Protein AF-0000000082294701 (afdb_homodimer)

Solvent-accessible surface area (backbone atoms only — not comparable to full-atom values): 37632 Å² total; per-residue (Å²): 111,69,68,60,54,56,70,70,46,58,62,41,37,18,48,42,62,60,45,30,17,61,72,73,68,49,60,47,66,59,50,49,50,37,39,73,70,58,48,34,43,80,40,68,37,49,68,36,58,48,72,53,70,67,41,16,49,45,38,30,51,55,40,56,69,44,39,30,72,89,43,56,77,56,85,72,46,60,29,58,51,88,52,67,44,35,29,38,40,51,72,46,79,45,58,63,70,65,74,58,42,45,27,60,39,49,69,86,51,76,79,75,82,59,50,60,39,83,42,87,91,65,60,58,60,47,37,29,42,37,36,37,37,50,39,38,61,48,97,82,66,45,77,76,40,61,21,73,55,46,73,40,77,45,56,45,79,46,60,35,80,56,73,44,102,90,42,48,55,68,38,78,38,72,42,81,54,83,79,35,44,65,57,44,49,49,44,41,66,70,46,49,48,55,32,42,68,72,64,52,71,96,57,84,52,28,36,40,33,32,60,73,53,84,32,49,78,62,57,79,41,63,68,58,34,50,52,34,25,70,76,66,73,34,48,61,43,52,37,54,38,66,46,51,66,77,42,58,67,78,31,53,52,70,56,39,46,52,62,53,51,50,65,57,40,57,42,48,83,51,86,48,64,63,48,38,49,52,43,49,50,51,47,57,72,65,52,55,34,68,61,54,37,49,40,53,52,47,38,55,52,45,37,50,48,20,52,74,49,65,21,44,79,88,71,76,82,75,86,63,69,52,69,58,45,66,68,66,53,87,82,54,69,72,61,126,112,68,67,59,54,55,69,69,46,59,62,40,38,18,49,41,62,60,46,30,17,61,71,74,70,50,59,47,66,58,52,49,50,37,38,72,69,58,49,33,42,80,41,68,36,49,68,36,58,48,72,54,71,65,40,15,49,44,38,29,51,56,40,57,69,42,39,32,71,88,47,58,80,57,86,73,48,60,29,57,51,87,52,68,44,34,30,38,40,51,73,48,77,45,59,64,71,66,73,58,43,45,26,57,39,48,69,85,50,75,78,77,80,58,49,60,38,81,44,88,90,66,59,58,61,47,37,31,43,37,35,38,37,48,40,38,61,46,98,82,66,45,77,77,40,59,23,74,56,47,73,40,77,43,55,47,79,44,60,35,80,56,74,43,103,90,44,47,57,67,37,78,38,72,41,80,52,83,79,35,45,65,57,43,48,50,43,41,64,70,45,49,49,54,32,42,69,72,64,52,71,94,57,85,52,27,34,40,36,32,61,73,54,84,32,48,77,62,58,79,40,63,69,57,36,50,50,32,26,72,74,66,74,33,48,63,43,52,37,54,39,64,47,52,65,79,42,58,65,78,30,53,52,70,56,39,46,52,63,53,51,49,64,57,40,57,42,47,81,50,87,47,65,64,48,38,50,51,43,50,49,51,47,58,73,66,53,55,34,68,60,53,36,49,40,53,50,47,38,54,52,44,38,49,48,20,54,76,51,65,19,45,80,88,70,76,81,75,85,64,70,53,70,58,45,65,67,65,55,84,83,54,69,73,60,124

Sequence (672 aa):
MLLQEIKNIDPTARRTIRSLAGAVGIPVMTIWRMKQSKKLKVHTMALKPKLNDDHRLNRLFHCIAKNDKNTINSVAEMTFKSMYNEIHIDEKWFFLVRDGLRCIVTQDEPPPKAISVSHKSHITKVMFLSALARPRFNHTTRQEFDGLIGIYPVGEIDMYVRASHGHQPGDLKWCNVNMDRDLYRDMLFNFVLPDVKKKMPIDNNIILQQDGAKAHLPDDDPLFAAKVTELFGDPTAVKLYTQPAQSPDLNVNDLGFFNSLQSRYYQTAPKDALELIEMVEETYKNYPAKKLNRIWLTLQSVMNQVINQRGDNDYTIPHMKKKFWNDKTNCHYRWMMLLQEIKNIDPTARRTIRSLAGAVGIPVMTIWRMKQSKKLKVHTMALKPKLNDDHRLNRLFHCIAKNDKNTINSVAEMTFKSMYNEIHIDEKWFFLVRDGLRCIVTQDEPPPKAISVSHKSHITKVMFLSALARPRFNHTTRQEFDGLIGIYPVGEIDMYVRASHGHQPGDLKWCNVNMDRDLYRDMLFNFVLPDVKKKMPIDNNIILQQDGAKAHLPDDDPLFAAKVTELFGDPTAVKLYTQPAQSPDLNVNDLGFFNSLQSRYYQTAPKDALELIEMVEETYKNYPAKKLNRIWLTLQSVMNQVINQRGDNDYTIPHMKKKFWNDKTNCHYRWM

Secondary structure (DSSP, 8-state):
-HHHHHHHS-GGG-SSHHHHHHHHTS-HHHHHHHHHTTSEEEEEE-EEE---HHHHHHHHHHHHHTB-TTS-S-GGG-PBP--TTEEEEEEEEEES--TTEEEEEETTSPPPPPEEES-GGG--EEEEEEEEE--EE-TT--EEE--EEEEEEEEEEEE--S-BTTB-TT-EEEEE----HHHHHHHIIIIIHHHHHHHS-S-SSEEEEE---TTSPPTT-HHHHHHHHHHHS-TTSEEEEEPPTT-GGGSHIIIIIHHHHHHHHTTS---SHHHHHHHHHHHHHT--HHHHHHHHHHHHHHHHHHHHTTT----PPP---HHHHHHSSSS-----/-HHHHHHTS-GGG-SSHHHHHHHHTS-HHHHHHHHHTTSEEEEEE-EEE---HHHHHHHHHHHHHTB-TTS-S-GGG-PBP--TTEEEEEEEEEES--TTEEEEEETTSPPPPPEEES-GGG--EEEEEEEEE--EE-TT--EEE--EEEEEEEEEEEE-SS-BTTB-TT-EEEEE----HHHHHHHIIIIIHHHHHHHS-S-SSEEEEE---TTSPPTT-HHHHHHHHHHHS-TTSEEEEEPPTT-GGGSHIIIIIHHHHHHHHTTS---SHHHHHHHHHHHHHT--HHHHHHHHHHHHHHHHHHHHTTT----PPP---HHHHHHSSSS-----

Organism: NCBI:txid303405

pLDDT: mean 86.93, std 14.13, range [29.69, 98.75]

Foldseek 3Di:
DLLVLLVPDDVVQPQDLVSSCVRSVHDSVVSVVCVVVVVDDDDDDDDAFDDDPVLLQLLQVVLVVQWDVVQPDDLLFTWGDLQQLEKEKDKDKDFLDDPPDDDDDDPPDDDDDDDDDPDPVPTAIWMKIFIFGAWDADPVRHTPALRGLDIGTAWDKDFDCPDDPPHHGGDIDTGHDDQAQVSQVVCCLPRRLVSCLVGRDPDAQREYEYEDDRRYDDQVDPVQLVSCCVRPVHSRRYTYDHGRHSCLCLGLCSVPVVVVLNVVLVVDNDDHDVSVVVSSRVSSVPPGSLVSLLSVLLSSQQSSVSNVVSRDNPDDRDPPPSVVVSPPDPSIPRSD/DLLVLLVPDDVVQPQDLVSSCVRSVHDSVVSVVCVVVVVDDDDDDDDAFDDDPVLLQLLQVVLVVQWDVVQPDDLLFTWGDLQQLEKEKDKDKDFLDDPPDDDDDDPPDDDDDDDDDPDPVDTAIWMKIFIFGAWDADPVRHTPALRGLDIGTAWDKDFDCPDDPPHHGGDIDTDHDDQAQVSQVVCCLPRRLVSCLVGRDDDAQREYEYEDDRRYDDQVDPVQLVSCCVRPVHSRRYTYDHGRHSCLCLGLCSVPVVVVLNVPLVVDNDDHDVSVVVSSRVSSVPPGSLVSLLSVLLSSQQSSVSNVVSRDNPDDRDPPPSVVVSPPDDSIPRSD

Nearest PDB structures (foldseek):
  3k9k-assembly3_B  TM=7.667E-01  e=2.403E-05  Homo sapiens
  3f2k-assembly2_B  TM=7.598E-01  e=6.560E-05  Homo sapiens
  3k9j-assembly3_B  TM=7.351E-01  e=6.560E-05  Homo sapiens
  3k9k-assembly2_A  TM=7.199E-01  e=6.560E-05  Homo sapiens
  2r7e-assembly1_A  TM=4.095E-01  e=8.509E+00  Homo sapiens

Structure (mmCIF, N/CA/C/O backbone):
data_AF-0000000082294701-model_v1
#
loop_
_entity.id
_entity.type
_entity.pdbx_description
1 polymer Transposase
#
loop_
_atom_site.group_PDB
_atom_site.id
_atom_site.type_symbol
_atom_site.label_atom_id
_atom_site.label_alt_id
_atom_site.label_comp_id
_atom_site.label_asym_id
_atom_site.label_entity_id
_atom_site.label_seq_id
_atom_site.pdbx_PDB_ins_code
_atom_site.Cartn_x
_atom_site.Cartn_y
_atom_site.Cartn_z
_atom_site.occupancy
_atom_site.B_iso_or_equiv
_atom_site.auth_seq_id
_atom_site.auth_comp_id
_atom_site.auth_asym_id
_atom_site.auth_atom_id
_atom_site.pdbx_PDB_model_num
ATOM 1 N N . MET A 1 1 ? -27.859 6.488 -26.344 1 77.62 1 MET A N 1
ATOM 2 C CA . MET A 1 1 ? -28.391 5.215 -25.875 1 77.62 1 MET A CA 1
ATOM 3 C C . MET A 1 1 ? -27.312 4.402 -25.156 1 77.62 1 MET A C 1
ATOM 5 O O . MET A 1 1 ? -27.5 4.004 -24 1 77.62 1 MET A O 1
ATOM 9 N N . LEU A 1 2 ? -26.109 4.344 -25.641 1 84.88 2 LEU A N 1
ATOM 10 C CA . LEU A 1 2 ? -25.047 3.535 -25.078 1 84.88 2 LEU A CA 1
ATOM 11 C C . LEU A 1 2 ? -24.547 4.141 -23.766 1 84.88 2 LEU A C 1
ATOM 13 O O . LEU A 1 2 ? -24.297 3.416 -22.797 1 84.88 2 LEU A O 1
ATOM 17 N N . LEU A 1 3 ? -24.578 5.438 -23.656 1 88.81 3 LEU A N 1
ATOM 18 C CA . LEU A 1 3 ? -24.094 6.113 -22.453 1 88.81 3 LEU A CA 1
ATOM 19 C C . LEU A 1 3 ? -25.047 5.875 -21.281 1 88.81 3 LEU A C 1
ATOM 21 O O . LEU A 1 3 ? -24.609 5.723 -20.141 1 88.81 3 LEU A O 1
ATOM 25 N N . GLN A 1 4 ? -26.297 5.777 -21.641 1 88.62 4 GLN A N 1
ATOM 26 C CA . GLN A 1 4 ? -27.281 5.516 -20.594 1 88.62 4 GLN A CA 1
ATOM 27 C C . GLN A 1 4 ? -27.156 4.09 -20.062 1 88.62 4 GLN A C 1
ATOM 29 O O . GLN A 1 4 ? -27.328 3.85 -18.875 1 88.62 4 GLN A O 1
ATOM 34 N N . GLU A 1 5 ? -26.875 3.217 -20.969 1 89.56 5 GLU A N 1
ATOM 35 C CA . GLU A 1 5 ? -26.688 1.827 -20.562 1 89.56 5 GLU A CA 1
ATOM 36 C C . GLU A 1 5 ? -25.484 1.684 -19.641 1 89.56 5 GLU A C 1
ATOM 38 O O . GLU A 1 5 ? -25.531 0.916 -18.672 1 89.56 5 GLU A O 1
ATOM 43 N N . ILE A 1 6 ? -24.484 2.447 -19.906 1 89.62 6 ILE A N 1
ATOM 44 C CA . ILE A 1 6 ? -23.266 2.395 -19.125 1 89.62 6 ILE A CA 1
ATOM 45 C C . ILE A 1 6 ? -23.547 2.908 -17.703 1 89.62 6 ILE A C 1
ATOM 47 O O . ILE A 1 6 ? -23.047 2.346 -16.734 1 89.62 6 ILE A O 1
ATOM 51 N N . LYS A 1 7 ? -24.406 3.867 -17.594 1 87.75 7 LYS A N 1
ATOM 52 C CA . LYS A 1 7 ? -24.75 4.469 -16.312 1 87.75 7 LYS A CA 1
ATOM 53 C C . LYS A 1 7 ? -25.484 3.479 -15.406 1 87.75 7 LYS A C 1
ATOM 55 O O . LYS A 1 7 ? -25.406 3.566 -14.18 1 87.75 7 LYS A O 1
ATOM 60 N N . ASN A 1 8 ? -26.062 2.5 -16.078 1 86.94 8 ASN A N 1
ATOM 61 C CA . ASN A 1 8 ? -26.891 1.555 -15.336 1 86.94 8 ASN A CA 1
ATOM 62 C C . ASN A 1 8 ? -26.078 0.348 -14.867 1 86.94 8 ASN A C 1
ATOM 64 O O . ASN A 1 8 ? -26.562 -0.469 -14.086 1 86.94 8 ASN A O 1
ATOM 68 N N . ILE A 1 9 ? -24.938 0.294 -15.383 1 87.19 9 ILE A N 1
ATOM 69 C CA . ILE A 1 9 ? -24.078 -0.827 -14.992 1 87.19 9 ILE A CA 1
ATOM 70 C C . ILE A 1 9 ? -23.453 -0.556 -13.633 1 87.19 9 ILE A C 1
ATOM 72 O O . ILE A 1 9 ? -23.062 0.575 -13.336 1 87.19 9 ILE A O 1
ATOM 76 N N . ASP A 1 10 ? -23.422 -1.536 -12.805 1 84.19 10 ASP A N 1
ATOM 77 C CA . ASP A 1 10 ? -22.781 -1.436 -11.5 1 84.19 10 ASP A CA 1
ATOM 78 C C . ASP A 1 10 ? -21.328 -0.99 -11.633 1 84.19 10 ASP A C 1
ATOM 80 O O . ASP A 1 10 ? -20.594 -1.477 -12.508 1 84.19 10 ASP A O 1
ATOM 84 N N . PRO A 1 11 ? -20.922 -0.066 -10.852 1 80.94 11 PRO A N 1
ATOM 85 C CA . PRO A 1 11 ? -19.547 0.453 -10.914 1 80.94 11 PRO A CA 1
ATOM 86 C C . PRO A 1 11 ? -18.5 -0.646 -10.812 1 80.94 11 PRO A C 1
ATOM 88 O O . PRO A 1 11 ? -17.391 -0.508 -11.359 1 80.94 11 PRO A O 1
ATOM 91 N N . THR A 1 12 ? -18.812 -1.753 -10.195 1 79.12 12 THR A N 1
ATOM 92 C CA . THR A 1 12 ? -17.844 -2.828 -10.016 1 79.12 12 THR A CA 1
ATOM 93 C C . THR A 1 12 ? -17.578 -3.539 -11.344 1 79.12 12 THR A C 1
ATOM 95 O O . THR A 1 12 ? -16.547 -4.188 -11.508 1 79.12 12 THR A O 1
ATOM 98 N N . ALA A 1 13 ? -18.469 -3.344 -12.242 1 82.75 13 ALA A N 1
ATOM 99 C CA . ALA A 1 13 ? -18.328 -4 -13.539 1 82.75 13 ALA A CA 1
ATOM 100 C C . ALA A 1 13 ? -17.719 -3.057 -14.562 1 82.75 13 ALA A C 1
ATOM 102 O O . ALA A 1 13 ? -17.578 -3.408 -15.742 1 82.75 13 ALA A O 1
ATOM 103 N N . ARG A 1 14 ? -17.375 -1.829 -14.102 1 87.56 14 ARG A N 1
ATOM 104 C CA . ARG A 1 14 ? -16.828 -0.811 -15 1 87.56 14 ARG A CA 1
ATOM 105 C C . ARG A 1 14 ? -15.406 -0.44 -14.602 1 87.56 14 ARG A C 1
ATOM 107 O O . ARG A 1 14 ? -15.016 0.727 -14.688 1 87.56 14 ARG A O 1
ATOM 114 N N . ARG A 1 15 ? -14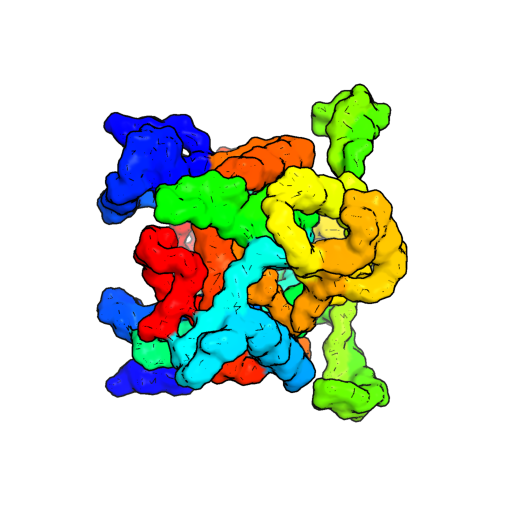.625 -1.363 -14.094 1 84.75 15 ARG A N 1
ATOM 115 C CA . ARG A 1 15 ? -13.305 -1.054 -13.57 1 84.75 15 ARG A CA 1
ATOM 116 C C . ARG A 1 15 ? -12.297 -0.866 -14.711 1 84.75 15 ARG A C 1
ATOM 118 O O . ARG A 1 15 ? -11.352 -0.083 -14.586 1 84.75 15 ARG A O 1
ATOM 125 N N . THR A 1 16 ? -12.5 -1.632 -15.75 1 85.44 16 THR A N 1
ATOM 126 C CA . THR A 1 16 ? -11.625 -1.558 -16.906 1 85.44 16 THR A CA 1
ATOM 127 C C . THR A 1 16 ? -12.445 -1.471 -18.203 1 85.44 16 THR A C 1
ATOM 129 O O . THR A 1 16 ? -13.648 -1.719 -18.188 1 85.44 16 THR A O 1
ATOM 132 N N . ILE A 1 17 ? -11.727 -1.101 -19.25 1 88.88 17 ILE A N 1
ATOM 133 C CA . ILE A 1 17 ? -12.375 -1.038 -20.547 1 88.88 17 ILE A CA 1
ATOM 134 C C . ILE A 1 17 ? -12.906 -2.418 -20.938 1 88.88 17 ILE A C 1
ATOM 136 O O . ILE A 1 17 ? -14.023 -2.543 -21.438 1 88.88 17 ILE A O 1
ATOM 140 N N . ARG A 1 18 ? -12.18 -3.424 -20.609 1 84.06 18 ARG A N 1
ATOM 141 C CA . ARG A 1 18 ? -12.562 -4.789 -20.969 1 84.06 18 ARG A CA 1
ATOM 142 C C . ARG A 1 18 ? -13.766 -5.242 -20.141 1 84.06 18 ARG A C 1
ATOM 144 O O . ARG A 1 18 ? -14.711 -5.824 -20.688 1 84.06 18 ARG A O 1
ATOM 151 N N . SER A 1 19 ? -13.719 -4.969 -18.844 1 85.06 19 SER A N 1
ATOM 152 C CA . SER A 1 19 ? -14.836 -5.363 -18 1 85.06 19 SER A CA 1
ATOM 153 C C . SER A 1 19 ? -16.109 -4.613 -18.391 1 85.06 19 SER A C 1
ATOM 155 O O . SER A 1 19 ? -17.203 -5.191 -18.391 1 85.06 19 SER A O 1
ATOM 157 N N . LEU A 1 20 ? -15.922 -3.354 -18.688 1 90 20 LEU A N 1
ATOM 158 C CA . LEU A 1 20 ? -17.078 -2.562 -19.109 1 90 20 LEU A CA 1
ATOM 159 C C . LEU A 1 20 ? -17.641 -3.078 -20.438 1 90 20 LEU A C 1
ATOM 161 O O . LEU A 1 20 ? -18.859 -3.193 -20.594 1 90 20 LEU A O 1
ATOM 165 N N . ALA A 1 21 ? -16.719 -3.326 -21.391 1 91.69 21 ALA A N 1
ATOM 166 C CA . ALA A 1 21 ? -17.141 -3.881 -22.672 1 91.69 21 ALA A CA 1
ATOM 167 C C . ALA A 1 21 ? -17.922 -5.176 -22.484 1 91.69 21 ALA A C 1
ATOM 169 O O . ALA A 1 21 ? -18.969 -5.379 -23.109 1 91.69 21 ALA A O 1
ATOM 170 N N . GLY A 1 22 ? -17.438 -6.027 -21.609 1 86.5 22 GLY A N 1
ATOM 171 C CA . GLY A 1 22 ? -18.109 -7.277 -21.297 1 86.5 22 GLY A CA 1
ATOM 172 C C . GLY A 1 22 ? -19.469 -7.078 -20.672 1 86.5 22 GLY A C 1
ATOM 173 O O . GLY A 1 22 ? -20.422 -7.781 -21 1 86.5 22 GLY A O 1
ATOM 174 N N . ALA A 1 23 ? -19.594 -6.195 -19.797 1 87.19 23 ALA A N 1
ATOM 175 C CA . ALA A 1 23 ? -20.828 -5.945 -19.062 1 87.19 23 ALA A CA 1
ATOM 176 C C . ALA A 1 23 ? -21.906 -5.367 -19.984 1 87.19 23 ALA A C 1
ATOM 178 O O . ALA A 1 23 ? -23.094 -5.707 -19.859 1 87.19 23 ALA A O 1
ATOM 179 N N . VAL A 1 24 ? -21.484 -4.488 -20.891 1 90.12 24 VAL A N 1
ATOM 180 C CA . VAL A 1 24 ? -22.438 -3.844 -21.797 1 90.12 24 VAL A CA 1
ATOM 181 C C . VAL A 1 24 ? -22.703 -4.754 -23 1 90.12 24 VAL A C 1
ATOM 183 O O . VAL A 1 24 ? -23.766 -4.676 -23.625 1 90.12 24 VAL A O 1
ATOM 186 N N . GLY A 1 25 ? -21.719 -5.594 -23.344 1 90 25 GLY A N 1
ATOM 187 C CA . GLY A 1 25 ? -21.859 -6.473 -24.5 1 90 25 GLY A CA 1
ATOM 188 C C . GLY A 1 25 ? -21.453 -5.816 -25.812 1 90 25 GLY A C 1
ATOM 189 O O . GLY A 1 25 ? -22.141 -5.945 -26.812 1 90 25 GLY A O 1
ATOM 190 N N . ILE A 1 26 ? -20.453 -5.004 -25.766 1 91.75 26 ILE A N 1
ATOM 191 C CA . ILE A 1 26 ? -19.938 -4.348 -26.969 1 91.75 26 ILE A CA 1
ATOM 192 C C . ILE A 1 26 ? -18.438 -4.578 -27.094 1 91.75 26 ILE A C 1
ATOM 194 O O . ILE A 1 26 ? -17.781 -4.949 -26.109 1 91.75 26 ILE A O 1
ATOM 198 N N . PRO A 1 27 ? -17.859 -4.41 -28.25 1 92.94 27 PRO A N 1
ATOM 199 C CA . PRO A 1 27 ? -16.422 -4.609 -28.422 1 92.94 27 PRO A CA 1
ATOM 200 C C . PRO A 1 27 ? -15.586 -3.607 -27.625 1 92.94 27 PRO A C 1
ATOM 202 O O . PRO A 1 27 ? -15.977 -2.445 -27.484 1 92.94 27 PRO A O 1
ATOM 205 N N . VAL A 1 28 ? -14.477 -4.027 -27.172 1 92.62 28 VAL A N 1
ATOM 206 C CA . VAL A 1 28 ? -13.531 -3.246 -26.375 1 92.62 28 VAL A CA 1
ATOM 207 C C . VAL A 1 28 ? -13.141 -1.981 -27.141 1 92.62 28 VAL A C 1
ATOM 209 O O . VAL A 1 28 ? -13.047 -0.901 -26.547 1 92.62 28 VAL A O 1
ATOM 212 N N . MET A 1 29 ? -12.992 -2.078 -28.391 1 93.56 29 MET A N 1
ATOM 213 C CA . MET A 1 29 ? -12.531 -0.969 -29.219 1 93.56 29 MET A CA 1
ATOM 214 C C . MET A 1 29 ? -13.539 0.178 -29.203 1 93.56 29 MET A C 1
ATOM 216 O O . MET A 1 29 ? -13.156 1.346 -29.281 1 93.56 29 MET A O 1
ATOM 220 N N . THR A 1 30 ? -14.781 -0.183 -29.141 1 92.19 30 THR A N 1
ATOM 221 C CA . THR A 1 30 ? -15.82 0.838 -29.078 1 92.19 30 THR A CA 1
ATOM 222 C C . THR A 1 30 ? -15.703 1.662 -27.797 1 92.19 30 THR A C 1
ATOM 224 O O . THR A 1 30 ? -15.805 2.891 -27.844 1 92.19 30 THR A O 1
ATOM 227 N N . ILE A 1 31 ? -15.484 0.994 -26.688 1 91.69 31 ILE A N 1
ATOM 228 C CA . ILE A 1 31 ? -15.32 1.68 -25.406 1 91.69 31 ILE A CA 1
ATOM 229 C C . ILE A 1 31 ? -14.062 2.549 -25.453 1 91.69 31 ILE A C 1
ATOM 231 O O . ILE A 1 31 ? -14.07 3.68 -24.953 1 91.69 31 ILE A O 1
ATOM 235 N N . TRP A 1 32 ? -13.109 1.96 -26.016 1 92.12 32 TRP A N 1
ATOM 236 C CA . TRP A 1 32 ? -11.852 2.688 -26.141 1 92.12 32 TRP A CA 1
ATOM 237 C C . TRP A 1 32 ? -12.047 3.977 -26.938 1 92.12 32 TRP A C 1
ATOM 239 O O . TRP A 1 32 ? -11.547 5.031 -26.547 1 92.12 32 TRP A O 1
ATOM 249 N N . ARG A 1 33 ? -12.75 3.93 -28.047 1 91.88 33 ARG A N 1
ATOM 250 C CA . ARG A 1 33 ? -13.039 5.098 -28.875 1 91.88 33 ARG A CA 1
ATOM 251 C C . ARG A 1 33 ? -13.852 6.129 -28.094 1 91.88 33 ARG A C 1
ATOM 253 O O . ARG A 1 33 ? -13.625 7.336 -28.234 1 91.88 33 ARG A O 1
ATOM 260 N N . MET A 1 34 ? -14.75 5.645 -27.344 1 91.81 34 MET A N 1
ATOM 261 C CA . MET A 1 34 ? -15.562 6.539 -26.531 1 91.81 34 MET A CA 1
ATOM 262 C C . MET A 1 34 ? -14.703 7.266 -25.5 1 91.81 34 MET A C 1
ATOM 264 O O . MET A 1 34 ? -14.922 8.445 -25.219 1 91.81 34 MET A O 1
ATOM 268 N N . LYS A 1 35 ? -13.781 6.582 -24.875 1 90.5 35 LYS A N 1
ATOM 269 C CA . LYS A 1 35 ? -12.859 7.184 -23.922 1 90.5 35 LYS A CA 1
ATOM 270 C C . LYS A 1 35 ? -11.984 8.234 -24.594 1 90.5 35 LYS A C 1
ATOM 272 O O . LYS A 1 35 ? -11.773 9.32 -24.047 1 90.5 35 LYS A O 1
ATOM 277 N N . GLN A 1 36 ? -11.602 7.906 -25.812 1 88.75 36 GLN A N 1
ATOM 278 C CA . GLN A 1 36 ? -10.742 8.82 -26.562 1 88.75 36 GLN A CA 1
ATOM 279 C C . GLN A 1 36 ? -11.5 10.086 -26.969 1 88.75 36 GLN A C 1
ATOM 281 O O . GLN A 1 36 ? -10.914 11.164 -27.031 1 88.75 36 GLN A O 1
ATOM 286 N N . SER A 1 37 ? -12.758 9.875 -27.266 1 90.31 37 SER A N 1
ATOM 287 C CA . SER A 1 37 ? -13.594 11.008 -27.641 1 90.31 37 SER A CA 1
ATOM 288 C C . SER A 1 37 ? -14.078 11.773 -26.422 1 90.31 37 SER A C 1
ATOM 290 O O . SER A 1 37 ? -14.977 12.617 -26.531 1 90.31 37 SER A O 1
ATOM 292 N N . LYS A 1 38 ? -13.672 11.406 -25.188 1 88.19 38 LYS A N 1
ATOM 293 C CA . LYS A 1 38 ? -13.922 12.094 -23.938 1 88.19 38 LYS A CA 1
ATOM 294 C C . LYS A 1 38 ? -15.375 11.945 -23.5 1 88.19 38 LYS A C 1
ATOM 296 O O . LYS A 1 38 ? -15.938 12.836 -22.859 1 88.19 38 LYS A O 1
ATOM 301 N N . LYS A 1 39 ? -15.945 10.938 -23.984 1 90.69 39 LYS A N 1
ATOM 302 C CA . LYS A 1 39 ? -17.281 10.617 -23.516 1 90.69 39 LYS A CA 1
ATOM 303 C C . LYS A 1 39 ? -17.234 9.844 -22.203 1 90.69 39 LYS A C 1
ATOM 305 O O . LYS A 1 39 ? -18.203 9.836 -21.438 1 90.69 39 LYS A O 1
ATOM 310 N N . LEU A 1 40 ? -16.125 9.148 -22.047 1 92.62 40 LEU A N 1
ATOM 311 C CA . LEU A 1 40 ? -15.883 8.383 -20.828 1 92.62 40 LEU A CA 1
ATOM 312 C C . LEU A 1 40 ? -14.633 8.875 -20.109 1 92.62 40 LEU A C 1
ATOM 314 O O . LEU A 1 40 ? -13.703 9.367 -20.75 1 92.62 40 LEU A O 1
ATOM 318 N N . LYS A 1 41 ? -14.672 8.805 -18.828 1 89.81 41 LYS A N 1
ATOM 319 C CA . LYS A 1 41 ? -13.5 9.141 -18.031 1 89.81 41 LYS A CA 1
ATOM 320 C C . LYS A 1 41 ? -13.273 8.109 -16.938 1 89.81 41 LYS A C 1
ATOM 322 O O . LYS A 1 41 ? -14.188 7.352 -16.594 1 89.81 41 LYS A O 1
ATOM 327 N N . VAL A 1 42 ? -12.102 8.039 -16.547 1 88.75 42 VAL A N 1
ATOM 328 C CA . VAL A 1 42 ? -11.742 7.109 -15.484 1 88.75 42 VAL A CA 1
ATOM 329 C C . VAL A 1 42 ? -11.742 7.84 -14.141 1 88.75 42 VAL A C 1
ATOM 331 O O . VAL A 1 42 ? -11.211 8.945 -14.031 1 88.75 42 VAL A O 1
ATOM 334 N N . HIS A 1 43 ? -12.477 7.289 -13.234 1 86.81 43 HIS A N 1
ATOM 335 C CA . HIS A 1 43 ? -12.508 7.816 -11.875 1 86.81 43 HIS A CA 1
ATOM 336 C C . HIS A 1 43 ? -11.867 6.844 -10.891 1 86.81 43 HIS A C 1
ATOM 338 O O . HIS A 1 43 ? -12.148 5.645 -10.93 1 86.81 43 HIS A O 1
ATOM 344 N N . THR A 1 44 ? -10.953 7.344 -10.109 1 84.06 44 THR A N 1
ATOM 345 C CA . THR A 1 44 ? -10.328 6.523 -9.078 1 84.06 44 THR A CA 1
ATOM 346 C C . THR A 1 44 ? -11.086 6.645 -7.762 1 84.06 44 THR A C 1
ATOM 348 O O . THR A 1 44 ? -11.32 7.754 -7.277 1 84.06 44 THR A O 1
ATOM 351 N N . MET A 1 45 ? -11.492 5.582 -7.305 1 79.25 45 MET A N 1
ATOM 352 C CA . MET A 1 45 ? -12.25 5.566 -6.059 1 79.25 45 MET A CA 1
ATOM 353 C C . MET A 1 45 ? -11.32 5.426 -4.859 1 79.25 45 MET A C 1
ATOM 355 O O . MET A 1 45 ? -10.625 4.422 -4.723 1 79.25 45 MET A O 1
ATOM 359 N N . ALA A 1 46 ? -11.266 6.492 -4.023 1 77.94 46 ALA A N 1
ATOM 360 C CA . ALA A 1 46 ? -10.461 6.461 -2.807 1 77.94 46 ALA A CA 1
ATOM 361 C C . ALA A 1 46 ? -11.258 5.875 -1.641 1 77.94 46 ALA A C 1
ATOM 363 O O . ALA A 1 46 ? -12.477 6.039 -1.565 1 77.94 46 ALA A O 1
ATOM 364 N N . LEU A 1 47 ? -10.602 5.238 -0.77 1 86.25 47 LEU A N 1
ATOM 365 C CA . LEU A 1 47 ? -11.211 4.82 0.489 1 86.25 47 LEU A CA 1
ATOM 366 C C . LEU A 1 47 ? -11.383 6.004 1.433 1 86.25 47 LEU A C 1
ATOM 368 O O . LEU A 1 47 ? -10.5 6.863 1.522 1 86.25 47 LEU A O 1
ATOM 372 N N . LYS A 1 48 ? -12.531 6.105 1.997 1 88.75 48 LYS A N 1
ATOM 373 C CA . LYS A 1 48 ? -12.797 7.156 2.977 1 88.75 48 LYS A CA 1
ATOM 374 C C . LYS A 1 48 ? -13.219 6.566 4.316 1 88.75 48 LYS A C 1
ATOM 376 O O . LYS A 1 48 ? -13.773 5.465 4.371 1 88.75 48 LYS A O 1
ATOM 381 N N . PRO A 1 49 ? -12.984 7.344 5.355 1 91.38 49 PRO A N 1
ATOM 382 C CA . PRO A 1 49 ? -13.43 6.855 6.664 1 91.38 49 PRO A CA 1
ATOM 383 C C . PRO A 1 49 ? -14.945 6.699 6.742 1 91.38 49 PRO A C 1
ATOM 385 O O . PRO A 1 49 ? -15.688 7.551 6.242 1 91.38 49 PRO A O 1
ATOM 388 N N . LYS A 1 50 ? -15.391 5.633 7.301 1 91.81 50 LYS A N 1
ATOM 389 C CA . LYS A 1 50 ? -16.812 5.418 7.555 1 91.81 50 LYS A CA 1
ATOM 390 C C . LYS A 1 50 ? -17.312 6.312 8.688 1 91.81 50 LYS A C 1
ATOM 392 O O . LYS A 1 50 ? -16.719 6.336 9.773 1 91.81 50 LYS A O 1
ATOM 397 N N . LEU A 1 51 ? -18.406 6.977 8.43 1 94.44 51 LEU A N 1
ATOM 398 C CA . LEU A 1 51 ? -18.922 7.926 9.406 1 94.44 51 LEU A CA 1
ATOM 399 C C . LEU A 1 51 ? -20.266 7.461 9.953 1 94.44 51 LEU A C 1
ATOM 401 O O . LEU A 1 51 ? -21.141 7.043 9.188 1 94.44 51 LEU A O 1
ATOM 405 N N . ASN A 1 52 ? -20.375 7.426 11.219 1 93.88 52 ASN A N 1
ATOM 406 C CA . ASN A 1 52 ? -21.688 7.262 11.836 1 93.88 52 ASN A CA 1
ATOM 407 C C . ASN A 1 52 ? -22.344 8.609 12.109 1 93.88 52 ASN A C 1
ATOM 409 O O . ASN A 1 52 ? -21.812 9.656 11.742 1 93.88 52 ASN A O 1
ATOM 413 N N . ASP A 1 53 ? -23.438 8.617 12.648 1 94.94 53 ASP A N 1
ATOM 414 C CA . ASP A 1 53 ? -24.188 9.852 12.867 1 94.94 53 ASP A CA 1
ATOM 415 C C . ASP A 1 53 ? -23.453 10.781 13.836 1 94.94 53 ASP A C 1
ATOM 417 O O . ASP A 1 53 ? -23.422 12 13.633 1 94.94 53 ASP A O 1
ATOM 421 N N . ASP A 1 54 ? -22.875 10.195 14.812 1 96.81 54 ASP A N 1
ATOM 422 C CA . ASP A 1 54 ? -22.125 11 15.766 1 96.81 54 ASP A CA 1
ATOM 423 C C . ASP A 1 54 ? -20.906 11.648 15.102 1 96.81 54 ASP A C 1
ATOM 425 O O . ASP A 1 54 ? -20.594 12.812 15.367 1 96.81 54 ASP A O 1
ATOM 429 N N . HIS A 1 55 ? -20.266 10.898 14.281 1 96.44 55 HIS A N 1
ATOM 430 C CA . HIS A 1 55 ? -19.141 11.453 13.547 1 96.44 55 HIS A CA 1
ATOM 431 C C . HIS A 1 55 ? -19.562 12.656 12.703 1 96.44 55 HIS A C 1
ATOM 433 O O . HIS A 1 55 ? -18.906 13.695 12.727 1 96.44 55 HIS A O 1
ATOM 439 N N . ARG A 1 56 ? -20.625 12.492 12.055 1 97.06 56 ARG A N 1
ATOM 440 C CA . ARG A 1 56 ? -21.125 13.539 11.164 1 97.06 56 ARG A CA 1
ATOM 441 C C . ARG A 1 56 ? -21.484 14.797 11.945 1 97.06 56 ARG A C 1
ATOM 443 O O . ARG A 1 56 ? -21.141 15.914 11.539 1 97.06 56 ARG A O 1
ATOM 450 N N . LEU A 1 57 ? -22.109 14.602 13 1 97.5 57 LEU A N 1
ATOM 451 C CA . LEU A 1 57 ? -22.516 15.727 13.836 1 97.5 57 LEU A CA 1
ATOM 452 C C . LEU A 1 57 ? -21.281 16.469 14.383 1 97.5 57 LEU A C 1
ATOM 454 O O . LEU A 1 57 ? -21.234 17.688 14.359 1 97.5 57 LEU A O 1
ATOM 458 N N . ASN A 1 58 ? -20.406 15.727 14.93 1 97.88 58 ASN A N 1
ATOM 459 C CA . ASN A 1 58 ? -19.188 16.32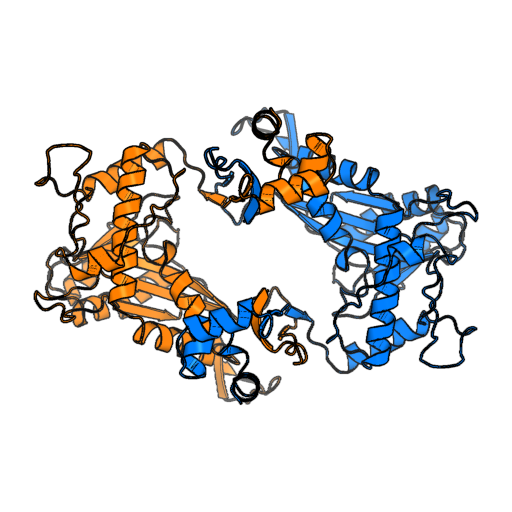8 15.469 1 97.88 58 ASN A CA 1
ATOM 460 C C . ASN A 1 58 ? -18.406 17.094 14.398 1 97.88 58 ASN A C 1
ATOM 462 O O . ASN A 1 58 ? -17.828 18.141 14.672 1 97.88 58 ASN A O 1
ATOM 466 N N . ARG A 1 59 ? -18.391 16.516 13.234 1 97.56 59 ARG A N 1
ATOM 467 C CA . ARG A 1 59 ? -17.75 17.188 12.109 1 97.56 59 ARG A CA 1
ATOM 468 C C . ARG A 1 59 ? -18.453 18.516 11.789 1 97.56 59 ARG A C 1
ATOM 470 O O . ARG A 1 59 ? -17.797 19.531 11.555 1 97.56 59 ARG A O 1
ATOM 477 N N . LEU A 1 60 ? -19.719 18.453 11.789 1 95.81 60 LEU A N 1
ATOM 478 C CA . LEU A 1 60 ? -20.516 19.656 11.516 1 95.81 60 LEU A CA 1
ATOM 479 C C . LEU A 1 60 ? -20.25 20.734 12.555 1 95.81 60 LEU A C 1
ATOM 481 O O . LEU A 1 60 ? -19.969 21.891 12.211 1 95.81 60 LEU A O 1
ATOM 485 N N . PHE A 1 61 ? -20.266 20.375 13.773 1 95.88 61 PHE A N 1
ATOM 486 C CA . PHE A 1 61 ? -20.047 21.312 14.859 1 95.88 61 PHE A CA 1
ATOM 487 C C . PHE A 1 61 ? -18.641 21.906 14.789 1 95.88 61 PHE A C 1
ATOM 489 O O . PHE A 1 61 ? -18.453 23.109 14.992 1 95.88 61 PHE A O 1
ATOM 496 N N . HIS A 1 62 ? -17.734 21.016 14.531 1 96.56 62 HIS A N 1
ATOM 497 C CA . HIS A 1 62 ? -16.344 21.453 14.391 1 96.56 62 HIS A CA 1
ATOM 498 C C . HIS A 1 62 ? -16.219 22.547 13.328 1 96.56 62 HIS A C 1
ATOM 500 O O . HIS A 1 62 ? -15.578 23.578 13.562 1 96.56 62 HIS A O 1
ATOM 506 N N . CYS A 1 63 ? -16.812 22.344 12.203 1 94.19 63 CYS A N 1
ATOM 507 C CA . CYS A 1 63 ? -16.703 23.266 11.078 1 94.19 63 CYS A CA 1
ATOM 508 C C . CYS A 1 63 ? -17.5 24.547 11.328 1 94.19 63 CYS A C 1
ATOM 510 O O . CYS A 1 63 ? -17.031 25.641 11.016 1 94.19 63 CYS A O 1
ATOM 512 N N . ILE A 1 64 ? -18.594 24.438 11.93 1 91.31 64 ILE A N 1
ATOM 513 C CA . ILE A 1 64 ? -19.422 25.594 12.227 1 91.31 64 ILE A CA 1
ATOM 514 C C . ILE A 1 64 ? -18.719 26.5 13.242 1 91.31 64 ILE A C 1
ATOM 516 O O . ILE A 1 64 ? -18.766 27.719 13.133 1 91.31 64 ILE A O 1
ATOM 520 N N . ALA A 1 65 ? -18.094 25.859 14.172 1 91.5 65 ALA A N 1
ATOM 521 C CA . ALA A 1 65 ? -17.406 26.609 15.211 1 91.5 65 ALA A CA 1
ATOM 522 C C . ALA A 1 65 ? -16.266 27.453 14.625 1 91.5 65 ALA A C 1
ATOM 524 O O . ALA A 1 65 ? -15.852 28.453 15.227 1 91.5 65 ALA A O 1
ATOM 525 N N . LYS A 1 66 ? -15.828 27.109 13.555 1 90.5 66 LYS A N 1
ATOM 526 C CA . LYS A 1 66 ? -14.703 27.812 12.945 1 90.5 66 LYS A CA 1
ATOM 527 C C . LYS A 1 66 ? -15.18 28.891 11.969 1 90.5 66 LYS A C 1
ATOM 529 O O . LYS A 1 66 ? -14.367 29.609 11.398 1 90.5 66 LYS A O 1
ATOM 534 N N . ASN A 1 67 ? -16.391 28.891 11.766 1 83.19 67 ASN A N 1
ATOM 535 C CA . ASN A 1 67 ? -16.984 29.922 10.914 1 83.19 67 ASN A CA 1
ATOM 536 C C . ASN A 1 67 ? -16.891 31.297 11.562 1 83.19 67 ASN A C 1
ATOM 538 O O . ASN A 1 67 ? -16.969 31.422 12.781 1 83.19 67 ASN A O 1
ATOM 542 N N . ASP A 1 68 ? -16.625 32.312 10.695 1 76.31 68 ASP A N 1
ATOM 543 C CA . ASP A 1 68 ? -16.656 33.688 11.18 1 76.31 68 ASP A CA 1
ATOM 544 C C . ASP A 1 68 ? -18.094 34.156 11.375 1 76.31 68 ASP A C 1
ATOM 546 O O . ASP A 1 68 ? -18.844 34.312 10.414 1 76.31 68 ASP A O 1
ATOM 550 N N . LYS A 1 69 ? -18.547 34.25 12.562 1 65.44 69 LYS A N 1
ATOM 551 C CA . LYS A 1 69 ? -19.922 34.594 12.914 1 65.44 69 LYS A CA 1
ATOM 552 C C . LYS A 1 69 ? -20.312 35.969 12.352 1 65.44 69 LYS A C 1
ATOM 554 O O . LYS A 1 69 ? -21.5 36.25 12.18 1 65.44 69 LYS A O 1
ATOM 559 N N . ASN A 1 70 ? -19.219 36.75 12.234 1 62 70 ASN A N 1
ATOM 560 C CA . ASN A 1 70 ? -19.547 38.094 11.766 1 62 70 ASN A CA 1
ATOM 561 C C . ASN A 1 70 ? -20.016 38.094 10.312 1 62 70 ASN A C 1
ATOM 563 O O . ASN A 1 70 ? -20.516 39.094 9.812 1 62 70 ASN A O 1
ATOM 567 N N . THR A 1 71 ? -19.672 36.938 9.609 1 58.41 71 THR A N 1
ATOM 568 C CA . THR A 1 71 ? -20.078 36.875 8.211 1 58.41 71 THR A CA 1
ATOM 569 C C . THR A 1 71 ? -21.375 36.094 8.047 1 58.41 71 THR A C 1
ATOM 571 O O . THR A 1 71 ? -21.359 34.875 7.957 1 58.41 71 THR A O 1
ATOM 574 N N . ILE A 1 72 ? -22.312 36.219 8.953 1 48.72 72 ILE A N 1
ATOM 575 C CA . ILE A 1 72 ? -23.5 35.375 9.031 1 48.72 72 ILE A CA 1
ATOM 576 C C . ILE A 1 72 ? -24.203 35.344 7.676 1 48.72 72 ILE A C 1
ATOM 578 O O . ILE A 1 72 ? -25.266 34.75 7.539 1 48.72 72 ILE A O 1
ATOM 582 N N . ASN A 1 73 ? -24.172 36.25 6.812 1 48.94 73 ASN A N 1
ATOM 583 C CA . ASN A 1 73 ? -25.422 36.25 6.062 1 48.94 73 ASN A CA 1
ATOM 584 C C . ASN A 1 73 ? -25.641 34.938 5.336 1 48.94 73 ASN A C 1
ATOM 586 O O . ASN A 1 73 ? -26.531 34.156 5.695 1 48.94 73 ASN A O 1
ATOM 590 N N . SER A 1 74 ? -25.578 34.75 3.965 1 47.56 74 SER A N 1
ATOM 591 C CA . SER A 1 74 ? -26.078 33.625 3.188 1 47.56 74 SER A CA 1
ATOM 592 C C . SER A 1 74 ? -25.094 32.469 3.229 1 47.56 74 SER A C 1
ATOM 594 O O . SER A 1 74 ? -23.891 32.656 3.396 1 47.56 74 SER A O 1
ATOM 596 N N . VAL A 1 75 ? -25.531 31.219 3.668 1 49.03 75 VAL A N 1
ATOM 597 C CA . VAL A 1 75 ? -24.844 29.938 3.691 1 49.03 75 VAL A CA 1
ATOM 598 C C . VAL A 1 75 ? -23.703 29.938 2.664 1 49.03 75 VAL A C 1
ATOM 600 O O . VAL A 1 75 ? -22.641 29.375 2.904 1 49.03 75 VAL A O 1
ATOM 603 N N . ALA A 1 76 ? -24.031 30.625 1.581 1 48.09 76 ALA A N 1
ATOM 604 C CA . ALA A 1 76 ? -23.125 30.625 0.427 1 48.09 76 ALA A CA 1
ATOM 605 C C . ALA A 1 76 ? -21.859 31.422 0.706 1 48.09 76 ALA A C 1
ATOM 607 O O . ALA A 1 76 ? -20.875 31.297 -0.02 1 48.09 76 ALA A O 1
ATOM 608 N N . GLU A 1 77 ? -21.984 32.219 1.8 1 52.81 77 GLU A N 1
ATOM 609 C CA . GLU A 1 77 ? -20.906 33.188 2.01 1 52.81 77 GLU A CA 1
ATOM 610 C C . GLU A 1 77 ? -20.156 32.906 3.316 1 52.81 77 GLU A C 1
ATOM 612 O O . GLU A 1 77 ? -19.547 33.812 3.893 1 52.81 77 GLU A O 1
ATOM 617 N N . MET A 1 78 ? -20.328 31.766 3.793 1 58.12 78 MET A N 1
ATOM 618 C CA . MET A 1 78 ? -19.688 31.531 5.086 1 58.12 78 MET A CA 1
ATOM 619 C C . MET A 1 78 ? -18.172 31.656 4.973 1 58.12 78 MET A C 1
ATOM 621 O O . MET A 1 78 ? -17.562 31.078 4.059 1 58.12 78 MET A O 1
ATOM 625 N N . THR A 1 79 ? -17.609 32.719 5.574 1 71.19 79 THR A N 1
ATOM 626 C CA . THR A 1 79 ? -16.172 32.875 5.684 1 71.19 79 THR A CA 1
ATOM 627 C C . THR A 1 79 ? -15.648 32.281 6.984 1 71.19 79 THR A C 1
ATOM 629 O O . THR A 1 79 ? -16.375 32.219 7.977 1 71.19 79 THR A O 1
ATOM 632 N N . PHE A 1 80 ? -14.617 31.641 6.895 1 78.44 80 PHE A N 1
ATOM 633 C CA . PHE A 1 80 ? -14.023 31.031 8.07 1 78.44 80 PHE A CA 1
ATOM 634 C C . PHE A 1 80 ? -13.039 31.984 8.75 1 78.44 80 PHE A C 1
ATOM 636 O O . PHE A 1 80 ? -12.555 32.906 8.117 1 78.44 80 PHE A O 1
ATOM 643 N N . LYS A 1 81 ? -12.914 31.719 10.062 1 81.44 81 LYS A N 1
ATOM 644 C CA . LYS A 1 81 ? -11.867 32.406 10.797 1 81.44 81 LYS A CA 1
ATOM 645 C C . LYS A 1 81 ? -10.508 32.219 10.141 1 81.44 81 LYS A C 1
ATOM 647 O O . LYS A 1 81 ? -10.312 31.297 9.352 1 81.44 81 LYS A O 1
ATOM 652 N N . SER A 1 82 ? -9.602 33.156 10.32 1 84.38 82 SER A N 1
ATOM 653 C CA . SER A 1 82 ? -8.289 33.094 9.703 1 84.38 82 SER A CA 1
ATOM 654 C C . SER A 1 82 ? -7.535 31.844 10.109 1 84.38 82 SER A C 1
ATOM 656 O O . SER A 1 82 ? -6.738 31.312 9.336 1 84.38 82 SER A O 1
ATOM 658 N N . MET A 1 83 ? -7.816 31.359 11.352 1 91.31 83 MET A N 1
ATOM 659 C CA . MET A 1 83 ? -7.191 30.156 11.922 1 91.31 83 MET A CA 1
ATOM 660 C C . MET A 1 83 ? -5.707 30.391 12.172 1 91.31 83 MET A C 1
ATOM 662 O O . MET A 1 83 ? -4.914 29.453 12.164 1 91.31 83 MET A O 1
ATOM 666 N N . TYR A 1 84 ? -5.344 31.656 12.336 1 92.44 84 TYR A N 1
ATOM 667 C CA . TYR A 1 84 ? -3.947 32 12.562 1 92.44 84 TYR A CA 1
ATOM 668 C C . TYR A 1 84 ? -3.471 31.531 13.93 1 92.44 84 TYR A C 1
ATOM 670 O O . TYR A 1 84 ? -2.268 31.406 14.164 1 92.44 84 TYR A O 1
ATOM 678 N N . ASN A 1 85 ? -4.395 31.281 14.805 1 93.75 85 ASN A N 1
ATOM 679 C CA . ASN A 1 85 ? -4.016 30.828 16.141 1 93.75 85 ASN A CA 1
ATOM 680 C C . ASN A 1 85 ? -4.09 29.312 16.266 1 93.75 85 ASN A C 1
ATOM 682 O O . ASN A 1 85 ? -4.102 28.766 17.375 1 93.75 85 ASN A O 1
ATOM 686 N N . GLU A 1 86 ? -4.176 28.609 15.164 1 95.88 86 GLU A N 1
ATOM 687 C CA . GLU A 1 86 ? -4.305 27.156 15.188 1 95.88 86 GLU A CA 1
ATOM 688 C C . GLU A 1 86 ? -3.014 26.484 14.734 1 95.88 86 GLU A C 1
ATOM 690 O O . GLU A 1 86 ? -2.35 26.953 13.812 1 95.88 86 GLU A O 1
ATOM 695 N N . ILE A 1 87 ? -2.672 25.438 15.383 1 98 87 ILE A N 1
ATOM 696 C CA . ILE A 1 87 ? -1.583 24.531 15.016 1 98 87 ILE A CA 1
ATOM 697 C C . ILE A 1 87 ? -2.115 23.109 14.875 1 98 87 ILE A C 1
ATOM 699 O O . ILE A 1 87 ? -2.775 22.594 15.781 1 98 87 ILE A O 1
ATOM 703 N N . HIS A 1 88 ? -1.928 22.484 13.75 1 98.75 88 HIS A N 1
ATOM 704 C CA . HIS A 1 88 ? -2.312 21.094 13.539 1 98.75 88 HIS A CA 1
ATOM 705 C C . HIS A 1 88 ? -1.123 20.156 13.734 1 98.75 88 HIS A C 1
ATOM 707 O O . HIS A 1 88 ? -0.057 20.375 13.148 1 98.75 88 HIS A O 1
ATOM 713 N N . ILE A 1 89 ? -1.324 19.172 14.562 1 98.62 89 ILE A N 1
ATOM 714 C CA . ILE A 1 89 ? -0.261 18.203 14.852 1 98.62 89 ILE A CA 1
ATOM 715 C C . ILE A 1 89 ? -0.682 16.812 14.383 1 98.62 89 ILE A C 1
ATOM 717 O O . ILE A 1 89 ? -1.857 16.453 14.469 1 98.62 89 ILE A O 1
ATOM 721 N N . ASP A 1 90 ? 0.199 16.047 13.836 1 98.06 90 ASP A N 1
ATOM 722 C CA . ASP A 1 90 ? -0.034 14.672 13.43 1 98.06 90 ASP A CA 1
ATOM 723 C C . ASP A 1 90 ? 1.285 13.938 13.203 1 98.06 90 ASP A C 1
ATOM 725 O O . ASP A 1 90 ? 2.342 14.562 13.109 1 98.06 90 ASP A O 1
ATOM 729 N N . GLU A 1 91 ? 1.236 12.664 13.203 1 97.44 91 GLU A N 1
ATOM 730 C CA . GLU A 1 91 ? 2.416 11.836 12.961 1 97.44 91 GLU A CA 1
ATOM 731 C C . GLU A 1 91 ? 2.338 11.148 11.594 1 97.44 91 GLU A C 1
ATOM 733 O O . GLU A 1 91 ? 1.244 10.906 11.078 1 97.44 91 GLU A O 1
ATOM 738 N N . LYS A 1 92 ? 3.475 10.859 11.031 1 96.69 92 LYS A N 1
ATOM 739 C CA . LYS A 1 92 ? 3.545 10.172 9.75 1 96.69 92 LYS A CA 1
ATOM 740 C C . LYS A 1 92 ? 4.832 9.359 9.625 1 96.69 92 LYS A C 1
ATOM 742 O O . LYS A 1 92 ? 5.898 9.812 10.062 1 96.69 92 LYS A O 1
ATOM 747 N N . TRP A 1 93 ? 4.727 8.164 9.078 1 95.25 93 TRP A N 1
ATOM 748 C CA . TRP A 1 93 ? 5.895 7.371 8.703 1 95.25 93 TRP A CA 1
ATOM 749 C C . TRP A 1 93 ? 6.43 7.797 7.344 1 95.25 93 TRP A C 1
ATOM 751 O O . TRP A 1 93 ? 5.668 7.938 6.383 1 95.25 93 TRP A O 1
ATOM 761 N N . PHE A 1 94 ? 7.668 8.062 7.301 1 94.38 94 PHE A N 1
ATOM 762 C CA . PHE A 1 94 ? 8.383 8.289 6.047 1 94.38 94 PHE A CA 1
ATOM 763 C C . PHE A 1 94 ? 9.305 7.121 5.734 1 94.38 94 PHE A C 1
ATOM 765 O O . PHE A 1 94 ? 10.031 6.645 6.609 1 94.38 94 PHE A O 1
ATOM 772 N N . PHE A 1 95 ? 9.297 6.68 4.539 1 91.81 95 PHE A N 1
ATOM 773 C CA . PHE A 1 95 ? 10.039 5.488 4.145 1 91.81 95 PHE A CA 1
ATOM 774 C C . PHE A 1 95 ? 11.242 5.863 3.281 1 91.81 95 PHE A C 1
ATOM 776 O O . PHE A 1 95 ? 11.188 6.832 2.523 1 91.81 95 PHE A O 1
ATOM 783 N N . LEU A 1 96 ? 12.258 5.074 3.439 1 89.56 96 LEU A N 1
ATOM 784 C CA . LEU A 1 96 ? 13.484 5.285 2.67 1 89.56 96 LEU A CA 1
ATOM 785 C C . LEU A 1 96 ? 13.211 5.16 1.174 1 89.56 96 LEU A C 1
ATOM 787 O O . LEU A 1 96 ? 13.75 5.93 0.375 1 89.56 96 LEU A O 1
ATOM 791 N N . VAL A 1 97 ? 12.438 4.141 0.85 1 84.94 97 VAL A N 1
ATOM 792 C CA . VAL A 1 97 ? 12.094 3.9 -0.547 1 84.94 97 VAL A CA 1
ATOM 793 C C . VAL A 1 97 ? 10.609 3.553 -0.66 1 84.94 97 VAL A C 1
ATOM 795 O O . VAL A 1 97 ? 9.992 3.123 0.317 1 84.94 97 VAL A O 1
ATOM 798 N N . ARG A 1 98 ? 10.086 3.887 -1.763 1 82.88 98 ARG A N 1
ATOM 799 C CA . ARG A 1 98 ? 8.703 3.549 -2.055 1 82.88 98 ARG A CA 1
ATOM 800 C C . ARG A 1 98 ? 8.594 2.76 -3.355 1 82.88 98 ARG A C 1
ATOM 802 O O . ARG A 1 98 ? 9.367 2.975 -4.285 1 82.88 98 ARG A O 1
ATOM 809 N N . ASP A 1 99 ? 7.664 1.864 -3.299 1 81.81 99 ASP A N 1
ATOM 810 C CA . ASP A 1 99 ? 7.406 1.089 -4.508 1 81.81 99 ASP A CA 1
ATOM 811 C C . ASP A 1 99 ? 6.688 1.931 -5.559 1 81.81 99 ASP A C 1
ATOM 813 O O . ASP A 1 99 ? 5.832 2.756 -5.223 1 81.81 99 ASP A O 1
ATOM 817 N N . GLY A 1 100 ? 7.098 1.758 -6.801 1 78.19 100 GLY A N 1
ATOM 818 C CA . GLY A 1 100 ? 6.367 2.373 -7.898 1 78.19 100 GLY A CA 1
ATOM 819 C C . GLY A 1 100 ? 6.785 3.807 -8.164 1 78.19 100 GLY A C 1
ATOM 820 O O . GLY A 1 100 ? 6 4.602 -8.68 1 78.19 100 GLY A O 1
ATOM 821 N N . LEU A 1 101 ? 7.98 4.145 -7.629 1 81.44 101 LEU A N 1
ATOM 822 C CA . LEU A 1 101 ? 8.469 5.484 -7.934 1 81.44 101 LEU A CA 1
ATOM 823 C C . LEU A 1 101 ? 8.648 5.668 -9.438 1 81.44 101 LEU A C 1
ATOM 825 O O . LEU A 1 101 ? 9.102 4.754 -10.133 1 81.44 101 LEU A O 1
ATOM 829 N N . ARG A 1 102 ? 8.234 6.785 -9.938 1 84.75 102 ARG A N 1
ATOM 830 C CA . ARG A 1 102 ? 8.328 7.086 -11.359 1 84.75 102 ARG A CA 1
ATOM 831 C C . ARG A 1 102 ? 9.625 7.812 -11.688 1 84.75 102 ARG A C 1
ATOM 833 O O . ARG A 1 102 ? 10.188 8.5 -10.836 1 84.75 102 ARG A O 1
ATOM 840 N N . CYS A 1 103 ? 10.164 7.613 -12.844 1 88.19 103 CYS A N 1
ATOM 841 C CA . CYS A 1 103 ? 11.352 8.289 -13.367 1 88.19 103 CYS A CA 1
ATOM 842 C C . CYS A 1 103 ? 11.195 8.594 -14.852 1 88.19 103 CYS A C 1
ATOM 844 O O . CYS A 1 103 ? 10.766 7.734 -15.625 1 88.19 103 CYS A O 1
ATOM 846 N N . ILE A 1 104 ? 11.438 9.789 -15.18 1 90.69 104 ILE A N 1
ATOM 847 C CA . ILE A 1 104 ? 11.375 10.188 -16.578 1 90.69 104 ILE A CA 1
ATOM 848 C C . ILE A 1 104 ? 12.695 9.852 -17.266 1 90.69 104 ILE A C 1
ATOM 850 O O . ILE A 1 104 ? 13.766 10.242 -16.797 1 90.69 104 ILE A O 1
ATOM 854 N N . VAL A 1 105 ? 12.609 9.07 -18.297 1 91.25 105 VAL A N 1
ATOM 855 C CA . VAL A 1 105 ? 13.805 8.641 -19.016 1 91.25 105 VAL A CA 1
ATOM 856 C C . VAL A 1 105 ? 13.656 8.969 -20.5 1 91.25 105 VAL A C 1
ATOM 858 O O . VAL A 1 105 ? 12.547 9.203 -20.984 1 91.25 105 VAL A O 1
ATOM 861 N N . THR A 1 106 ? 14.766 9.047 -21.141 1 90.81 106 THR A N 1
ATOM 862 C CA . THR A 1 106 ? 14.734 9.234 -22.594 1 90.81 106 THR A CA 1
ATOM 863 C C . THR A 1 106 ? 14.312 7.945 -23.297 1 90.81 106 THR A C 1
ATOM 865 O O . THR A 1 106 ? 14.414 6.859 -22.719 1 90.81 106 THR A O 1
ATOM 868 N N . GLN A 1 107 ? 13.859 7.996 -24.484 1 85.94 107 GLN A N 1
ATOM 869 C CA . GLN A 1 107 ? 13.336 6.855 -25.219 1 85.94 107 GLN A CA 1
ATOM 870 C C . GLN A 1 107 ? 14.414 5.805 -25.453 1 85.94 107 GLN A C 1
ATOM 872 O O . GLN A 1 107 ? 14.133 4.605 -25.469 1 85.94 107 GLN A O 1
ATOM 877 N N . ASP A 1 108 ? 15.625 6.199 -25.547 1 83.31 108 ASP A N 1
ATOM 878 C CA . ASP A 1 108 ? 16.703 5.285 -25.906 1 83.31 108 ASP A CA 1
ATOM 879 C C . ASP A 1 108 ? 17.516 4.883 -24.688 1 83.31 108 ASP A C 1
ATOM 881 O O . ASP A 1 108 ? 18.469 4.105 -24.797 1 83.31 108 ASP A O 1
ATOM 885 N N . GLU A 1 109 ? 17.125 5.414 -23.594 1 86.12 109 GLU A N 1
ATOM 886 C CA . GLU A 1 109 ? 17.875 5.098 -22.375 1 86.12 109 GLU A CA 1
ATOM 887 C C . GLU A 1 109 ? 17.422 3.77 -21.766 1 86.12 109 GLU A C 1
ATOM 889 O O . GLU A 1 109 ? 16.219 3.451 -21.781 1 86.12 109 GLU A O 1
ATOM 894 N N . PRO A 1 110 ? 18.375 2.984 -21.391 1 80.38 110 PRO A N 1
ATOM 895 C CA . PRO A 1 110 ? 17.953 1.788 -20.656 1 80.38 110 PRO A CA 1
ATOM 896 C C . PRO A 1 110 ? 17.203 2.121 -19.375 1 80.38 110 PRO A C 1
ATOM 898 O O . PRO A 1 110 ? 17.438 3.168 -18.766 1 80.38 110 PRO A O 1
ATOM 901 N N . PRO A 1 111 ? 16.297 1.277 -19.047 1 79.12 111 PRO A N 1
ATOM 902 C CA . PRO A 1 111 ? 15.57 1.532 -17.797 1 79.12 111 PRO A CA 1
ATOM 903 C C . PRO A 1 111 ? 16.5 1.614 -16.594 1 79.12 111 PRO A C 1
ATOM 905 O O . PRO A 1 111 ? 17.516 0.919 -16.547 1 79.12 111 PRO A O 1
ATOM 908 N N . PRO A 1 112 ? 16.141 2.582 -15.758 1 79.5 112 PRO A N 1
ATOM 909 C CA . PRO A 1 112 ? 16.953 2.654 -14.539 1 79.5 112 PRO A CA 1
ATOM 910 C C . PRO A 1 112 ? 16.922 1.356 -13.734 1 79.5 112 PRO A C 1
ATOM 912 O O . PRO A 1 112 ? 15.969 0.581 -13.844 1 79.5 112 PRO A O 1
ATOM 915 N N . LYS A 1 113 ? 17.969 1.16 -13.016 1 78.31 113 LYS A N 1
ATOM 916 C CA . LYS A 1 113 ? 18.062 -0.033 -12.18 1 78.31 113 LYS A CA 1
ATOM 917 C C . LYS A 1 113 ? 16.953 -0.047 -11.125 1 78.31 113 LYS A C 1
ATOM 919 O O . LYS A 1 113 ? 16.625 0.988 -10.539 1 78.31 113 LYS A O 1
ATOM 924 N N . ALA A 1 114 ? 16.359 -1.225 -10.953 1 79 114 ALA A N 1
ATOM 925 C CA . ALA A 1 114 ? 15.32 -1.385 -9.938 1 79 114 ALA A CA 1
ATOM 926 C C . ALA A 1 114 ? 15.891 -1.21 -8.531 1 79 114 ALA A C 1
ATOM 928 O O . ALA A 1 114 ? 17.078 -1.431 -8.305 1 79 114 ALA A O 1
ATOM 9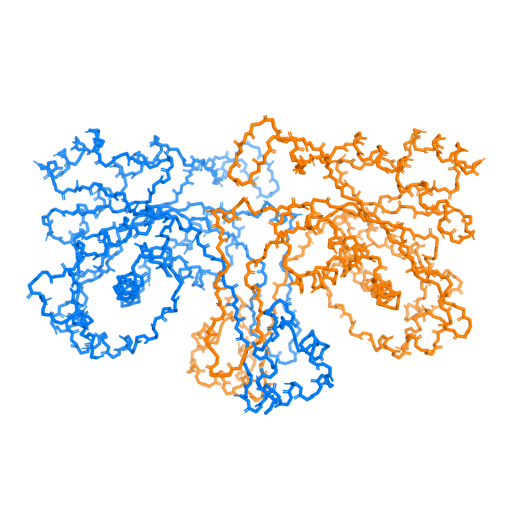29 N N . ILE A 1 115 ? 15.117 -0.735 -7.73 1 80.88 115 ILE A N 1
ATOM 930 C CA . ILE A 1 115 ? 15.516 -0.615 -6.332 1 80.88 115 ILE A CA 1
ATOM 931 C C . ILE A 1 115 ? 15.383 -1.97 -5.641 1 80.88 115 ILE A C 1
ATOM 933 O O . ILE A 1 115 ? 14.344 -2.625 -5.734 1 80.88 115 ILE A O 1
ATOM 937 N N . SER A 1 116 ? 16.422 -2.422 -5.043 1 86 116 SER A N 1
ATOM 938 C CA . SER A 1 116 ? 16.438 -3.73 -4.398 1 86 116 SER A CA 1
ATOM 939 C C . SER A 1 116 ? 16.234 -3.609 -2.893 1 86 116 SER A C 1
ATOM 941 O O . SER A 1 116 ? 16.781 -2.715 -2.254 1 86 116 SER A O 1
ATOM 943 N N . VAL A 1 117 ? 15.352 -4.379 -2.398 1 86.62 117 VAL A N 1
ATOM 944 C CA . VAL A 1 117 ? 15.125 -4.43 -0.959 1 86.62 117 VAL A CA 1
ATOM 945 C C . VAL A 1 117 ? 15.086 -5.887 -0.496 1 86.62 117 VAL A C 1
ATOM 947 O O . VAL A 1 117 ? 14.648 -6.77 -1.238 1 86.62 117 VAL A O 1
ATOM 950 N N . SER A 1 118 ? 15.586 -6.18 0.673 1 80.88 118 SER A N 1
ATOM 951 C CA . SER A 1 118 ? 15.586 -7.543 1.196 1 80.88 118 SER A CA 1
ATOM 952 C C . SER A 1 118 ? 14.164 -8.031 1.459 1 80.88 118 SER A C 1
ATOM 954 O O . SER A 1 118 ? 13.82 -9.164 1.12 1 80.88 118 SER A O 1
ATOM 956 N N . HIS A 1 119 ? 13.445 -7.207 2.146 1 81.62 119 HIS A N 1
ATOM 957 C CA . HIS A 1 119 ? 12.039 -7.504 2.424 1 81.62 119 HIS A CA 1
ATOM 958 C C . HIS A 1 119 ? 11.18 -6.25 2.332 1 81.62 119 HIS A C 1
ATOM 960 O O . HIS A 1 119 ? 11.531 -5.211 2.898 1 81.62 119 HIS A O 1
ATOM 966 N N . LYS A 1 120 ? 10.117 -6.375 1.584 1 76.38 120 LYS A N 1
ATOM 967 C CA . LYS A 1 120 ? 9.25 -5.223 1.363 1 76.38 120 LYS A CA 1
ATOM 968 C C . LYS A 1 120 ? 8.656 -4.719 2.676 1 76.38 120 LYS A C 1
ATOM 970 O O . LYS A 1 120 ? 8.359 -3.531 2.818 1 76.38 120 LYS A O 1
ATOM 975 N N . SER A 1 121 ? 8.508 -5.707 3.643 1 76 121 SER A N 1
ATOM 976 C CA . SER A 1 121 ? 7.871 -5.328 4.898 1 76 121 SER A CA 1
ATOM 977 C C . SER A 1 121 ? 8.875 -4.703 5.863 1 76 121 SER A C 1
ATOM 979 O O . SER A 1 121 ? 8.492 -4.188 6.914 1 76 121 SER A O 1
ATOM 981 N N . HIS A 1 122 ? 10.148 -4.668 5.465 1 81.31 122 HIS A N 1
ATOM 982 C CA . HIS A 1 122 ? 11.172 -4.168 6.383 1 81.31 122 HIS A CA 1
ATOM 983 C C . HIS A 1 122 ? 11.922 -2.986 5.781 1 81.31 122 HIS A C 1
ATOM 985 O O . HIS A 1 122 ? 13.117 -2.826 6.012 1 81.31 122 HIS A O 1
ATOM 991 N N . ILE A 1 123 ? 11.234 -2.236 4.984 1 87 123 ILE A N 1
ATOM 992 C CA . ILE A 1 123 ? 11.836 -1.021 4.449 1 87 123 ILE A CA 1
ATOM 993 C C . ILE A 1 123 ? 12.094 -0.033 5.586 1 87 123 ILE A C 1
ATOM 995 O O . ILE A 1 123 ? 11.227 0.187 6.434 1 87 123 ILE A O 1
ATOM 999 N N . THR A 1 124 ? 13.281 0.504 5.59 1 90.5 124 THR A N 1
ATOM 1000 C CA . THR A 1 124 ? 13.633 1.486 6.609 1 90.5 124 THR A CA 1
ATOM 1001 C C . THR A 1 124 ? 12.633 2.637 6.625 1 90.5 124 THR A C 1
ATOM 1003 O O . THR A 1 124 ? 12.242 3.141 5.57 1 90.5 124 THR A O 1
ATOM 1006 N N . LYS A 1 125 ? 12.172 2.955 7.777 1 93.62 125 LYS A N 1
ATOM 1007 C CA . LYS A 1 125 ? 11.195 4.031 7.938 1 93.62 125 LYS A CA 1
ATOM 1008 C C . LYS A 1 125 ? 11.469 4.832 9.211 1 93.62 125 LYS A C 1
ATOM 1010 O O . LYS A 1 125 ? 12.102 4.332 10.141 1 93.62 125 LYS A O 1
ATOM 1015 N N . VAL A 1 126 ? 11.078 6.035 9.211 1 96.31 126 VAL A N 1
ATOM 1016 C CA . VAL A 1 126 ? 11.18 6.918 10.367 1 96.31 126 VAL A CA 1
ATOM 1017 C C . VAL A 1 126 ? 9.867 7.672 10.562 1 96.31 126 VAL A C 1
ATOM 1019 O O . VAL A 1 126 ? 9.305 8.195 9.602 1 96.31 126 VAL A O 1
ATOM 1022 N N . MET A 1 127 ? 9.352 7.633 11.781 1 97.75 127 MET A N 1
ATOM 1023 C CA . MET A 1 127 ? 8.156 8.406 12.102 1 97.75 127 MET A CA 1
ATOM 1024 C C . MET A 1 127 ? 8.523 9.844 12.469 1 97.75 127 MET A C 1
ATOM 1026 O O . MET A 1 127 ? 9.523 10.07 13.156 1 97.75 127 MET A O 1
ATOM 1030 N N . PHE A 1 128 ? 7.738 10.773 12.016 1 98.19 128 PHE A N 1
ATOM 1031 C CA . PHE A 1 128 ? 7.906 12.172 12.391 1 98.19 128 PHE A CA 1
ATOM 1032 C C . PHE A 1 128 ? 6.621 12.727 13 1 98.19 128 PHE A C 1
ATOM 1034 O O . PHE A 1 128 ? 5.523 12.391 12.547 1 98.19 128 PHE A O 1
ATOM 1041 N N . LEU A 1 129 ? 6.742 13.508 14.031 1 98.44 129 LEU A N 1
ATOM 1042 C CA . LEU A 1 129 ? 5.684 14.383 14.531 1 98.44 129 LEU A CA 1
ATOM 1043 C C . LEU A 1 129 ? 5.766 15.758 13.883 1 98.44 129 LEU A C 1
ATOM 1045 O O . LEU A 1 129 ? 6.824 16.391 13.883 1 98.44 129 LEU A O 1
ATOM 1049 N N . SER A 1 130 ? 4.68 16.156 13.266 1 98.62 130 SER A N 1
ATOM 1050 C CA . SER A 1 130 ? 4.648 17.438 12.547 1 98.62 130 SER A CA 1
ATOM 1051 C C . SER A 1 130 ? 3.682 18.406 13.203 1 98.62 130 SER A C 1
ATOM 1053 O O . SER A 1 130 ? 2.596 18.016 13.641 1 98.62 130 SER A O 1
ATOM 1055 N N . ALA A 1 131 ? 4.074 19.641 13.352 1 98.56 131 ALA A N 1
ATOM 1056 C CA . ALA A 1 131 ? 3.244 20.75 13.844 1 98.56 131 ALA A CA 1
ATOM 1057 C C . ALA A 1 131 ? 3.24 21.906 12.859 1 98.56 131 ALA A C 1
ATOM 1059 O O . ALA A 1 131 ? 4.289 22.484 12.562 1 98.56 131 ALA A O 1
ATOM 1060 N N . LEU A 1 132 ? 2.039 22.281 12.398 1 98.62 132 LEU A N 1
ATOM 1061 C CA . LEU A 1 132 ? 1.924 23.297 11.359 1 98.62 132 LEU A CA 1
ATOM 1062 C C . LEU A 1 132 ? 0.927 24.375 11.758 1 98.62 132 LEU A C 1
ATOM 1064 O O . LEU A 1 132 ? -0.176 24.062 12.219 1 98.62 132 LEU A O 1
ATOM 1068 N N . ALA A 1 133 ? 1.33 25.562 11.656 1 97.88 133 ALA A N 1
ATOM 1069 C CA . ALA A 1 133 ? 0.449 26.734 11.766 1 97.88 133 ALA A CA 1
ATOM 1070 C C . ALA A 1 133 ? 0.181 27.344 10.398 1 97.88 133 ALA A C 1
ATOM 1072 O O . ALA A 1 133 ? 0.724 26.906 9.391 1 97.88 133 ALA A O 1
ATOM 1073 N N . ARG A 1 134 ? -0.651 28.281 10.367 1 95.88 134 ARG A N 1
ATOM 1074 C CA . ARG A 1 134 ? -0.958 28.938 9.102 1 95.88 134 ARG A CA 1
ATOM 1075 C C . ARG A 1 134 ? 0.027 30.062 8.82 1 95.88 134 ARG A C 1
ATOM 1077 O O . ARG A 1 134 ? 0.267 30.922 9.68 1 95.88 134 ARG A O 1
ATOM 1084 N N . PRO A 1 135 ? 0.566 30.062 7.633 1 96 135 PRO A N 1
ATOM 1085 C CA . PRO A 1 135 ? 1.466 31.172 7.277 1 96 135 PRO A CA 1
ATOM 1086 C C . PRO A 1 135 ? 0.768 32.531 7.281 1 96 135 PRO A C 1
ATOM 1088 O O . PRO A 1 135 ? -0.448 32.594 7.086 1 96 135 PRO A O 1
ATOM 1091 N N . ARG A 1 136 ? 1.515 33.531 7.566 1 92.31 136 ARG A N 1
ATOM 1092 C CA . ARG A 1 136 ? 1.022 34.906 7.574 1 92.31 136 ARG A CA 1
ATOM 1093 C C . ARG A 1 136 ? 1.82 35.75 6.609 1 92.31 136 ARG A C 1
ATOM 1095 O O . ARG A 1 136 ? 3.045 35.656 6.527 1 92.31 136 ARG A O 1
ATOM 1102 N N . PHE A 1 137 ? 1.103 36.5 5.918 1 89.44 137 PHE A N 1
ATOM 1103 C CA . PHE A 1 137 ? 1.699 37.438 4.965 1 89.44 137 PHE A CA 1
ATOM 1104 C C . PHE A 1 137 ? 1.239 38.875 5.238 1 89.44 137 PHE A C 1
AT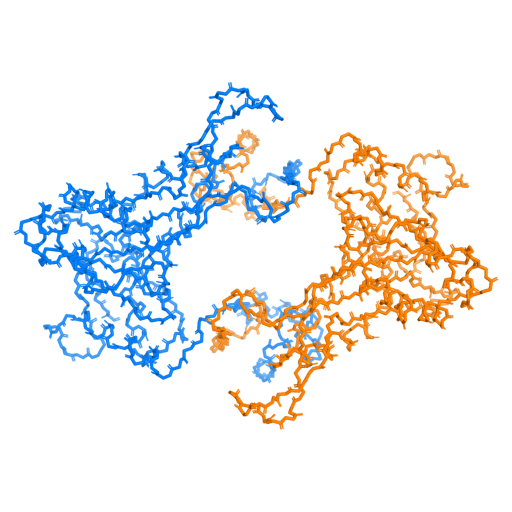OM 1106 O O . PHE A 1 137 ? 0.109 39.094 5.676 1 89.44 137 PHE A O 1
ATOM 1113 N N . ASN A 1 138 ? 2.133 39.844 5.098 1 83.38 138 ASN A N 1
ATOM 1114 C CA . ASN A 1 138 ? 1.74 41.25 5.262 1 83.38 138 ASN A CA 1
ATOM 1115 C C . ASN A 1 138 ? 1.057 41.781 4.012 1 83.38 138 ASN A C 1
ATOM 1117 O O . ASN A 1 138 ? 0.836 41.031 3.049 1 83.38 138 ASN A O 1
ATOM 1121 N N . HIS A 1 139 ? 0.696 43 4.074 1 75.69 139 HIS A N 1
ATOM 1122 C CA . HIS A 1 139 ? -0.085 43.656 3.025 1 75.69 139 HIS A CA 1
ATOM 1123 C C . HIS A 1 139 ? 0.679 43.688 1.706 1 75.69 139 HIS A C 1
ATOM 1125 O O . HIS A 1 139 ? 0.072 43.75 0.635 1 75.69 139 HIS A O 1
ATOM 1131 N N . THR A 1 140 ? 2.027 43.594 1.772 1 72.69 140 THR A N 1
ATOM 1132 C CA . THR A 1 140 ? 2.84 43.594 0.561 1 72.69 140 THR A CA 1
ATOM 1133 C C . THR A 1 140 ? 3.17 42.156 0.132 1 72.69 140 THR A C 1
ATOM 1135 O O . THR A 1 140 ? 4.055 41.969 -0.697 1 72.69 140 THR A O 1
ATOM 1138 N N . THR A 1 141 ? 2.57 41.281 0.755 1 71.56 141 THR A N 1
ATOM 1139 C CA . THR A 1 141 ? 2.713 39.875 0.441 1 71.56 141 THR A CA 1
ATOM 1140 C C . THR A 1 141 ? 4.082 39.344 0.877 1 71.56 141 THR A C 1
ATOM 1142 O O . THR A 1 141 ? 4.566 38.344 0.353 1 71.56 141 THR A O 1
ATOM 1145 N N . ARG A 1 142 ? 4.641 40.219 1.696 1 79.75 142 ARG A N 1
ATOM 1146 C CA . ARG A 1 142 ? 5.895 39.719 2.273 1 79.75 142 ARG A CA 1
ATOM 1147 C C . ARG A 1 142 ? 5.637 38.75 3.41 1 79.75 142 ARG A C 1
ATOM 1149 O O . ARG A 1 142 ? 4.781 39 4.266 1 79.75 142 ARG A O 1
ATOM 1156 N N . GLN A 1 143 ? 6.215 37.656 3.373 1 84.75 143 GLN A N 1
ATOM 1157 C CA . GLN A 1 143 ? 6.059 36.594 4.375 1 84.75 143 GLN A CA 1
ATOM 1158 C C . GLN A 1 143 ? 6.5 37.094 5.754 1 84.75 143 GLN A C 1
ATOM 1160 O O . GLN A 1 143 ? 7.613 37.594 5.914 1 84.75 143 GLN A O 1
ATOM 1165 N N . GLU A 1 144 ? 5.586 37 6.781 1 87.94 144 GLU A N 1
ATOM 1166 C CA . GLU A 1 144 ? 5.891 37.344 8.164 1 87.94 144 GLU A CA 1
ATOM 1167 C C . GLU A 1 144 ? 6.156 36.094 9 1 87.94 144 GLU A C 1
ATOM 1169 O O . GLU A 1 144 ? 6.973 36.125 9.93 1 87.94 144 GLU A O 1
ATOM 1174 N N . PHE A 1 145 ? 5.453 35.125 8.688 1 94.25 145 PHE A N 1
ATOM 1175 C CA . PHE A 1 145 ? 5.523 33.844 9.383 1 94.25 145 PHE A CA 1
ATOM 1176 C C . PHE A 1 145 ? 5.312 32.688 8.414 1 94.25 145 PHE A C 1
ATOM 1178 O O . PHE A 1 145 ? 4.371 32.719 7.621 1 94.25 145 PHE A O 1
ATOM 1185 N N . ASP A 1 146 ? 6.141 31.672 8.422 1 95.69 146 ASP A N 1
ATOM 1186 C CA . ASP A 1 146 ? 6.098 30.641 7.398 1 95.69 146 ASP A CA 1
ATOM 1187 C C . ASP A 1 146 ? 5.141 29.516 7.793 1 95.69 146 ASP A C 1
ATOM 1189 O O . ASP A 1 146 ? 4.793 28.672 6.969 1 95.69 146 ASP A O 1
ATOM 1193 N N . GLY A 1 147 ? 4.734 29.5 9.055 1 97.19 147 GLY A N 1
ATOM 1194 C CA . GLY A 1 147 ? 3.754 28.516 9.5 1 97.19 147 GLY A CA 1
ATOM 1195 C C . GLY A 1 147 ? 4.375 27.203 9.922 1 97.19 147 GLY A C 1
ATOM 1196 O O . GLY A 1 147 ? 3.672 26.281 10.344 1 97.19 147 GLY A O 1
ATOM 1197 N N . LEU A 1 148 ? 5.738 27.109 9.82 1 98.19 148 LEU A N 1
ATOM 1198 C CA . LEU A 1 148 ? 6.445 25.875 10.164 1 98.19 148 LEU A CA 1
ATOM 1199 C C . LEU A 1 148 ? 6.879 25.891 11.625 1 98.19 148 LEU A C 1
ATOM 1201 O O . LEU A 1 148 ? 7.883 26.516 11.977 1 98.19 148 LEU A O 1
ATOM 1205 N N . ILE A 1 149 ? 6.172 25.234 12.453 1 98 149 ILE A N 1
ATOM 1206 C CA . ILE A 1 149 ? 6.527 25.172 13.867 1 98 149 ILE A CA 1
ATOM 1207 C C . ILE A 1 149 ? 7.672 24.188 14.062 1 98 149 ILE A C 1
ATOM 1209 O O . ILE A 1 149 ? 8.703 24.531 14.641 1 98 149 ILE A O 1
ATOM 1213 N N . GLY A 1 150 ? 7.359 22.938 13.523 1 98.19 150 GLY A N 1
ATOM 1214 C CA . GLY A 1 150 ? 8.438 21.969 13.641 1 98.19 150 GLY A CA 1
ATOM 1215 C C . GLY A 1 150 ? 8.07 20.609 13.086 1 98.19 150 GLY A C 1
ATOM 1216 O O . GLY A 1 150 ? 6.895 20.297 12.914 1 98.19 150 GLY A O 1
ATOM 1217 N N . ILE A 1 151 ? 9.07 19.812 12.766 1 98.38 151 ILE A N 1
ATOM 1218 C CA . ILE A 1 151 ? 8.992 18.406 12.422 1 98.38 151 ILE A CA 1
ATOM 1219 C C . ILE A 1 151 ? 10.023 17.625 13.227 1 98.38 151 ILE A C 1
ATOM 1221 O O . ILE A 1 151 ? 11.203 17.984 13.258 1 98.38 151 ILE A O 1
ATOM 1225 N N . TYR A 1 152 ? 9.586 16.641 13.93 1 98.38 152 TYR A N 1
ATOM 1226 C CA . TYR A 1 152 ? 10.422 15.984 14.938 1 98.38 152 TYR A CA 1
ATOM 1227 C C . TYR A 1 152 ? 10.461 14.477 14.727 1 98.38 152 TYR A C 1
ATOM 1229 O O . TYR A 1 152 ? 9.422 13.812 14.781 1 98.38 152 TYR A O 1
ATOM 1237 N N . PRO A 1 153 ? 11.648 13.93 14.422 1 97.88 153 PRO A N 1
ATOM 1238 C CA . PRO A 1 153 ? 11.719 12.469 14.297 1 97.88 153 PRO A CA 1
ATOM 1239 C C . PRO A 1 153 ? 11.383 11.75 15.602 1 97.88 153 PRO A C 1
ATOM 1241 O O . PRO A 1 153 ? 11.75 12.227 16.688 1 97.88 153 PRO A O 1
ATOM 1244 N N . VAL A 1 154 ? 10.641 10.742 15.523 1 97.88 154 VAL A N 1
ATOM 1245 C CA . VAL A 1 154 ? 10.242 9.945 16.688 1 97.88 154 VAL A CA 1
ATOM 1246 C C . VAL A 1 154 ? 11.148 8.719 16.797 1 97.88 154 VAL A C 1
ATOM 1248 O O . VAL A 1 154 ? 11.055 7.789 16 1 97.88 154 VAL A O 1
ATOM 1251 N N . GLY A 1 155 ? 11.984 8.711 17.719 1 96 155 GLY A N 1
ATOM 1252 C CA . GLY A 1 155 ? 12.914 7.613 17.922 1 96 155 GLY A CA 1
ATOM 1253 C C . GLY A 1 155 ? 14.141 8.016 18.719 1 96 155 GLY A C 1
ATOM 1254 O O . GLY A 1 155 ? 14.117 9.008 19.438 1 96 155 GLY A O 1
ATOM 1255 N N . GLU A 1 156 ? 15.125 7.164 18.719 1 94.69 156 GLU A N 1
ATOM 1256 C CA . GLU A 1 156 ? 16.344 7.402 19.484 1 94.69 156 GLU A CA 1
ATOM 1257 C C . GLU A 1 156 ? 17.578 7.008 18.688 1 94.69 156 GLU A C 1
ATOM 1259 O O . GLU A 1 156 ? 17.516 6.152 17.797 1 94.69 156 GLU A O 1
ATOM 1264 N N . ILE A 1 157 ? 18.594 7.707 19 1 93.44 157 ILE A N 1
ATOM 1265 C CA . ILE A 1 157 ? 19.875 7.379 18.391 1 93.44 157 ILE A CA 1
ATOM 1266 C C . ILE A 1 157 ? 20.656 6.422 19.297 1 93.44 157 ILE A C 1
ATOM 1268 O O . ILE A 1 157 ? 20.703 6.617 20.516 1 93.44 157 ILE A O 1
ATOM 1272 N N . ASP A 1 158 ? 21.062 5.387 18.719 1 92.12 158 ASP A N 1
ATOM 1273 C CA . ASP A 1 158 ? 21.922 4.422 19.406 1 92.12 158 ASP A CA 1
ATOM 1274 C C . ASP A 1 158 ? 23.219 4.188 18.625 1 92.12 158 ASP A C 1
ATOM 1276 O O . ASP A 1 158 ? 23.484 4.855 17.625 1 92.12 158 ASP A O 1
ATOM 1280 N N . MET A 1 159 ? 24.141 3.422 19.25 1 89.75 159 MET A N 1
ATOM 1281 C CA . MET A 1 159 ? 25.406 3.105 18.609 1 89.75 159 MET A CA 1
ATOM 1282 C C . MET A 1 159 ? 25.547 1.604 18.375 1 89.75 159 MET A C 1
ATOM 1284 O O . MET A 1 159 ? 25.078 0.802 19.188 1 89.75 159 MET A O 1
ATOM 1288 N N . TYR A 1 160 ? 26.203 1.262 17.266 1 87.88 160 TYR A N 1
ATOM 1289 C CA . TYR A 1 160 ? 26.516 -0.14 17.016 1 87.88 160 TYR A CA 1
ATOM 1290 C C . TYR A 1 160 ? 27.547 -0.656 18 1 87.88 160 TYR A C 1
ATOM 1292 O O . TYR A 1 160 ? 28.547 0.006 18.266 1 87.88 160 TYR A O 1
ATOM 1300 N N . VAL A 1 161 ? 27.203 -1.734 18.594 1 86.38 161 VAL A N 1
ATOM 1301 C CA . VAL A 1 161 ? 28.109 -2.299 19.578 1 86.38 161 VAL A CA 1
ATOM 1302 C C . VAL A 1 161 ? 29.078 -3.268 18.922 1 86.38 161 VAL A C 1
ATOM 1304 O O . VAL A 1 161 ? 30.203 -3.441 19.375 1 86.38 161 VAL A O 1
ATOM 1307 N N . ARG A 1 162 ? 28.656 -4.004 17.891 1 85.62 162 ARG A N 1
ATOM 1308 C CA . ARG A 1 162 ? 29.469 -4.945 17.125 1 85.62 162 ARG A CA 1
ATOM 1309 C C . ARG A 1 162 ? 29.516 -4.57 15.648 1 85.62 162 ARG A C 1
ATOM 1311 O O . ARG A 1 162 ? 28.672 -3.812 15.172 1 85.62 162 ARG A O 1
ATOM 1318 N N . ALA A 1 163 ? 30.797 -4.945 15.039 1 79.06 163 ALA A N 1
ATOM 1319 C CA . ALA A 1 163 ? 30.875 -4.719 13.594 1 79.06 163 ALA A CA 1
ATOM 1320 C C . ALA A 1 163 ? 29.797 -5.5 12.852 1 79.06 163 ALA A C 1
ATOM 1322 O O . ALA A 1 163 ? 29.469 -6.621 13.234 1 79.06 163 ALA A O 1
ATOM 1323 N N . SER A 1 164 ? 29 -4.867 12.188 1 69.38 164 SER A N 1
ATOM 1324 C CA . SER A 1 164 ? 27.984 -5.535 11.367 1 69.38 164 SER A CA 1
ATOM 1325 C C . SER A 1 164 ? 28 -5.016 9.938 1 69.38 164 SER A C 1
ATOM 1327 O O . SER A 1 164 ? 28.641 -3.998 9.648 1 69.38 164 SER A O 1
ATOM 1329 N N . HIS A 1 165 ? 27.266 -5.594 8.945 1 64.81 165 HIS A N 1
ATOM 1330 C CA . HIS A 1 165 ? 27.094 -5.395 7.508 1 64.81 165 HIS A CA 1
ATOM 1331 C C . HIS A 1 165 ? 27.375 -3.949 7.117 1 64.81 165 HIS A C 1
ATOM 1333 O O . HIS A 1 165 ? 26.469 -3.242 6.66 1 64.81 165 HIS A O 1
ATOM 1339 N N . GLY A 1 166 ? 28.578 -3.412 7.336 1 67.81 166 GLY A N 1
ATOM 1340 C CA . GLY A 1 166 ? 29.062 -2.129 6.844 1 67.81 166 GLY A CA 1
ATOM 1341 C C . GLY A 1 166 ? 29.141 -1.07 7.93 1 67.81 166 GLY A C 1
ATOM 1342 O O . GLY A 1 166 ? 29.422 0.096 7.645 1 67.81 166 GLY A O 1
ATOM 1343 N N . HIS A 1 167 ? 28.766 -1.495 9.188 1 81.25 167 HIS A N 1
ATOM 1344 C CA . HIS A 1 167 ? 28.844 -0.525 10.273 1 81.25 167 HIS A CA 1
ATOM 1345 C C . HIS A 1 167 ? 29.906 -0.913 11.289 1 81.25 167 HIS A C 1
ATOM 1347 O O . HIS A 1 167 ? 30.125 -2.1 11.547 1 81.25 167 HIS A O 1
ATOM 1353 N N . GLN A 1 168 ? 30.625 0.065 11.734 1 86.81 168 GLN A N 1
ATOM 1354 C CA . GLN A 1 168 ? 31.641 -0.13 12.758 1 86.81 168 GLN A CA 1
ATOM 1355 C C . GLN A 1 168 ? 31.094 0.18 14.148 1 86.81 168 GLN A C 1
ATOM 1357 O O . GLN A 1 168 ? 30.141 0.939 14.289 1 86.81 168 GLN A O 1
ATOM 1362 N N . PRO A 1 169 ? 31.703 -0.642 15.062 1 89.12 169 PRO A N 1
ATOM 1363 C CA . PRO A 1 169 ? 31.328 -0.253 16.422 1 89.12 169 PRO A CA 1
ATOM 1364 C C . PRO A 1 169 ? 31.5 1.244 16.672 1 89.12 169 PRO A C 1
ATOM 1366 O O . PRO A 1 169 ? 32.5 1.84 16.25 1 89.12 169 PRO A O 1
ATOM 1369 N N . GLY A 1 170 ? 30.438 1.856 17.203 1 88.06 170 GLY A N 1
ATOM 1370 C CA . GLY A 1 170 ? 30.5 3.285 17.469 1 88.06 170 GLY A CA 1
ATOM 1371 C C . GLY A 1 170 ? 29.703 4.113 16.484 1 88.06 170 GLY A C 1
ATOM 1372 O O . GLY A 1 170 ? 29.391 5.277 16.75 1 88.06 170 GLY A O 1
ATOM 1373 N N . ASP A 1 171 ? 29.391 3.441 15.328 1 89.56 171 ASP A N 1
ATOM 1374 C CA . ASP A 1 171 ? 28.578 4.152 14.359 1 89.56 171 ASP A CA 1
ATOM 1375 C C . ASP A 1 171 ? 27.156 4.383 14.898 1 89.56 171 ASP A C 1
ATOM 1377 O O . ASP A 1 171 ? 26.641 3.555 15.641 1 89.56 171 ASP A O 1
ATOM 1381 N N . LEU A 1 172 ? 26.656 5.512 14.508 1 91.31 172 LEU A N 1
ATOM 1382 C CA . LEU A 1 172 ? 25.328 5.883 14.992 1 91.31 172 LEU A CA 1
ATOM 1383 C C . LEU A 1 172 ? 24.25 5.145 14.227 1 91.31 172 LEU A C 1
ATOM 1385 O O . LEU A 1 172 ? 24.391 4.883 13.023 1 91.31 172 LEU A O 1
ATOM 1389 N N . LYS A 1 173 ? 23.281 4.73 14.977 1 90 173 LYS A N 1
ATOM 1390 C CA . LYS A 1 173 ? 22.109 4.078 14.375 1 90 173 LYS A CA 1
ATOM 1391 C C . LYS A 1 173 ? 20.812 4.66 14.922 1 90 173 LYS A C 1
ATOM 1393 O O . LYS A 1 173 ? 20.734 5.031 16.094 1 90 173 LYS A O 1
ATOM 1398 N N . TRP A 1 174 ? 19.844 4.809 14.031 1 94.38 174 TRP A N 1
ATOM 1399 C CA . TRP A 1 174 ? 18.516 5.262 14.445 1 94.38 174 TRP A CA 1
ATOM 1400 C C . TRP A 1 174 ? 17.656 4.086 14.883 1 94.38 174 TRP A C 1
ATOM 1402 O O . TRP A 1 174 ? 17.594 3.062 14.195 1 94.38 174 TRP A O 1
ATOM 1412 N N . CYS A 1 175 ? 16.938 4.199 15.984 1 94.69 175 CYS A N 1
ATOM 1413 C CA . CYS A 1 175 ? 16.016 3.188 16.484 1 94.69 175 CYS A CA 1
ATOM 1414 C C . CYS A 1 175 ? 14.594 3.746 16.578 1 94.69 175 CYS A C 1
ATOM 1416 O O . CYS A 1 175 ? 14.352 4.691 17.328 1 94.69 175 CYS A O 1
ATOM 1418 N N . ASN A 1 176 ? 13.719 3.115 15.812 1 94.56 176 ASN A N 1
ATOM 1419 C CA . ASN A 1 176 ? 12.32 3.518 15.898 1 94.56 176 ASN A CA 1
ATOM 1420 C C . ASN A 1 176 ? 11.719 3.174 17.25 1 94.56 176 ASN A C 1
ATOM 1422 O O . ASN A 1 176 ? 12.062 2.15 17.844 1 94.56 176 ASN A O 1
ATOM 1426 N N . VAL A 1 177 ? 10.891 4.074 17.703 1 93.81 177 VAL A N 1
ATOM 1427 C CA . VAL A 1 177 ? 10.141 3.818 18.922 1 93.81 177 VAL A CA 1
ATOM 1428 C C . VAL A 1 177 ? 8.648 3.994 18.656 1 93.81 177 VAL A C 1
ATOM 1430 O O . VAL A 1 177 ? 8.25 4.738 17.766 1 93.81 177 VAL A O 1
ATOM 1433 N N . ASN A 1 178 ? 7.859 3.234 19.359 1 91.44 178 ASN A N 1
ATOM 1434 C CA . ASN A 1 178 ? 6.414 3.395 19.25 1 91.44 178 ASN A CA 1
ATOM 1435 C C . ASN A 1 178 ? 5.926 4.629 20 1 91.44 178 ASN A C 1
ATOM 1437 O O . ASN A 1 178 ? 6.387 4.906 21.109 1 91.44 178 ASN A O 1
ATOM 1441 N N . MET A 1 179 ? 5.09 5.344 19.375 1 94.44 179 MET A N 1
ATOM 1442 C CA . MET A 1 179 ? 4.508 6.523 20.016 1 94.44 179 MET A CA 1
ATOM 1443 C C . MET A 1 179 ? 3.49 6.129 21.078 1 94.44 179 MET A C 1
ATOM 1445 O O . MET A 1 179 ? 2.463 5.523 20.766 1 94.44 179 MET A O 1
ATOM 1449 N N . ASP A 1 180 ? 3.785 6.32 22.297 1 95.62 180 ASP A N 1
ATOM 1450 C CA . ASP A 1 180 ? 2.801 6.184 23.375 1 95.62 180 ASP A CA 1
ATOM 1451 C C . ASP A 1 180 ? 2.514 7.535 24.031 1 95.62 180 ASP A C 1
ATOM 1453 O O . ASP A 1 180 ? 3.037 8.562 23.594 1 95.62 180 ASP A O 1
ATOM 1457 N N . ARG A 1 181 ? 1.628 7.539 24.953 1 96.06 181 ARG A N 1
ATOM 1458 C CA . ARG A 1 181 ? 1.166 8.781 25.562 1 96.06 181 ARG A CA 1
ATOM 1459 C C . ARG A 1 181 ? 2.311 9.516 26.25 1 96.06 181 ARG A C 1
ATOM 1461 O O . ARG A 1 181 ? 2.406 10.742 26.172 1 96.06 181 ARG A O 1
ATOM 1468 N N . ASP A 1 182 ? 3.166 8.797 26.875 1 96.25 182 ASP A N 1
ATOM 1469 C CA . ASP A 1 182 ? 4.285 9.406 27.578 1 96.25 182 ASP A CA 1
ATOM 1470 C C . ASP A 1 182 ? 5.27 10.055 26.609 1 96.25 182 ASP A C 1
ATOM 1472 O O . ASP A 1 182 ? 5.727 11.18 26.828 1 96.25 182 ASP A O 1
ATOM 1476 N N . LEU A 1 183 ? 5.609 9.305 25.641 1 96.81 183 LEU A N 1
ATOM 1477 C CA . LEU A 1 183 ? 6.508 9.859 24.641 1 96.81 183 LEU A CA 1
ATOM 1478 C C . LEU A 1 183 ? 5.875 11.07 23.953 1 96.81 183 LEU A C 1
ATOM 1480 O O . LEU A 1 183 ? 6.547 12.078 23.719 1 96.81 183 LEU A O 1
ATOM 1484 N N . TYR A 1 184 ? 4.602 10.906 23.625 1 98.06 184 TYR A N 1
ATOM 1485 C CA . TYR A 1 184 ? 3.879 12.016 23.016 1 98.06 184 TYR A CA 1
ATOM 1486 C C . TYR A 1 184 ? 3.939 13.25 23.906 1 98.06 184 TYR A C 1
ATOM 1488 O O . TYR A 1 184 ? 4.246 14.352 23.438 1 98.06 184 TYR A O 1
ATOM 1496 N N . ARG A 1 185 ? 3.68 13.133 25.156 1 97.75 185 ARG A N 1
ATOM 1497 C CA . ARG A 1 185 ? 3.746 14.227 26.109 1 97.75 185 ARG A CA 1
ATOM 1498 C C . ARG A 1 185 ? 5.141 14.844 26.141 1 97.75 185 ARG A C 1
ATOM 1500 O O . ARG A 1 185 ? 5.285 16.062 26.109 1 97.75 185 ARG A O 1
ATOM 1507 N N . ASP A 1 186 ? 6.059 13.969 26.234 1 97.44 186 ASP A N 1
ATOM 1508 C CA . ASP A 1 186 ? 7.445 14.422 26.281 1 97.44 186 ASP A CA 1
ATOM 1509 C C . ASP A 1 186 ? 7.785 15.273 25.062 1 97.44 186 ASP A C 1
ATOM 1511 O O . ASP A 1 186 ? 8.461 16.297 25.188 1 97.44 186 ASP A O 1
ATOM 1515 N N . MET A 1 187 ? 7.375 14.867 23.938 1 98 187 MET A N 1
ATOM 1516 C CA . MET A 1 187 ? 7.668 15.602 22.703 1 98 187 MET A CA 1
ATOM 1517 C C . MET A 1 187 ? 6.941 16.938 22.688 1 98 187 MET A C 1
ATOM 1519 O O . MET A 1 187 ? 7.5 17.938 22.234 1 98 187 MET A O 1
ATOM 1523 N N . LEU A 1 188 ? 5.668 16.984 23.125 1 98.38 188 LEU A N 1
ATOM 1524 C CA . LEU A 1 188 ? 4.949 18.25 23.203 1 98.38 188 LEU A CA 1
ATOM 1525 C C . LEU A 1 188 ? 5.664 19.219 24.141 1 98.38 188 LEU A C 1
ATOM 1527 O O . LEU A 1 188 ? 5.844 20.391 23.812 1 98.38 188 LEU A O 1
ATOM 1531 N N . PHE A 1 189 ? 6.137 18.703 25.266 1 98.25 189 PHE A N 1
ATOM 1532 C CA . PHE A 1 189 ? 6.691 19.531 26.328 1 98.25 189 PHE A CA 1
ATOM 1533 C C . PHE A 1 189 ? 8.078 20.047 25.953 1 98.25 189 PHE A C 1
ATOM 1535 O O . PHE A 1 189 ? 8.414 21.203 26.234 1 98.25 189 PHE A O 1
ATOM 1542 N N . ASN A 1 190 ? 8.797 19.219 25.281 1 97.81 190 ASN A N 1
ATOM 1543 C CA . ASN A 1 190 ? 10.219 19.531 25.141 1 97.81 190 ASN A CA 1
ATOM 1544 C C . ASN A 1 190 ? 10.555 20.016 23.734 1 97.81 190 ASN A C 1
ATOM 1546 O O . ASN A 1 190 ? 11.625 20.594 23.516 1 97.81 190 ASN A O 1
ATOM 1550 N N . PHE A 1 191 ? 9.656 19.781 22.797 1 98.06 191 PHE A N 1
ATOM 1551 C CA . PHE A 1 191 ? 9.961 20.203 21.438 1 98.06 191 PHE A CA 1
ATOM 1552 C C . PHE A 1 191 ? 8.875 21.125 20.891 1 98.06 191 PHE A C 1
ATOM 1554 O O . PHE A 1 191 ? 9.133 22.281 20.562 1 98.06 191 PHE A O 1
ATOM 1561 N N . VAL A 1 192 ? 7.629 20.703 20.891 1 98.19 192 VAL A N 1
ATOM 1562 C CA . VAL A 1 192 ? 6.559 21.438 20.219 1 98.19 192 VAL A CA 1
ATOM 1563 C C . VAL A 1 192 ? 6.297 22.75 20.922 1 98.19 192 VAL A C 1
ATOM 1565 O O . VAL A 1 192 ? 6.359 23.828 20.312 1 98.19 192 VAL A O 1
ATOM 1568 N N . LEU A 1 193 ? 6.02 22.734 22.219 1 97.81 193 LEU A N 1
ATOM 1569 C CA . LEU A 1 193 ? 5.645 23.938 22.953 1 97.81 193 LEU A CA 1
ATOM 1570 C C . LEU A 1 193 ? 6.777 24.953 22.953 1 97.81 193 LEU A C 1
ATOM 1572 O O . LEU A 1 193 ? 6.551 26.141 22.703 1 97.81 193 LEU A O 1
ATOM 1576 N N . PRO A 1 194 ? 8.047 24.547 23.219 1 97.75 194 PRO A N 1
ATOM 1577 C CA . PRO A 1 194 ? 9.141 25.5 23.125 1 97.75 194 PRO A CA 1
ATOM 1578 C C . PRO A 1 194 ? 9.234 26.156 21.75 1 97.75 194 PRO A C 1
ATOM 1580 O O . PRO A 1 194 ? 9.484 27.359 21.641 1 97.75 194 PRO A O 1
ATOM 1583 N N . ASP A 1 195 ? 9.016 25.359 20.688 1 97.69 195 ASP A N 1
ATOM 1584 C CA . ASP A 1 195 ? 9.078 25.906 19.344 1 97.69 195 ASP A CA 1
ATOM 1585 C C . ASP A 1 195 ? 7.895 26.844 19.078 1 97.69 195 ASP A C 1
ATOM 1587 O O . ASP A 1 195 ? 8.023 27.828 18.359 1 97.69 195 ASP A O 1
ATOM 1591 N N . VAL A 1 196 ? 6.742 26.5 19.609 1 96.94 196 VAL A N 1
ATOM 1592 C CA . VAL A 1 196 ? 5.586 27.391 19.5 1 96.94 196 VAL A CA 1
ATOM 1593 C C . VAL A 1 196 ? 5.91 28.75 20.141 1 96.94 196 VAL A C 1
ATOM 1595 O O . VAL A 1 196 ? 5.66 29.797 19.531 1 96.94 196 VAL A O 1
ATOM 1598 N N . LYS A 1 197 ? 6.43 28.75 21.312 1 95.31 197 LYS A N 1
ATOM 1599 C CA . LYS A 1 197 ? 6.77 29.984 22.031 1 95.31 197 LYS A CA 1
ATOM 1600 C C . LYS A 1 197 ? 7.785 30.797 21.25 1 95.31 197 LYS A C 1
ATOM 1602 O O . LYS A 1 197 ? 7.652 32.031 21.141 1 95.31 197 LYS A O 1
ATOM 1607 N N . LYS A 1 198 ? 8.703 30.125 20.688 1 95.12 198 LYS A N 1
ATOM 1608 C CA . LYS A 1 198 ? 9.812 30.781 20 1 95.12 198 LYS A CA 1
ATOM 1609 C C . LYS A 1 198 ? 9.367 31.359 18.656 1 95.12 198 LYS A C 1
ATOM 1611 O O . LYS A 1 198 ? 9.789 32.438 18.266 1 95.12 198 LYS A O 1
ATOM 1616 N N . LYS A 1 199 ? 8.516 30.656 17.938 1 94.81 199 LYS A N 1
ATOM 1617 C CA . LYS A 1 199 ? 8.32 30.953 16.531 1 94.81 199 LYS A CA 1
ATOM 1618 C C . LYS A 1 199 ? 6.973 31.641 16.297 1 94.81 199 LYS A C 1
ATOM 1620 O O . LYS A 1 199 ? 6.852 32.5 15.414 1 94.81 199 LYS A O 1
ATOM 1625 N N . MET A 1 200 ? 5.957 31.219 16.969 1 92.25 200 MET A N 1
ATOM 1626 C CA . MET A 1 200 ? 4.602 31.688 16.703 1 92.25 200 MET A CA 1
ATOM 1627 C C . MET A 1 200 ? 4.477 33.188 16.984 1 92.25 200 MET A C 1
ATOM 1629 O O . MET A 1 200 ? 4.898 33.656 18.031 1 92.25 200 MET A O 1
ATOM 1633 N N . PRO A 1 201 ? 3.988 33.906 15.961 1 83.62 201 PRO A N 1
ATOM 1634 C CA . PRO A 1 201 ? 3.725 35.312 16.25 1 83.62 201 PRO A CA 1
ATOM 1635 C C . PRO A 1 201 ? 2.719 35.531 17.375 1 83.62 201 PRO A C 1
ATOM 1637 O O . PRO A 1 201 ? 1.844 34.688 17.578 1 83.62 201 PRO A O 1
ATOM 1640 N N . ILE A 1 202 ? 3.02 36.5 18.156 1 63.5 202 ILE A N 1
ATOM 1641 C CA . ILE A 1 202 ? 2.297 36.781 19.406 1 63.5 202 ILE A CA 1
ATOM 1642 C C . ILE A 1 202 ? 0.793 36.688 19.156 1 63.5 202 ILE A C 1
ATOM 1644 O O . ILE A 1 202 ? 0.257 37.406 18.312 1 63.5 202 ILE A O 1
ATOM 1648 N N . ASP A 1 203 ? 0.197 35.562 19.203 1 62.94 203 ASP A N 1
ATOM 1649 C CA . ASP A 1 203 ? -1.247 35.375 19.281 1 62.94 203 ASP A CA 1
ATOM 1650 C C . ASP A 1 203 ? -1.652 34.812 20.641 1 62.94 203 ASP A C 1
ATOM 1652 O O . ASP A 1 203 ? -0.888 34.094 21.266 1 62.94 203 ASP A O 1
ATOM 1656 N N . ASN A 1 204 ? -2.58 35.469 21.328 1 71.38 204 ASN A N 1
ATOM 1657 C CA . ASN A 1 204 ? -3.17 34.906 22.547 1 71.38 204 ASN A CA 1
ATOM 1658 C C . ASN A 1 204 ? -4.141 33.781 22.219 1 71.38 204 ASN A C 1
ATOM 1660 O O . ASN A 1 204 ? -4.754 33.781 21.156 1 71.38 204 ASN A O 1
ATOM 1664 N N . ASN A 1 205 ? -4.121 32.5 22.891 1 90.06 205 ASN A N 1
ATOM 1665 C CA . ASN A 1 205 ? -5.09 31.422 22.844 1 90.06 205 ASN A CA 1
ATOM 1666 C C . ASN A 1 205 ? -4.836 30.484 21.672 1 90.06 205 ASN A C 1
ATOM 1668 O O . ASN A 1 205 ? -5.734 30.234 20.859 1 90.06 205 ASN A O 1
ATOM 1672 N N . ILE A 1 206 ? -3.658 30.062 21.562 1 95.94 206 ILE A N 1
ATOM 1673 C CA . ILE A 1 206 ? -3.268 29.125 20.516 1 95.94 206 ILE A CA 1
ATOM 1674 C C . ILE A 1 206 ? -3.98 27.797 20.719 1 95.94 206 ILE A C 1
ATOM 1676 O O . ILE A 1 206 ? -4.086 27.297 21.844 1 95.94 206 ILE A O 1
ATOM 1680 N N . ILE A 1 207 ? -4.508 27.266 19.672 1 96.62 207 ILE A N 1
ATOM 1681 C CA . ILE A 1 207 ? -5.164 25.969 19.703 1 96.62 207 ILE A CA 1
ATOM 1682 C C . ILE A 1 207 ? -4.27 24.922 19.047 1 96.62 207 ILE A C 1
ATOM 1684 O O . ILE A 1 207 ? -3.91 25.062 17.875 1 96.62 207 ILE A O 1
ATOM 1688 N N . LEU A 1 208 ? -3.889 23.984 19.766 1 97.81 208 LEU A N 1
ATOM 1689 C CA . LEU A 1 208 ? -3.143 22.844 19.25 1 97.81 208 LEU A CA 1
ATOM 1690 C C . LEU A 1 208 ? -4.078 21.672 18.938 1 97.81 208 LEU A C 1
ATOM 1692 O O . LEU A 1 208 ? -4.523 20.969 19.844 1 97.81 208 LEU A O 1
ATOM 1696 N N . GLN A 1 209 ? -4.332 21.484 17.672 1 98.44 209 GLN A N 1
ATOM 1697 C CA . GLN A 1 209 ? -5.289 20.484 17.234 1 98.44 209 GLN A CA 1
ATOM 1698 C C . GLN A 1 209 ? -4.605 19.141 17 1 98.44 209 GLN A C 1
ATOM 1700 O O . GLN A 1 209 ? -3.592 19.062 16.297 1 98.44 209 GLN A O 1
ATOM 1705 N N . GLN A 1 210 ? -5.109 18.094 17.594 1 98.44 210 GLN A N 1
ATOM 1706 C CA . GLN A 1 210 ? -4.629 16.719 17.469 1 98.44 210 GLN A CA 1
ATOM 1707 C C . GLN A 1 210 ? -5.766 15.766 17.109 1 98.44 210 GLN A C 1
ATOM 1709 O O . GLN A 1 210 ? -6.941 16.125 17.203 1 98.44 210 GLN A O 1
ATOM 1714 N N . ASP A 1 211 ? -5.445 14.594 16.562 1 96.44 211 ASP A N 1
ATOM 1715 C CA . ASP A 1 211 ? -6.5 13.602 16.375 1 96.44 211 ASP A CA 1
ATOM 1716 C C . ASP A 1 211 ? -6.715 12.773 17.641 1 96.44 211 ASP A C 1
ATOM 1718 O O . ASP A 1 211 ? -6.055 13 18.656 1 96.44 211 ASP A O 1
ATOM 1722 N N . GLY A 1 212 ? -7.648 11.93 17.641 1 94.56 212 GLY A N 1
ATOM 1723 C CA . GLY A 1 212 ? -8.07 11.211 18.828 1 94.56 212 GLY A CA 1
ATOM 1724 C C . GLY A 1 212 ? -7.32 9.914 19.047 1 94.56 212 GLY A C 1
ATOM 1725 O O . GLY A 1 212 ? -7.832 9 19.703 1 94.56 212 GLY A O 1
ATOM 1726 N N . ALA A 1 213 ? -6.137 9.75 18.547 1 93.81 213 ALA A N 1
ATOM 1727 C CA . ALA A 1 213 ? -5.352 8.531 18.734 1 93.81 213 ALA A CA 1
ATOM 1728 C C . ALA A 1 213 ? -5.09 8.289 20.219 1 93.81 213 ALA A C 1
ATOM 1730 O O . ALA A 1 213 ? -4.93 9.242 21 1 93.81 213 ALA A O 1
ATOM 1731 N N . LYS A 1 214 ? -4.957 7.039 20.641 1 93.19 214 LYS A N 1
ATOM 1732 C CA . LYS A 1 214 ? -4.773 6.633 22.031 1 93.19 214 LYS A CA 1
ATOM 1733 C C . LYS A 1 214 ? -3.508 7.246 22.625 1 93.19 214 LYS A C 1
ATOM 1735 O O . LYS A 1 214 ? -3.461 7.562 23.812 1 93.19 214 LYS A O 1
ATOM 1740 N N . ALA A 1 215 ? -2.51 7.445 21.797 1 95.75 215 ALA A N 1
ATOM 1741 C CA . ALA A 1 215 ? -1.223 7.965 22.25 1 95.75 215 ALA A CA 1
ATOM 1742 C C . ALA A 1 215 ? -1.314 9.453 22.562 1 95.75 215 ALA A C 1
ATOM 1744 O O . ALA A 1 215 ? -0.42 10.023 23.203 1 95.75 215 ALA A O 1
ATOM 1745 N N . HIS A 1 216 ? -2.354 10.18 22.109 1 97.31 216 HIS A N 1
ATOM 1746 C CA . HIS A 1 216 ? -2.457 11.625 22.281 1 97.31 216 HIS A CA 1
ATOM 1747 C C . HIS A 1 216 ? -3.047 11.969 23.641 1 97.31 216 HIS A C 1
ATOM 1749 O O . HIS A 1 216 ? -3.561 11.094 24.344 1 97.31 216 HIS A O 1
ATOM 1755 N N . LEU A 1 217 ? -2.939 13.203 24.047 1 97.81 217 LEU A N 1
ATOM 1756 C CA . LEU A 1 217 ? -3.352 13.664 25.375 1 97.81 217 LEU A CA 1
ATOM 1757 C C . LEU A 1 217 ? -4.809 14.109 25.359 1 97.81 217 LEU A C 1
ATOM 1759 O O . LEU A 1 217 ? -5.297 14.625 24.359 1 97.81 217 LEU A O 1
ATOM 1763 N N . PRO A 1 218 ? -5.461 13.875 26.516 1 97 218 PRO A N 1
ATOM 1764 C CA . PRO A 1 218 ? -6.777 14.508 26.625 1 97 218 PRO A CA 1
ATOM 1765 C C . PRO A 1 218 ? -6.699 16.031 26.594 1 97 218 PRO A C 1
ATOM 1767 O O . PRO A 1 218 ? -5.699 16.609 27.031 1 97 218 PRO A O 1
ATOM 1770 N N . ASP A 1 219 ? -7.754 16.641 26.141 1 96.44 219 ASP A N 1
ATOM 1771 C CA . ASP A 1 219 ? -7.773 18.094 25.969 1 96.44 219 ASP A CA 1
ATOM 1772 C C . ASP A 1 219 ? -7.531 18.797 27.297 1 96.44 219 ASP A C 1
ATOM 1774 O O . ASP A 1 219 ? -6.988 19.906 27.328 1 96.44 219 ASP A O 1
ATOM 1778 N N . ASP A 1 220 ? -7.945 18.203 28.406 1 95.44 220 ASP A N 1
ATOM 1779 C CA . ASP A 1 220 ? -7.848 18.828 29.719 1 95.44 220 ASP A CA 1
ATOM 1780 C C . ASP A 1 220 ? -6.695 18.234 30.531 1 95.44 220 ASP A C 1
ATOM 1782 O O . ASP A 1 220 ? -6.766 18.156 31.766 1 95.44 220 ASP A O 1
ATOM 1786 N N . ASP A 1 221 ? -5.691 17.766 29.891 1 95.5 221 ASP A N 1
ATOM 1787 C CA . ASP A 1 221 ? -4.543 17.188 30.594 1 95.5 221 ASP A CA 1
ATOM 1788 C C . ASP A 1 221 ? -3.908 18.219 31.531 1 95.5 221 ASP A C 1
ATOM 1790 O O . ASP A 1 221 ? -3.414 19.25 31.094 1 95.5 221 ASP A O 1
ATOM 1794 N N . PRO A 1 222 ? -3.896 17.938 32.781 1 95.31 222 PRO A N 1
ATOM 1795 C CA . PRO A 1 222 ? -3.387 18.922 33.75 1 95.31 222 PRO A CA 1
ATOM 1796 C C . PRO A 1 222 ? -1.885 19.156 33.625 1 95.31 222 PRO A C 1
ATOM 1798 O O . PRO A 1 222 ? -1.407 20.266 33.844 1 95.31 222 PRO A O 1
ATOM 1801 N N . LEU A 1 223 ? -1.173 18.109 33.281 1 96.62 223 LEU A N 1
ATOM 1802 C CA . LEU A 1 223 ? 0.268 18.266 33.125 1 96.62 223 LEU A CA 1
ATOM 1803 C C . LEU A 1 223 ? 0.581 19.188 31.938 1 96.62 223 LEU A C 1
ATOM 1805 O O . LEU A 1 223 ? 1.551 19.953 31.969 1 96.62 223 LEU A O 1
ATOM 1809 N N . PHE A 1 224 ? -0.206 19.078 30.953 1 97.25 224 PHE A N 1
ATOM 1810 C CA . PHE A 1 224 ? -0.037 19.969 29.812 1 97.25 224 PHE A CA 1
ATOM 1811 C C . PHE A 1 224 ? -0.277 21.422 30.203 1 97.25 224 PHE A C 1
ATOM 1813 O O . PHE A 1 224 ? 0.518 22.297 29.875 1 97.25 224 PHE A O 1
ATOM 1820 N N . ALA A 1 225 ? -1.366 21.656 30.906 1 95.69 225 ALA A N 1
ATOM 1821 C CA . ALA A 1 225 ? -1.689 23 31.375 1 95.69 225 ALA A CA 1
ATOM 1822 C C . ALA A 1 225 ? -0.57 23.562 32.25 1 95.69 225 ALA A C 1
ATOM 1824 O O . ALA A 1 225 ? -0.251 24.75 32.156 1 95.69 225 ALA A O 1
ATOM 1825 N N . ALA A 1 226 ? -0.069 22.703 33.031 1 97.38 226 ALA A N 1
ATOM 1826 C CA . ALA A 1 226 ? 1.025 23.125 33.906 1 97.38 226 ALA A CA 1
ATOM 1827 C C . ALA A 1 226 ? 2.25 23.531 33.094 1 97.38 226 ALA A C 1
ATOM 1829 O O . ALA A 1 226 ? 2.906 24.531 33.406 1 97.38 226 ALA A O 1
ATOM 1830 N N . LYS A 1 227 ? 2.557 22.75 32.156 1 97.62 227 LYS A N 1
ATOM 1831 C CA . LYS A 1 227 ? 3.707 23.062 31.297 1 97.62 227 LYS A CA 1
ATOM 1832 C C . LYS A 1 227 ? 3.488 24.359 30.531 1 97.62 227 LYS A C 1
ATOM 1834 O O . LYS A 1 227 ? 4.414 25.156 30.375 1 97.62 227 LYS A O 1
ATOM 1839 N N . VAL A 1 228 ? 2.309 24.578 30.016 1 96.62 228 VAL A N 1
ATOM 1840 C CA . VAL A 1 228 ? 1.971 25.812 29.312 1 96.62 228 VAL A CA 1
ATOM 1841 C C . VAL A 1 228 ? 2.133 27 30.266 1 96.62 228 VAL A C 1
ATOM 1843 O O . VAL A 1 228 ? 2.676 28.031 29.875 1 96.62 228 VAL A O 1
ATOM 1846 N N . THR A 1 229 ? 1.623 26.828 31.5 1 96.38 229 THR A N 1
ATOM 1847 C CA . THR A 1 229 ? 1.768 27.891 32.5 1 96.38 229 THR A CA 1
ATOM 1848 C C . THR A 1 229 ? 3.24 28.219 32.719 1 96.38 229 THR A C 1
ATOM 1850 O O . THR A 1 229 ? 3.617 29.391 32.812 1 96.38 229 THR A O 1
ATOM 1853 N N . GLU A 1 230 ? 3.98 27.172 32.844 1 96.88 230 GLU A N 1
ATOM 1854 C CA . GLU A 1 230 ? 5.414 27.344 33.062 1 96.88 230 GLU A CA 1
ATOM 1855 C C . GLU A 1 230 ? 6.066 28.109 31.922 1 96.88 230 GLU A C 1
ATOM 1857 O O . GLU A 1 230 ? 6.875 29.016 32.156 1 96.88 230 GLU A O 1
ATOM 1862 N N . LEU A 1 231 ? 5.727 27.859 30.719 1 95.12 231 LEU A N 1
ATOM 1863 C CA . LEU A 1 231 ? 6.414 28.406 29.547 1 95.12 231 LEU A CA 1
ATOM 1864 C C . LEU A 1 231 ? 5.832 29.75 29.141 1 95.12 231 LEU A C 1
ATOM 1866 O O . LEU A 1 231 ? 6.57 30.656 28.734 1 95.12 231 LEU A O 1
ATOM 1870 N N . PHE A 1 232 ? 4.555 29.875 29.297 1 94.38 232 PHE A N 1
ATOM 1871 C CA . PHE A 1 232 ? 3.893 31.031 28.734 1 94.38 232 PHE A CA 1
ATOM 1872 C C . PHE A 1 232 ? 3.361 31.953 29.828 1 94.38 232 PHE A C 1
ATOM 1874 O O . PHE A 1 232 ? 2.949 33.094 29.547 1 94.38 232 PHE A O 1
ATOM 1881 N N . GLY A 1 233 ? 3.301 31.547 31.047 1 92.81 233 GLY A N 1
ATOM 1882 C CA . GLY A 1 233 ? 2.816 32.344 32.156 1 92.81 233 GLY A CA 1
ATOM 1883 C C . GLY A 1 233 ? 1.309 32.281 32.312 1 92.81 233 GLY A C 1
ATOM 1884 O O . GLY A 1 233 ? 0.767 32.781 33.312 1 92.81 233 GLY A O 1
ATOM 1885 N N . ASP A 1 234 ? 0.624 31.719 31.344 1 91.62 234 ASP A N 1
ATOM 1886 C CA . ASP A 1 234 ? -0.831 31.609 31.281 1 91.62 234 ASP A CA 1
ATOM 1887 C C . ASP A 1 234 ? -1.257 30.219 30.797 1 91.62 234 ASP A C 1
ATOM 1889 O O . ASP A 1 234 ? -0.91 29.812 29.688 1 91.62 234 ASP A O 1
ATOM 1893 N N . PRO A 1 235 ? -2.008 29.5 31.625 1 88.94 235 PRO A N 1
ATOM 1894 C CA . PRO A 1 235 ? -2.406 28.141 31.234 1 88.94 235 PRO A CA 1
ATOM 1895 C C . PRO A 1 235 ? -3.309 28.125 30 1 88.94 235 PRO A C 1
ATOM 1897 O O . PRO A 1 235 ? -3.494 27.078 29.375 1 88.94 235 PRO A O 1
ATOM 1900 N N . THR A 1 236 ? -3.84 29.25 29.641 1 90.56 236 THR A N 1
ATOM 1901 C CA . THR A 1 236 ? -4.766 29.312 28.516 1 90.56 236 THR A CA 1
ATOM 1902 C C . THR A 1 236 ? -4.051 29.766 27.25 1 90.56 236 THR A C 1
ATOM 1904 O O . THR A 1 236 ? -4.672 29.891 26.203 1 90.56 236 THR A O 1
ATOM 1907 N N . ALA A 1 237 ? -2.824 29.984 27.375 1 94.44 237 ALA A N 1
ATOM 1908 C CA . ALA A 1 237 ? -2.053 30.469 26.234 1 94.44 237 ALA A CA 1
ATOM 1909 C C . ALA A 1 237 ? -2.098 29.484 25.078 1 94.44 237 ALA A C 1
ATOM 1911 O O . ALA A 1 237 ? -2.178 29.891 23.906 1 94.44 237 ALA A O 1
ATOM 1912 N N . VAL A 1 238 ? -1.986 28.219 25.375 1 96.25 238 VAL A N 1
ATOM 1913 C CA . VAL A 1 238 ? -2.098 27.141 24.422 1 96.25 238 VAL A CA 1
ATOM 1914 C C . VAL A 1 238 ? -3.074 26.078 24.938 1 96.25 238 VAL A C 1
ATOM 1916 O O . VAL A 1 238 ? -2.961 25.625 26.078 1 96.25 238 VAL A O 1
ATOM 1919 N N . LYS A 1 239 ? -3.986 25.719 24.141 1 96.44 239 LYS A N 1
ATOM 1920 C CA . LYS A 1 239 ? -4.973 24.719 24.516 1 96.44 239 LYS A CA 1
ATOM 1921 C C . LYS A 1 239 ? -4.961 23.547 23.531 1 96.44 239 LYS A C 1
ATOM 1923 O O . LYS A 1 239 ? -4.828 23.75 22.328 1 96.44 239 LYS A O 1
ATOM 1928 N N . LEU A 1 240 ? -5.039 22.328 24.094 1 97.25 240 LEU A N 1
ATOM 1929 C CA . LEU A 1 240 ? -5.191 21.141 23.25 1 97.25 240 LEU A CA 1
ATOM 1930 C C . LEU A 1 240 ? -6.625 21.016 22.766 1 97.25 240 LEU A C 1
ATOM 1932 O O . LEU A 1 240 ? -7.57 21.344 23.484 1 97.25 240 LEU A O 1
ATOM 1936 N N . TYR A 1 241 ? -6.785 20.578 21.562 1 97.81 241 TYR A N 1
ATOM 1937 C CA . TYR A 1 241 ? -8.094 20.344 20.984 1 97.81 241 TYR A CA 1
ATOM 1938 C C . TYR A 1 241 ? -8.086 19.078 20.125 1 97.81 241 TYR A C 1
ATOM 1940 O O . TYR A 1 241 ? -7.293 18.969 19.188 1 97.81 241 TYR A O 1
ATOM 1948 N N . THR A 1 242 ? -8.93 18.141 20.453 1 98.19 242 THR A N 1
ATOM 1949 C CA . THR A 1 242 ? -9.031 16.906 19.688 1 98.19 242 THR A CA 1
ATOM 1950 C C . THR A 1 242 ? -10.039 17.047 18.547 1 98.19 242 THR A C 1
ATOM 1952 O O . THR A 1 242 ? -11.219 17.312 18.797 1 98.19 242 THR A O 1
ATOM 1955 N N . GLN A 1 243 ? -9.617 16.922 17.344 1 98.06 243 GLN A N 1
ATOM 1956 C CA . GLN A 1 243 ? -10.492 17.031 16.188 1 98.06 243 GLN A CA 1
ATOM 1957 C C . GLN A 1 243 ? -11.492 15.883 16.141 1 98.06 243 GLN A C 1
ATOM 1959 O O . GLN A 1 243 ? -11.312 14.875 16.828 1 98.06 243 GLN A O 1
ATOM 1964 N N . PRO A 1 244 ? -12.531 16.047 15.32 1 97.56 244 PRO A N 1
ATOM 1965 C CA . PRO A 1 244 ? -13.508 14.953 15.211 1 97.56 244 PRO A CA 1
ATOM 1966 C C . PRO A 1 244 ? -12.891 13.648 14.719 1 97.56 244 PRO A C 1
ATOM 1968 O O . PRO A 1 244 ? -12 13.672 13.859 1 97.56 244 PRO A O 1
ATOM 1971 N N . ALA A 1 245 ? -13.383 12.523 15.305 1 95.69 245 ALA A N 1
ATOM 1972 C CA . ALA A 1 245 ? -12.906 11.211 14.883 1 95.69 245 ALA A CA 1
ATOM 1973 C C . ALA A 1 245 ? -13.164 10.984 13.398 1 95.69 245 ALA A C 1
ATOM 1975 O O . ALA A 1 245 ? -14.078 11.57 12.82 1 95.69 245 ALA A O 1
ATOM 1976 N N . GLN A 1 246 ? -12.367 10.148 12.758 1 94.56 246 GLN A N 1
ATOM 1977 C CA . GLN A 1 246 ? -12.523 9.742 11.367 1 94.56 246 GLN A CA 1
ATOM 1978 C C . GLN A 1 246 ? -12.531 10.961 10.445 1 94.56 246 GLN A C 1
ATOM 1980 O O . GLN A 1 246 ? -13.344 11.039 9.523 1 94.56 246 GLN A O 1
ATOM 1985 N N . SER A 1 247 ? -11.633 11.945 10.781 1 96.12 247 SER A N 1
ATOM 1986 C CA . SER A 1 247 ? -11.648 13.18 10 1 96.12 247 SER A CA 1
ATOM 1987 C C . SER A 1 247 ? -10.234 13.609 9.625 1 96.12 247 SER A C 1
ATOM 1989 O O . SER A 1 247 ? -9.82 14.734 9.914 1 96.12 247 SER A O 1
ATOM 1991 N N . PRO A 1 248 ? -9.586 12.734 8.914 1 94.75 248 PRO A N 1
ATOM 1992 C CA . PRO A 1 248 ? -8.242 13.141 8.477 1 94.75 248 PRO A CA 1
ATOM 1993 C C . PRO A 1 248 ? -8.266 14.344 7.543 1 94.75 248 PRO A C 1
ATOM 1995 O O . PRO A 1 248 ? -7.273 15.062 7.43 1 94.75 248 PRO A O 1
ATOM 1998 N N . ASP A 1 249 ? -9.359 14.586 6.859 1 94.75 249 ASP A N 1
ATOM 1999 C CA . ASP A 1 249 ? -9.492 15.695 5.922 1 94.75 249 ASP A CA 1
ATOM 2000 C C . ASP A 1 249 ? -9.602 17.031 6.656 1 94.75 249 ASP A C 1
ATOM 2002 O O . ASP A 1 249 ? -9.562 18.094 6.035 1 94.75 249 ASP A O 1
ATOM 2006 N N . LEU A 1 250 ? -9.648 17.016 7.926 1 97.25 250 LEU A N 1
ATOM 2007 C CA . LEU A 1 250 ? -9.758 18.25 8.703 1 97.25 250 LEU A CA 1
ATOM 2008 C C . LEU A 1 250 ? -8.445 18.547 9.414 1 97.25 250 LEU A C 1
ATOM 2010 O O . LEU A 1 250 ? -8.414 19.344 10.359 1 97.25 250 LEU A O 1
ATOM 2014 N N . ASN A 1 251 ? -7.379 17.922 9.062 1 98.12 251 ASN A N 1
ATOM 2015 C CA . ASN A 1 251 ? -6.012 18.141 9.523 1 98.12 251 ASN A CA 1
ATOM 2016 C C . ASN A 1 251 ? -5.078 18.469 8.352 1 98.12 251 ASN A C 1
ATOM 2018 O O . ASN A 1 251 ? -4.906 17.641 7.449 1 98.12 251 ASN A O 1
ATOM 2022 N N . VAL A 1 252 ? -4.465 19.594 8.359 1 98.19 252 VAL A N 1
ATOM 2023 C CA . VAL A 1 252 ? -3.703 20.078 7.219 1 98.19 252 VAL A CA 1
ATOM 2024 C C . VAL A 1 252 ? -2.549 19.141 6.91 1 98.19 252 VAL A C 1
ATOM 2026 O O . VAL A 1 252 ? -2.105 19.031 5.762 1 98.19 252 VAL A O 1
ATOM 2029 N N . ASN A 1 253 ? -2 18.422 7.992 1 98.62 253 ASN A N 1
ATOM 2030 C CA . ASN A 1 253 ? -0.946 17.438 7.762 1 98.62 253 ASN A CA 1
ATOM 2031 C C . ASN A 1 253 ? -1.405 16.328 6.812 1 98.62 253 ASN A C 1
ATOM 2033 O O . ASN A 1 253 ? -0.747 16.062 5.809 1 98.62 253 ASN A O 1
ATOM 2037 N N . ASP A 1 254 ? -2.611 15.797 7.102 1 96.5 254 ASP A N 1
ATOM 2038 C CA . ASP A 1 254 ? -3.166 14.688 6.336 1 96.5 254 ASP A CA 1
ATOM 2039 C C . ASP A 1 254 ? -3.787 15.172 5.027 1 96.5 254 ASP A C 1
ATOM 2041 O O . ASP A 1 254 ? -3.797 14.453 4.031 1 96.5 254 ASP A O 1
ATOM 2045 N N . LEU A 1 255 ? -4.285 16.328 5.082 1 95.56 255 LEU A N 1
ATOM 2046 C CA . LEU A 1 255 ? -5.035 16.859 3.953 1 95.56 255 LEU A CA 1
ATOM 2047 C C . LEU A 1 255 ? -4.133 17.047 2.74 1 95.56 255 LEU A C 1
ATOM 2049 O O . LEU A 1 255 ? -4.551 16.812 1.604 1 95.56 255 LEU A O 1
ATOM 2053 N N . GLY A 1 256 ? -2.844 17.438 3.045 1 95.19 256 GLY A N 1
ATOM 2054 C CA . GLY A 1 256 ? -2.018 17.688 1.874 1 95.19 256 GLY A CA 1
ATOM 2055 C C . GLY A 1 256 ? -0.539 17.781 2.195 1 95.19 256 GLY A C 1
ATOM 2056 O O . GLY A 1 256 ? 0.307 17.516 1.341 1 95.19 256 GLY A O 1
ATOM 2057 N N . PHE A 1 257 ? -0.203 18.203 3.381 1 97.56 257 PHE A N 1
ATOM 2058 C CA . PHE A 1 257 ? 1.184 18.531 3.691 1 97.56 257 PHE A CA 1
ATOM 2059 C C . PHE A 1 257 ? 2.072 17.297 3.574 1 97.56 257 PHE A C 1
ATOM 2061 O O . PHE A 1 257 ? 3.1 17.328 2.895 1 97.56 257 PHE A O 1
ATOM 2068 N N . PHE A 1 258 ? 1.681 16.172 4.215 1 97.12 258 PHE A N 1
ATOM 2069 C CA . PHE A 1 258 ? 2.51 14.977 4.219 1 97.12 258 PHE A CA 1
ATOM 2070 C C . PHE A 1 258 ? 2.76 14.492 2.797 1 97.12 258 PHE A C 1
ATOM 2072 O O . PHE A 1 258 ? 3.891 14.148 2.443 1 97.12 258 PHE A O 1
ATOM 2079 N N . ASN A 1 259 ? 1.712 14.438 2.033 1 92.75 259 ASN A N 1
ATOM 2080 C CA . ASN A 1 259 ? 1.881 14.016 0.647 1 92.75 259 ASN A CA 1
ATOM 2081 C C . ASN A 1 259 ? 2.822 14.945 -0.113 1 92.75 259 ASN A C 1
ATOM 2083 O O . ASN A 1 259 ? 3.67 14.492 -0.881 1 92.75 259 ASN A O 1
ATOM 2087 N N . SER A 1 260 ? 2.646 16.203 0.041 1 92.94 260 SER A N 1
ATOM 2088 C CA . SER A 1 260 ? 3.484 17.203 -0.613 1 92.94 260 SER A CA 1
ATOM 2089 C C . SER A 1 260 ? 4.941 17.078 -0.177 1 92.94 260 SER A C 1
ATOM 2091 O O . SER A 1 260 ? 5.848 17.125 -1.008 1 92.94 260 SER A O 1
ATOM 2093 N N . LEU A 1 261 ? 5.102 16.922 1.104 1 93.69 261 LEU A N 1
ATOM 2094 C CA . LEU A 1 261 ? 6.449 16.781 1.646 1 93.69 261 LEU A CA 1
ATOM 2095 C C . LEU A 1 261 ? 7.133 15.531 1.098 1 93.69 261 LEU A C 1
ATOM 2097 O O . LEU A 1 261 ? 8.305 15.57 0.723 1 93.69 261 LEU A O 1
ATOM 2101 N N . GLN A 1 262 ? 6.434 14.43 1.053 1 89.44 262 GLN A N 1
ATOM 2102 C CA . GLN A 1 262 ? 6.965 13.164 0.548 1 89.44 262 GLN A CA 1
ATOM 2103 C C . GLN A 1 262 ? 7.387 13.289 -0.914 1 89.44 262 GLN A C 1
ATOM 2105 O O . GLN A 1 262 ? 8.43 12.773 -1.312 1 89.44 262 GLN A O 1
ATOM 2110 N N . SER A 1 263 ? 6.574 13.93 -1.671 1 83.69 263 SER A N 1
ATOM 2111 C CA . SER A 1 263 ? 6.887 14.102 -3.086 1 83.69 263 SER A CA 1
ATOM 2112 C C . SER A 1 263 ? 8.195 14.867 -3.27 1 83.69 263 SER A C 1
ATOM 2114 O O . SER A 1 263 ? 8.922 14.641 -4.242 1 83.69 263 SER A O 1
ATOM 2116 N N . ARG A 1 264 ? 8.508 15.664 -2.381 1 81.38 264 ARG A N 1
ATOM 2117 C CA . ARG A 1 264 ? 9.688 16.516 -2.486 1 81.38 264 ARG A CA 1
ATOM 2118 C C . ARG A 1 264 ? 10.93 15.781 -1.992 1 81.38 264 ARG A C 1
ATOM 2120 O O . ARG A 1 264 ? 12 15.891 -2.596 1 81.38 264 ARG A O 1
ATOM 2127 N N . TYR A 1 265 ? 10.82 15.008 -0.964 1 75.75 265 TYR A N 1
ATOM 2128 C CA . TYR A 1 265 ? 12.055 14.422 -0.454 1 75.75 265 TYR A CA 1
ATOM 2129 C C . TYR A 1 265 ? 12.438 13.18 -1.256 1 75.75 265 TYR A C 1
ATOM 2131 O O . TYR A 1 265 ? 13.609 12.781 -1.27 1 75.75 265 TYR A O 1
ATOM 2139 N N . TYR A 1 266 ? 11.539 12.523 -1.929 1 69.62 266 TYR A N 1
ATOM 2140 C CA . TYR A 1 266 ? 11.883 11.359 -2.742 1 69.62 266 TYR A CA 1
ATOM 2141 C C . TYR A 1 266 ? 12.703 11.766 -3.959 1 69.62 266 TYR A C 1
ATOM 2143 O O . TYR A 1 266 ? 13.227 10.914 -4.68 1 69.62 266 TYR A O 1
ATOM 2151 N N . GLN A 1 267 ? 12.859 13 -4.055 1 69.5 267 GLN A N 1
ATOM 2152 C CA . GLN A 1 267 ? 13.758 13.477 -5.105 1 69.5 267 GLN A CA 1
ATOM 2153 C C . GLN A 1 267 ? 15.219 13.336 -4.688 1 69.5 267 GLN A C 1
ATOM 2155 O O . GLN A 1 267 ? 16.125 13.672 -5.453 1 69.5 267 GLN A O 1
ATOM 2160 N N . THR A 1 268 ? 15.344 12.68 -3.477 1 68.62 268 THR A N 1
ATOM 2161 C CA . THR A 1 268 ? 16.672 12.383 -2.941 1 68.62 268 THR A CA 1
ATOM 2162 C C . THR A 1 268 ? 16.844 10.883 -2.713 1 68.62 268 THR A C 1
ATOM 2164 O O . THR A 1 268 ? 15.891 10.117 -2.867 1 68.62 268 THR A O 1
ATOM 2167 N N . ALA A 1 269 ? 18.031 10.406 -2.557 1 74.75 269 ALA A N 1
ATOM 2168 C CA . ALA A 1 269 ? 18.297 8.984 -2.371 1 74.75 269 ALA A CA 1
ATOM 2169 C C . ALA A 1 269 ? 19.047 8.727 -1.06 1 74.75 269 ALA A C 1
ATOM 2171 O O . ALA A 1 269 ? 20.234 8.43 -1.06 1 74.75 269 ALA A O 1
ATOM 2172 N N . PRO A 1 270 ? 18.172 8.945 0.033 1 83.56 270 PRO A N 1
ATOM 2173 C CA . PRO A 1 270 ? 18.844 8.641 1.296 1 83.56 270 PRO A CA 1
ATOM 2174 C C . PRO A 1 270 ? 19.266 7.176 1.398 1 83.56 270 PRO A C 1
ATOM 2176 O O . PRO A 1 270 ? 18.594 6.293 0.854 1 83.56 270 PRO A O 1
ATOM 2179 N N . LYS A 1 271 ? 20.359 6.93 2.137 1 82.94 271 LYS A N 1
ATOM 2180 C CA . LYS A 1 271 ? 20.938 5.586 2.189 1 82.94 271 LYS A CA 1
ATOM 2181 C C . LYS A 1 271 ? 20.516 4.855 3.457 1 82.94 271 LYS A C 1
ATOM 2183 O O . LYS A 1 271 ? 20.531 3.623 3.508 1 82.94 271 LYS A O 1
ATOM 2188 N N . ASP A 1 272 ? 20.312 5.672 4.516 1 89.06 272 ASP A N 1
ATOM 2189 C CA . ASP A 1 272 ? 19.922 5.07 5.789 1 89.06 272 ASP A CA 1
ATOM 2190 C C . ASP A 1 272 ? 18.938 5.969 6.543 1 89.06 272 ASP A C 1
ATOM 2192 O O . ASP A 1 272 ? 18.5 6.992 6.02 1 89.06 272 ASP A O 1
ATOM 2196 N N . ALA A 1 273 ? 18.562 5.551 7.699 1 93.62 273 ALA A N 1
ATOM 2197 C CA . ALA A 1 273 ? 17.547 6.25 8.477 1 93.62 273 ALA A CA 1
ATOM 2198 C C . ALA A 1 273 ? 18.016 7.652 8.859 1 93.62 273 ALA A C 1
ATOM 2200 O O . ALA A 1 273 ? 17.219 8.602 8.836 1 93.62 273 ALA A O 1
ATOM 2201 N N . LEU A 1 274 ? 19.234 7.82 9.203 1 94.44 274 LEU A N 1
ATOM 2202 C CA . LEU A 1 274 ? 19.766 9.117 9.617 1 94.44 274 LEU A CA 1
ATOM 2203 C C . LEU A 1 274 ? 19.766 10.102 8.453 1 94.44 274 LEU A C 1
ATOM 2205 O O . LEU A 1 274 ? 19.406 11.266 8.625 1 94.44 274 LEU A O 1
ATOM 2209 N N . GLU A 1 275 ? 20.156 9.625 7.305 1 92.31 275 GLU A N 1
ATOM 2210 C CA . GLU A 1 275 ? 20.078 10.469 6.117 1 92.31 275 GLU A CA 1
ATOM 2211 C C . GLU A 1 275 ? 18.641 10.82 5.766 1 92.31 275 GLU A C 1
ATOM 2213 O O . GLU A 1 275 ? 18.359 11.922 5.297 1 92.31 275 GLU A O 1
ATOM 2218 N N . LEU A 1 276 ? 17.766 9.836 5.949 1 93.62 276 LEU A N 1
ATOM 2219 C CA . LEU A 1 276 ? 16.344 10.094 5.727 1 93.62 276 LEU A CA 1
ATOM 2220 C C . LEU A 1 276 ? 15.852 11.227 6.625 1 93.62 276 LEU A C 1
ATOM 2222 O O . LEU A 1 276 ? 15.141 12.117 6.168 1 93.62 276 LEU A O 1
ATOM 2226 N N . ILE A 1 277 ? 16.234 11.18 7.836 1 96.31 277 ILE A N 1
ATOM 2227 C CA . ILE A 1 277 ? 15.852 12.211 8.797 1 96.31 277 ILE A CA 1
ATOM 2228 C C . ILE A 1 277 ? 16.344 13.57 8.32 1 96.31 277 ILE A C 1
ATOM 2230 O O . ILE A 1 277 ? 15.586 14.539 8.297 1 96.31 277 ILE A O 1
ATOM 2234 N N . GLU A 1 278 ? 17.562 13.609 7.953 1 94.5 278 GLU A N 1
ATOM 2235 C CA . GLU A 1 278 ? 18.156 14.852 7.484 1 94.5 278 GLU A CA 1
ATOM 2236 C C . GLU A 1 278 ? 17.422 15.398 6.262 1 94.5 278 GLU A C 1
ATOM 2238 O O . GLU A 1 278 ? 17.156 16.594 6.172 1 94.5 278 GLU A O 1
ATOM 2243 N N . MET A 1 279 ? 17.141 14.531 5.418 1 92.44 279 MET A N 1
ATOM 2244 C CA . MET A 1 279 ? 16.484 14.938 4.18 1 92.44 279 MET A CA 1
ATOM 2245 C C . MET A 1 279 ? 15.07 15.445 4.457 1 92.44 279 MET A C 1
ATOM 2247 O O . MET A 1 279 ? 14.633 16.438 3.865 1 92.44 279 MET A O 1
ATOM 2251 N N . VAL A 1 280 ? 14.305 14.758 5.266 1 95.06 280 VAL A N 1
ATOM 2252 C CA . VAL A 1 280 ? 12.953 15.172 5.617 1 95.06 280 VAL A CA 1
ATOM 2253 C C . VAL A 1 280 ? 12.992 16.531 6.305 1 95.06 280 VAL A C 1
ATOM 2255 O O . VAL A 1 280 ? 12.219 17.422 5.969 1 95.06 280 VAL A O 1
ATOM 2258 N N . GLU A 1 281 ? 13.891 16.688 7.207 1 96.06 281 GLU A N 1
ATOM 2259 C CA . GLU A 1 281 ? 14.023 17.953 7.934 1 96.06 281 GLU A CA 1
ATOM 2260 C C . GLU A 1 281 ? 14.414 19.094 6.996 1 96.06 281 GLU A C 1
ATOM 2262 O O . GLU A 1 281 ? 13.898 20.203 7.113 1 96.06 281 GLU A O 1
ATOM 2267 N N . GLU A 1 282 ? 15.32 18.797 6.109 1 94.25 282 GLU A N 1
ATOM 2268 C CA . GLU A 1 282 ? 15.727 19.812 5.141 1 94.25 282 GLU A CA 1
ATOM 2269 C C . GLU A 1 282 ? 14.57 20.188 4.23 1 94.25 282 GLU A C 1
ATOM 2271 O O . GLU A 1 282 ? 14.352 21.375 3.963 1 94.25 282 GLU A O 1
ATOM 2276 N N . THR A 1 283 ? 13.898 19.156 3.754 1 93 283 THR A N 1
ATOM 2277 C CA . THR A 1 283 ? 12.742 19.422 2.904 1 93 283 THR A CA 1
ATOM 2278 C C . THR A 1 283 ? 11.695 20.234 3.65 1 93 283 THR A C 1
ATOM 2280 O O . THR A 1 283 ? 11.086 21.141 3.08 1 93 283 THR A O 1
ATOM 2283 N N . TYR A 1 284 ? 11.484 19.922 4.895 1 96.38 284 TYR A N 1
ATOM 2284 C CA . TYR A 1 284 ? 10.547 20.641 5.75 1 96.38 284 TYR A CA 1
ATOM 2285 C C . TYR A 1 284 ? 10.969 22.094 5.918 1 96.38 284 TYR A C 1
ATOM 2287 O O . TYR A 1 284 ? 10.156 23.016 5.773 1 96.38 284 TYR A O 1
ATOM 2295 N N . LYS A 1 285 ? 12.227 22.312 6.188 1 95.62 285 LYS A N 1
ATOM 2296 C CA . LYS A 1 285 ? 12.758 23.656 6.426 1 95.62 285 LYS A CA 1
ATOM 2297 C C . LYS A 1 285 ? 12.594 24.547 5.195 1 95.62 285 LYS A C 1
ATOM 2299 O O . LYS A 1 285 ? 12.375 25.75 5.316 1 95.62 285 LYS A O 1
ATOM 2304 N N . ASN A 1 286 ? 12.633 23.906 4.09 1 93.38 286 ASN A N 1
ATOM 2305 C CA . ASN A 1 286 ? 12.586 24.672 2.85 1 93.38 286 ASN A CA 1
ATOM 2306 C C . ASN A 1 286 ? 11.195 24.641 2.225 1 93.38 286 ASN A C 1
ATOM 2308 O O . ASN A 1 286 ? 11.016 25.047 1.076 1 93.38 286 ASN A O 1
ATOM 2312 N N . TYR A 1 287 ? 10.258 24.141 2.916 1 95.69 287 TYR A N 1
ATOM 2313 C CA . TYR A 1 287 ? 8.906 24.047 2.385 1 95.69 287 TYR A CA 1
ATOM 2314 C C . TYR A 1 287 ? 8.305 25.438 2.178 1 95.69 287 TYR A C 1
ATOM 2316 O O . TYR A 1 287 ? 8.289 26.266 3.1 1 95.69 287 TYR A O 1
ATOM 2324 N N . PRO A 1 288 ? 7.762 25.766 1.044 1 94.31 288 PRO A N 1
ATOM 2325 C CA . PRO A 1 288 ? 7.289 27.125 0.762 1 94.31 288 PRO A CA 1
ATOM 2326 C C . PRO A 1 288 ? 6.035 27.5 1.555 1 94.31 288 PRO A C 1
ATOM 2328 O O . PRO A 1 288 ? 5.051 26.75 1.534 1 94.31 288 PRO A O 1
ATOM 2331 N N . ALA A 1 289 ? 6.047 28.688 2.121 1 95.75 289 ALA A N 1
ATOM 2332 C CA . ALA A 1 289 ? 4.93 29.172 2.924 1 95.75 289 ALA A CA 1
ATOM 2333 C C . ALA A 1 289 ? 3.664 29.297 2.082 1 95.75 289 ALA A C 1
ATOM 2335 O O . ALA A 1 289 ? 2.564 29 2.555 1 95.75 289 ALA A O 1
ATOM 2336 N N . LYS A 1 290 ? 3.82 29.703 0.886 1 92.62 290 LYS A N 1
ATOM 2337 C CA . LYS A 1 290 ? 2.664 29.875 0.011 1 92.62 290 LYS A CA 1
ATOM 2338 C C . LYS A 1 290 ? 1.966 28.531 -0.244 1 92.62 290 LYS A C 1
ATOM 2340 O O . LYS A 1 290 ? 0.735 28.484 -0.298 1 92.62 290 LYS A O 1
ATOM 2345 N N . LYS A 1 291 ? 2.711 27.469 -0.401 1 93.12 291 LYS A N 1
ATOM 2346 C CA . LYS A 1 291 ? 2.133 26.141 -0.601 1 93.12 291 LYS A CA 1
ATOM 2347 C C . LYS A 1 291 ? 1.396 25.672 0.65 1 93.12 291 LYS A C 1
ATOM 2349 O O . LYS A 1 291 ? 0.315 25.094 0.556 1 93.12 291 LYS A O 1
ATOM 2354 N N . LEU A 1 292 ? 2.031 25.922 1.759 1 96.81 292 LEU A N 1
ATOM 2355 C CA . LEU A 1 292 ? 1.374 25.547 3.01 1 96.81 292 LEU A CA 1
ATOM 2356 C C . LEU A 1 292 ? 0.065 26.312 3.178 1 96.81 292 LEU A C 1
ATOM 2358 O O . LEU A 1 292 ? -0.946 25.75 3.588 1 96.81 292 LEU A O 1
ATOM 2362 N N . ASN A 1 293 ? 0.096 27.609 2.859 1 94.56 293 ASN A N 1
ATOM 2363 C CA . ASN A 1 293 ? -1.12 28.422 2.957 1 94.56 293 ASN A CA 1
ATOM 2364 C C . ASN A 1 293 ? -2.223 27.875 2.051 1 94.56 293 ASN A C 1
ATOM 2366 O O . ASN A 1 293 ? -3.402 27.938 2.4 1 94.56 293 ASN A O 1
ATOM 2370 N N . ARG A 1 294 ? -1.855 27.375 0.903 1 92.81 294 ARG A N 1
ATOM 2371 C CA . ARG A 1 294 ? -2.832 26.766 0.001 1 92.81 294 ARG A CA 1
ATOM 2372 C C . ARG A 1 294 ? -3.52 25.578 0.655 1 92.81 294 ARG A C 1
ATOM 2374 O O . ARG A 1 294 ? -4.711 25.344 0.434 1 92.81 294 ARG A O 1
ATOM 2381 N N . ILE A 1 295 ? -2.801 24.828 1.391 1 96.06 295 ILE A N 1
ATOM 2382 C CA . ILE A 1 295 ? -3.385 23.688 2.076 1 96.06 295 ILE A CA 1
ATOM 2383 C C . ILE A 1 295 ? -4.395 24.156 3.119 1 96.06 295 ILE A C 1
ATOM 2385 O O . ILE A 1 295 ? -5.461 23.562 3.277 1 96.06 295 ILE A O 1
ATOM 2389 N N . TRP A 1 296 ? -4.059 25.234 3.811 1 95.5 296 TRP A N 1
ATOM 2390 C CA . TRP A 1 296 ? -4.988 25.812 4.777 1 95.5 296 TRP A CA 1
ATOM 2391 C C . TRP A 1 296 ? -6.246 26.328 4.086 1 95.5 296 TRP A C 1
ATOM 2393 O O . TRP A 1 296 ? -7.352 26.203 4.617 1 95.5 296 TRP A O 1
ATOM 2403 N N . LEU A 1 297 ? -6.074 26.859 2.938 1 91.88 297 LEU A N 1
ATOM 2404 C CA . LEU A 1 297 ? -7.23 27.312 2.168 1 91.88 297 LEU A CA 1
ATOM 2405 C C . LEU A 1 297 ? -8.078 26.125 1.725 1 91.88 297 LEU A C 1
ATOM 2407 O O . LEU A 1 297 ? -9.312 26.203 1.732 1 91.88 297 LEU A O 1
ATOM 2411 N N . THR A 1 298 ? -7.391 25.109 1.325 1 92.62 298 THR A N 1
ATOM 2412 C CA . THR A 1 298 ? -8.102 23.875 0.982 1 92.62 298 THR A CA 1
ATOM 2413 C C . THR A 1 298 ? -8.898 23.359 2.178 1 92.62 298 THR A C 1
ATOM 2415 O O . THR A 1 298 ? -10.023 22.875 2.018 1 92.62 298 THR A O 1
ATOM 2418 N N . LEU A 1 299 ? -8.289 23.438 3.348 1 95.06 299 LEU A N 1
ATOM 2419 C CA . LEU A 1 299 ? -8.984 23.031 4.562 1 95.06 299 LEU A CA 1
ATOM 2420 C C . LEU A 1 299 ? -10.305 23.781 4.719 1 95.06 299 LEU A C 1
ATOM 2422 O O . LEU A 1 299 ? -11.336 23.188 5.031 1 95.06 299 LEU A O 1
ATOM 2426 N N . GLN A 1 300 ? -10.266 25.062 4.504 1 91.38 300 GLN A N 1
ATOM 2427 C CA . GLN A 1 300 ? -11.477 25.859 4.617 1 91.38 300 GLN A CA 1
ATOM 2428 C C . GLN A 1 300 ? -12.523 25.438 3.59 1 91.38 300 GLN A C 1
ATOM 2430 O O . GLN A 1 300 ? -13.719 25.406 3.889 1 91.38 300 GLN A O 1
ATOM 2435 N N . SER A 1 301 ? -12.047 25.109 2.41 1 89.75 301 SER A N 1
ATOM 2436 C CA . SER A 1 301 ? -12.953 24.594 1.388 1 89.75 301 SER A CA 1
ATOM 2437 C C . SER A 1 301 ? -13.57 23.266 1.813 1 89.75 301 SER A C 1
ATOM 2439 O O . SER A 1 301 ? -14.75 23.016 1.567 1 89.75 301 SER A O 1
ATOM 2441 N N . VAL A 1 302 ? -12.805 22.453 2.371 1 92.69 302 VAL A N 1
ATOM 2442 C CA . VAL A 1 302 ? -13.266 21.156 2.867 1 92.69 302 VAL A CA 1
ATOM 2443 C C . VAL A 1 302 ? -14.32 21.375 3.955 1 92.69 302 VAL A C 1
ATOM 2445 O O . VAL A 1 302 ? -15.352 20.703 3.969 1 92.69 302 VAL A O 1
ATOM 2448 N N . MET A 1 303 ? -14.031 22.328 4.844 1 92.88 303 MET A N 1
ATOM 2449 C CA . MET A 1 303 ? -14.977 22.609 5.914 1 92.88 303 MET A CA 1
ATOM 2450 C C . MET A 1 303 ? -16.312 23.062 5.348 1 92.88 303 MET A C 1
ATOM 2452 O O . MET A 1 303 ? -17.375 22.688 5.863 1 92.88 303 MET A O 1
ATOM 2456 N N . ASN A 1 304 ? -16.25 23.812 4.348 1 89.31 304 ASN A N 1
ATOM 2457 C CA . ASN A 1 304 ? -17.484 24.219 3.67 1 89.31 304 ASN A CA 1
ATOM 2458 C C . ASN A 1 304 ? -18.25 23.016 3.129 1 89.31 304 ASN A C 1
ATOM 2460 O O . ASN A 1 304 ? -19.469 22.953 3.244 1 89.31 304 ASN A O 1
ATOM 2464 N N . GLN A 1 305 ? -17.531 22.156 2.523 1 90.44 305 GLN A N 1
ATOM 2465 C CA . GLN A 1 305 ? -18.156 20.953 1.982 1 90.44 305 GLN A CA 1
ATOM 2466 C C . GLN A 1 305 ? -18.766 20.094 3.094 1 90.44 305 GLN A C 1
ATOM 2468 O O . GLN A 1 305 ? -19.828 19.5 2.918 1 90.44 305 GLN A O 1
ATOM 2473 N N . VAL A 1 306 ? -18.078 20.031 4.191 1 92.69 306 VAL A N 1
ATOM 2474 C CA . VAL A 1 306 ? -18.578 19.266 5.332 1 92.69 306 VAL A CA 1
ATOM 2475 C C . VAL A 1 306 ? -19.906 19.844 5.805 1 92.69 306 VAL A C 1
ATOM 2477 O O . VAL A 1 306 ? -20.844 19.094 6.094 1 92.69 306 VAL A O 1
ATOM 2480 N N . ILE A 1 307 ? -19.984 21.141 5.879 1 90.88 307 ILE A N 1
ATOM 2481 C CA . ILE A 1 307 ? -21.219 21.812 6.301 1 90.88 307 ILE A CA 1
ATOM 2482 C C . ILE A 1 307 ? -22.312 21.547 5.277 1 90.88 307 ILE A C 1
ATOM 2484 O O . ILE A 1 307 ? -23.422 21.156 5.645 1 90.88 307 ILE A O 1
ATOM 2488 N N . ASN A 1 308 ? -21.969 21.672 4.023 1 88.12 308 ASN A N 1
ATOM 2489 C CA . ASN A 1 308 ? -22.953 21.484 2.951 1 88.12 308 ASN A CA 1
ATOM 2490 C C . ASN A 1 308 ? -23.469 20.047 2.912 1 88.12 308 ASN A C 1
ATOM 2492 O O . ASN A 1 308 ? -24.625 19.812 2.562 1 88.12 308 ASN A O 1
ATOM 2496 N N . GLN A 1 309 ? -22.656 19.172 3.273 1 90.88 309 GLN A N 1
ATOM 2497 C CA . GLN A 1 309 ? -23.031 17.766 3.221 1 90.88 309 GLN A CA 1
ATOM 2498 C C . GLN A 1 309 ? -23.469 17.266 4.594 1 90.88 309 GLN A C 1
ATOM 2500 O O . GLN A 1 309 ? -23.484 16.062 4.84 1 90.88 309 GLN A O 1
ATOM 2505 N N . ARG A 1 310 ? -23.625 18.156 5.465 1 93.88 310 ARG A N 1
ATOM 2506 C CA . ARG A 1 310 ? -24.141 17.844 6.793 1 93.88 310 ARG A CA 1
ATOM 2507 C C . ARG A 1 310 ? -23.234 16.859 7.52 1 93.88 310 ARG A C 1
ATOM 2509 O O . ARG A 1 310 ? -23.703 15.867 8.078 1 93.88 310 ARG A O 1
ATOM 2516 N N . GLY A 1 311 ? -21.984 17.109 7.371 1 94.75 311 GLY A N 1
ATOM 2517 C CA . GLY A 1 311 ? -21 16.359 8.133 1 94.75 311 GLY A CA 1
ATOM 2518 C C . GLY A 1 311 ? -20.406 15.195 7.363 1 94.75 311 GLY A C 1
ATOM 2519 O O . GLY A 1 311 ? -19.453 14.562 7.82 1 94.75 311 GLY A O 1
ATOM 2520 N N . ASP A 1 312 ? -20.906 14.898 6.188 1 93.31 312 ASP A N 1
ATOM 2521 C CA . ASP A 1 312 ? -20.453 13.758 5.402 1 93.31 312 ASP A CA 1
ATOM 2522 C C . ASP A 1 312 ? -19.125 14.07 4.703 1 93.31 312 ASP A C 1
ATOM 2524 O O . ASP A 1 312 ? -18.688 15.219 4.672 1 93.31 312 ASP A O 1
ATOM 2528 N N . ASN A 1 313 ? -18.469 13 4.297 1 91.06 313 ASN A N 1
ATOM 2529 C CA . ASN A 1 313 ? -17.188 13.188 3.637 1 91.06 313 ASN A CA 1
ATOM 2530 C C . ASN A 1 313 ? -17.234 12.789 2.166 1 91.06 313 ASN A C 1
ATOM 2532 O O . ASN A 1 313 ? -16.203 12.602 1.528 1 91.06 313 ASN A O 1
ATOM 2536 N N . ASP A 1 314 ? -18.391 12.602 1.706 1 85.94 314 ASP A N 1
ATOM 2537 C CA . ASP A 1 314 ? -18.531 12.227 0.303 1 85.94 314 ASP A CA 1
ATOM 2538 C C . ASP A 1 314 ? -18.562 13.461 -0.593 1 85.94 314 ASP A C 1
ATOM 2540 O O . ASP A 1 314 ? -19.625 13.852 -1.096 1 85.94 314 ASP A O 1
ATOM 2544 N N . TYR A 1 315 ? -17.453 14.109 -0.802 1 81.88 315 TYR A N 1
ATOM 2545 C CA . TYR A 1 315 ? -17.297 15.281 -1.661 1 81.88 315 TYR A CA 1
ATOM 2546 C C . TYR A 1 315 ? -15.945 15.273 -2.367 1 81.88 315 TYR A C 1
ATOM 2548 O O . TYR A 1 315 ? -15.039 14.531 -1.973 1 81.88 315 TYR A O 1
ATOM 2556 N N . THR A 1 316 ? -15.914 15.953 -3.461 1 76.38 316 THR A N 1
ATOM 2557 C CA . THR A 1 316 ? -14.648 16.219 -4.133 1 76.38 316 THR A CA 1
ATOM 2558 C C . THR A 1 316 ? -14.086 17.578 -3.727 1 76.38 316 THR A C 1
ATOM 2560 O O . THR A 1 316 ? -14.836 18.547 -3.604 1 76.38 316 THR A O 1
ATOM 2563 N N . ILE A 1 317 ? -12.852 17.547 -3.381 1 75.75 317 ILE A N 1
ATOM 2564 C CA . ILE A 1 317 ? -12.234 18.812 -3.01 1 75.75 317 ILE A CA 1
ATOM 2565 C C . ILE A 1 317 ? -12.297 19.781 -4.188 1 75.75 317 ILE A C 1
ATOM 2567 O O . ILE A 1 317 ? -11.836 19.469 -5.285 1 75.75 317 ILE A O 1
ATOM 2571 N N . PRO A 1 318 ? -12.977 20.828 -4.027 1 62.88 318 PRO A N 1
ATOM 2572 C CA . PRO A 1 318 ? -13.133 21.781 -5.129 1 62.88 318 PRO A CA 1
ATOM 2573 C C . PRO A 1 318 ? -11.805 22.375 -5.598 1 62.88 318 PRO A C 1
ATOM 2575 O O . PRO A 1 318 ? -10.898 22.578 -4.789 1 62.88 318 PRO A O 1
ATOM 2578 N N . HIS A 1 319 ? -11.5 22.312 -6.879 1 60.84 319 HIS A N 1
ATOM 2579 C CA . HIS A 1 319 ? -10.352 23 -7.457 1 60.84 319 HIS A CA 1
ATOM 2580 C C . HIS A 1 319 ? -10.422 24.5 -7.207 1 60.84 319 HIS A C 1
ATOM 2582 O O . HIS A 1 319 ? -11.43 25.141 -7.531 1 60.84 319 HIS A O 1
ATOM 2588 N N . MET A 1 320 ? -9.836 25.062 -6.254 1 57.19 320 MET A N 1
ATOM 2589 C CA . MET A 1 320 ? -9.875 26.5 -5.965 1 57.19 320 MET A CA 1
ATOM 2590 C C . MET A 1 320 ? -8.859 27.25 -6.816 1 57.19 320 MET A C 1
ATOM 2592 O O . MET A 1 320 ? -7.801 26.719 -7.148 1 57.19 320 MET A O 1
ATOM 2596 N N . LYS A 1 321 ? -9.188 28.109 -7.766 1 54.53 321 LYS A N 1
ATOM 2597 C CA . LYS A 1 321 ? -8.219 29 -8.398 1 54.53 321 LYS A CA 1
ATOM 2598 C C . LYS A 1 321 ? -7.262 29.594 -7.359 1 54.53 321 LYS A C 1
ATOM 2600 O O . LYS A 1 321 ? -7.211 30.812 -7.184 1 54.53 321 LYS A O 1
ATOM 2605 N N . LYS A 1 322 ? -6.559 28.781 -6.59 1 54.44 322 LYS A N 1
ATOM 2606 C CA . LYS A 1 322 ? -5.824 29.078 -5.363 1 54.44 322 LYS A CA 1
ATOM 2607 C C . LYS A 1 322 ? -4.777 30.172 -5.609 1 54.44 322 LYS A C 1
ATOM 2609 O O . LYS A 1 322 ? -4.504 30.984 -4.73 1 54.44 322 LYS A O 1
ATOM 2614 N N . LYS A 1 323 ? -4.184 30.047 -6.805 1 52.22 323 LYS A N 1
ATOM 2615 C CA . LYS A 1 323 ? -3.199 31.062 -7.172 1 52.22 323 LYS A CA 1
ATOM 2616 C C . LYS A 1 323 ? -3.824 32.469 -7.188 1 52.22 323 LYS A C 1
ATOM 2618 O O . LYS A 1 323 ? -3.195 33.438 -6.766 1 52.22 323 LYS A O 1
ATOM 2623 N N . PHE A 1 324 ? -4.992 32.406 -7.82 1 40.34 324 PHE A N 1
ATOM 2624 C CA . PHE A 1 324 ? -5.703 33.688 -7.875 1 40.34 324 PHE A CA 1
ATOM 2625 C C . PHE A 1 324 ? -6 34.188 -6.473 1 40.34 324 PHE A C 1
ATOM 2627 O O . PHE A 1 324 ? -5.816 35.375 -6.191 1 40.34 324 PHE A O 1
ATOM 2634 N N . TRP A 1 325 ? -6.375 33.344 -5.711 1 44.62 325 TRP A N 1
ATOM 2635 C CA . TRP A 1 325 ? -6.785 33.75 -4.371 1 44.62 325 TRP A CA 1
ATOM 2636 C C . TRP A 1 325 ? -5.57 34.031 -3.492 1 44.62 325 TRP A C 1
ATOM 2638 O O . TRP A 1 325 ? -5.672 34.75 -2.482 1 44.62 325 TRP A O 1
ATOM 2648 N N . ASN A 1 326 ? -4.492 33.469 -3.809 1 47.44 326 ASN A N 1
ATOM 2649 C CA . ASN A 1 326 ? -3.283 33.812 -3.072 1 47.44 326 ASN A CA 1
ATOM 2650 C C . ASN A 1 326 ? -2.902 35.25 -3.27 1 47.44 326 ASN A C 1
ATOM 2652 O O . ASN A 1 326 ? -2.334 35.875 -2.373 1 47.44 326 ASN A O 1
ATOM 2656 N N . ASP A 1 327 ? -2.934 35.688 -4.52 1 43.06 327 ASP A N 1
ATOM 2657 C CA . ASP A 1 327 ? -2.529 37.062 -4.852 1 43.06 327 ASP A CA 1
ATOM 2658 C C . ASP A 1 327 ? -3.539 38.062 -4.324 1 43.06 327 ASP A C 1
ATOM 2660 O O . ASP A 1 327 ? -3.172 39.188 -3.971 1 43.06 327 ASP A O 1
ATOM 2664 N N . LYS A 1 328 ? -4.812 37.969 -4.863 1 43 328 LYS A N 1
ATOM 2665 C CA . LYS A 1 328 ? -5.688 39.094 -4.508 1 43 328 LYS A CA 1
ATOM 2666 C C . LYS A 1 328 ? -5.879 39.188 -2.998 1 43 328 LYS A C 1
ATOM 2668 O O . LYS A 1 328 ? -5.66 40.25 -2.402 1 43 328 LYS A O 1
ATOM 2673 N N . THR A 1 329 ? -7.172 38.719 -2.555 1 38.59 329 THR A N 1
ATOM 2674 C CA . THR A 1 329 ? -7.758 39.062 -1.267 1 38.59 329 THR A CA 1
ATOM 2675 C C . THR A 1 329 ? -6.996 38.406 -0.124 1 38.59 329 THR A C 1
ATOM 2677 O O . THR A 1 329 ? -6.363 37.344 -0.315 1 38.59 329 THR A O 1
ATOM 2680 N N . ASN A 1 330 ? -6.504 39.219 0.86 1 35.31 330 ASN A N 1
ATOM 2681 C CA . ASN A 1 330 ? -6.199 38.875 2.246 1 35.31 330 ASN A CA 1
ATOM 2682 C C . ASN A 1 330 ? -6.926 37.594 2.686 1 35.31 330 ASN A C 1
ATOM 2684 O O . ASN A 1 330 ? -7.977 37.656 3.32 1 35.31 330 ASN A O 1
ATOM 2688 N N . CYS A 1 331 ? -6.41 36.375 2.121 1 40.81 331 CYS A N 1
ATOM 2689 C CA . CYS A 1 331 ? -6.375 35.031 2.633 1 40.81 331 CYS A CA 1
ATOM 2690 C C . CYS A 1 331 ? -7.785 34.469 2.818 1 40.81 331 CYS A C 1
ATOM 2692 O O . CYS A 1 331 ? -7.969 33.375 3.371 1 40.81 331 CYS A O 1
ATOM 2694 N N . HIS A 1 332 ? -8.883 35.344 2.83 1 41.62 332 HIS A N 1
ATOM 2695 C CA . HIS A 1 332 ? -10.18 34.781 3.16 1 41.62 332 HIS A CA 1
ATOM 2696 C C . HIS A 1 332 ? -10.891 34.281 1.907 1 41.62 332 HIS A C 1
ATOM 2698 O O . HIS A 1 332 ? -10.891 34.938 0.875 1 41.62 332 HIS A O 1
ATOM 2704 N N . TYR A 1 333 ? -10.922 33.094 1.611 1 41.09 333 TYR A N 1
ATOM 2705 C CA . TYR A 1 333 ? -11.711 32.5 0.531 1 41.09 333 TYR A CA 1
ATOM 2706 C C . TYR A 1 333 ? -13.086 33.156 0.461 1 41.09 333 TYR A C 1
ATOM 2708 O O . TYR A 1 333 ? -13.805 33.219 1.463 1 41.09 333 TYR A O 1
ATOM 2716 N N . ARG A 1 334 ? -13.289 34.281 -0.401 1 36.38 334 ARG A N 1
ATOM 2717 C CA . ARG A 1 334 ? -14.656 34.719 -0.67 1 36.38 334 ARG A CA 1
ATOM 2718 C C . ARG A 1 334 ? -15.359 33.75 -1.609 1 36.38 334 ARG A C 1
ATOM 2720 O O . ARG A 1 334 ? -14.836 33.406 -2.674 1 36.38 334 ARG A O 1
ATOM 2727 N N . TRP A 1 335 ? -16.062 32.844 -1.153 1 35.47 335 TRP A N 1
ATOM 2728 C CA . TRP A 1 335 ? -16.922 31.953 -1.952 1 35.47 335 TRP A CA 1
ATOM 2729 C C . TRP A 1 335 ? -17.719 32.75 -2.973 1 35.47 335 TRP A C 1
ATOM 2731 O O . TRP A 1 335 ? -18.422 33.719 -2.615 1 35.47 335 TRP A O 1
ATOM 2741 N N . MET A 1 336 ? -17.188 33.312 -4.184 1 29.94 336 MET A N 1
ATOM 2742 C CA . MET A 1 336 ? -18.172 33.75 -5.16 1 29.94 336 MET A CA 1
ATOM 2743 C C . MET A 1 336 ? -19 32.562 -5.668 1 29.94 336 MET A C 1
ATOM 2745 O O . MET A 1 336 ? -18.469 31.453 -5.828 1 29.94 336 MET A O 1
ATOM 2749 N N . MET B 1 1 ? 21.234 17.719 -27.656 1 77 1 MET B N 1
ATOM 2750 C CA . MET B 1 1 ? 21.984 18.266 -26.531 1 77 1 MET B CA 1
ATOM 2751 C C . MET B 1 1 ? 21.172 18.172 -25.234 1 77 1 MET B C 1
ATOM 2753 O O . MET B 1 1 ? 21.625 17.594 -24.25 1 77 1 MET B O 1
ATOM 2757 N N . LEU B 1 2 ? 19.906 18.469 -25.25 1 84.69 2 LEU B N 1
ATOM 2758 C CA . LEU B 1 2 ? 19.062 18.469 -24.062 1 84.69 2 LEU B CA 1
ATOM 2759 C C . LEU B 1 2 ? 18.797 17.047 -23.578 1 84.69 2 LEU B C 1
ATOM 2761 O O . LEU B 1 2 ? 18.828 16.781 -22.375 1 84.69 2 LEU B O 1
ATOM 2765 N N . LEU B 1 3 ? 18.719 16.125 -24.484 1 88.81 3 LEU B N 1
ATOM 2766 C CA . LEU B 1 3 ? 18.453 14.734 -24.125 1 88.81 3 LEU B CA 1
ATOM 2767 C C . LEU B 1 3 ? 19.656 14.109 -23.406 1 88.81 3 LEU B C 1
ATOM 2769 O O . LEU B 1 3 ? 19.484 13.32 -22.484 1 88.81 3 LEU B O 1
ATOM 2773 N N . GLN B 1 4 ? 20.812 14.547 -23.844 1 88.44 4 GLN B N 1
ATOM 2774 C CA . GLN B 1 4 ? 22.016 14.039 -23.203 1 88.44 4 GLN B CA 1
ATOM 2775 C C . GLN B 1 4 ? 22.156 14.578 -21.766 1 88.44 4 GLN B C 1
ATOM 2777 O O . GLN B 1 4 ? 22.594 13.859 -20.875 1 88.44 4 GLN B O 1
ATOM 2782 N N . GLU B 1 5 ? 21.766 15.797 -21.625 1 89.38 5 GLU B N 1
ATOM 2783 C CA . GLU B 1 5 ? 21.797 16.391 -20.297 1 89.38 5 GLU B CA 1
ATOM 2784 C C . GLU B 1 5 ? 20.844 15.68 -19.344 1 89.38 5 GLU B C 1
ATOM 2786 O O . GLU B 1 5 ? 21.172 15.477 -18.172 1 89.38 5 GLU B O 1
ATOM 2791 N N . ILE B 1 6 ? 19.734 15.281 -19.875 1 89.62 6 ILE B N 1
ATOM 2792 C CA . ILE B 1 6 ? 18.719 14.609 -19.062 1 89.62 6 ILE B CA 1
ATOM 2793 C C . ILE B 1 6 ? 19.25 13.242 -18.609 1 89.62 6 ILE B C 1
ATOM 2795 O O . ILE B 1 6 ? 19.031 12.836 -17.469 1 89.62 6 ILE B O 1
ATOM 2799 N N . LYS B 1 7 ? 20.016 12.609 -19.453 1 87.81 7 LYS B N 1
ATOM 2800 C CA . LYS B 1 7 ? 20.562 11.281 -19.156 1 87.81 7 LYS B CA 1
ATOM 2801 C C . LYS B 1 7 ? 21.562 11.344 -18.016 1 87.81 7 LYS B C 1
ATOM 2803 O O . LYS B 1 7 ? 21.75 10.359 -17.281 1 87.81 7 LYS B O 1
ATOM 2808 N N . ASN B 1 8 ? 22.078 12.547 -17.828 1 86.94 8 ASN B N 1
ATOM 2809 C CA . ASN B 1 8 ? 23.141 12.703 -16.844 1 86.94 8 ASN B CA 1
ATOM 2810 C C . ASN B 1 8 ? 22.562 13.07 -15.469 1 86.94 8 ASN B C 1
ATOM 2812 O O . ASN B 1 8 ? 23.281 13.078 -14.469 1 86.94 8 ASN B O 1
ATOM 2816 N N . ILE B 1 9 ? 21.359 13.375 -15.5 1 87.06 9 ILE B N 1
ATOM 2817 C CA . ILE B 1 9 ? 20.719 13.742 -14.242 1 87.06 9 ILE B CA 1
ATOM 2818 C C . ILE B 1 9 ? 20.375 12.484 -13.445 1 87.06 9 ILE B C 1
ATOM 2820 O O . ILE B 1 9 ? 19.938 11.477 -14.023 1 87.06 9 ILE B O 1
ATOM 2824 N N . ASP B 1 10 ? 20.609 12.516 -12.188 1 83.81 10 ASP B N 1
ATOM 2825 C CA . ASP B 1 10 ? 20.266 11.414 -11.297 1 83.81 10 ASP B CA 1
ATOM 2826 C C . ASP B 1 10 ? 18.781 11.078 -11.398 1 83.81 10 ASP B C 1
ATOM 2828 O O . ASP B 1 10 ? 17.938 11.977 -11.43 1 83.81 10 ASP B O 1
ATOM 2832 N N . PRO B 1 11 ? 18.469 9.844 -11.508 1 80.56 11 PRO B N 1
ATOM 2833 C CA . PRO B 1 11 ? 17.062 9.422 -11.641 1 80.56 11 PRO B CA 1
ATOM 2834 C C . PRO B 1 11 ? 16.172 9.969 -10.531 1 80.56 11 PRO B C 1
ATOM 2836 O O . PRO B 1 11 ? 14.977 10.18 -10.742 1 80.56 11 PRO B O 1
ATOM 2839 N N . THR B 1 12 ? 16.703 10.266 -9.383 1 79 12 THR B N 1
ATOM 2840 C CA . THR B 1 12 ? 15.914 10.75 -8.258 1 79 12 THR B CA 1
ATOM 2841 C C . THR B 1 12 ? 15.453 12.18 -8.5 1 79 12 THR B C 1
ATOM 2843 O O . THR B 1 12 ? 14.477 12.633 -7.895 1 79 12 THR B O 1
ATOM 2846 N N . ALA B 1 13 ? 16.109 12.805 -9.406 1 82.56 13 ALA B N 1
ATOM 2847 C CA . ALA B 1 13 ? 15.766 14.195 -9.703 1 82.56 13 ALA B CA 1
ATOM 2848 C C . ALA B 1 13 ? 14.844 14.281 -10.914 1 82.56 13 ALA B C 1
ATOM 2850 O O . ALA B 1 13 ? 14.5 15.383 -11.359 1 82.56 13 ALA B O 1
ATOM 2851 N N . ARG B 1 14 ? 14.492 13.102 -11.469 1 87.62 14 ARG B N 1
ATOM 2852 C CA . ARG B 1 14 ? 13.672 13.047 -12.672 1 87.62 14 ARG B CA 1
ATOM 2853 C C . ARG B 1 14 ? 12.336 12.367 -12.391 1 87.62 14 ARG B C 1
ATOM 2855 O O . ARG B 1 14 ? 11.82 11.625 -13.234 1 87.62 14 ARG B O 1
ATOM 2862 N N . ARG B 1 15 ? 11.766 12.516 -11.211 1 84.75 15 ARG B N 1
ATOM 2863 C CA . ARG B 1 15 ? 10.555 11.797 -10.828 1 84.75 15 ARG B CA 1
ATOM 2864 C C . ARG B 1 15 ? 9.32 12.422 -11.469 1 84.75 15 ARG B C 1
ATOM 2866 O O . ARG B 1 15 ? 8.352 11.727 -11.766 1 84.75 15 ARG B O 1
ATOM 2873 N N . THR B 1 16 ? 9.375 13.727 -11.594 1 85.56 16 THR B N 1
ATOM 2874 C CA . THR B 1 16 ? 8.273 14.461 -12.203 1 85.56 16 THR B CA 1
ATOM 2875 C C . THR B 1 16 ? 8.781 15.438 -13.25 1 85.56 16 THR B C 1
ATOM 2877 O O . THR B 1 16 ? 9.977 15.711 -13.328 1 85.56 16 THR B O 1
ATOM 2880 N N . ILE B 1 17 ? 7.828 15.898 -14.047 1 89 17 ILE B N 1
ATOM 2881 C CA . ILE B 1 17 ? 8.172 16.891 -15.062 1 89 17 ILE B CA 1
ATOM 2882 C C . ILE B 1 17 ? 8.742 18.141 -14.391 1 89 17 ILE B C 1
ATOM 2884 O O . ILE B 1 17 ? 9.734 18.703 -14.852 1 89 17 ILE B O 1
ATOM 2888 N N . ARG B 1 18 ? 8.203 18.5 -13.281 1 83.94 18 ARG B N 1
ATOM 2889 C CA . ARG B 1 18 ? 8.641 19.688 -12.57 1 83.94 18 ARG B CA 1
ATOM 2890 C C . ARG B 1 18 ? 10.031 19.5 -11.969 1 83.94 18 ARG B C 1
ATOM 2892 O O . ARG B 1 18 ? 10.891 20.375 -12.086 1 83.94 18 ARG B O 1
ATOM 2899 N N . SER B 1 19 ? 10.234 18.359 -11.352 1 85 19 SER B N 1
ATOM 2900 C CA . SER B 1 19 ? 11.547 18.094 -10.766 1 85 19 SER B CA 1
ATOM 2901 C C . SER B 1 19 ? 12.625 18.016 -11.836 1 85 19 SER B C 1
ATOM 2903 O O . SER B 1 19 ? 13.734 18.5 -11.648 1 85 19 SER B O 1
ATOM 2905 N N . LEU B 1 20 ? 12.25 17.391 -12.93 1 90 20 LEU B N 1
ATOM 2906 C CA . LEU B 1 20 ? 13.203 17.281 -14.023 1 90 20 LEU B CA 1
ATOM 2907 C C . LEU B 1 20 ? 13.523 18.656 -14.602 1 90 20 LEU B C 1
ATOM 2909 O O . LEU B 1 20 ? 14.68 18.969 -14.875 1 90 20 LEU B O 1
ATOM 2913 N N . ALA B 1 21 ? 12.445 19.453 -14.828 1 91.56 21 ALA B N 1
ATOM 2914 C CA . ALA B 1 21 ? 12.633 20.812 -15.312 1 91.56 21 ALA B CA 1
ATOM 2915 C C . ALA B 1 21 ? 13.57 21.594 -14.398 1 91.56 21 ALA B C 1
ATOM 2917 O O . ALA B 1 21 ? 14.461 22.312 -14.867 1 91.56 21 ALA B O 1
ATOM 2918 N N . GLY B 1 22 ? 13.352 21.484 -13.109 1 86.44 22 GLY B N 1
ATOM 2919 C CA . GLY B 1 22 ? 14.203 22.141 -12.133 1 86.44 22 GLY B CA 1
ATOM 2920 C C . GLY B 1 22 ? 15.641 21.672 -12.164 1 86.44 22 GLY B C 1
ATOM 2921 O O . GLY B 1 22 ? 16.562 22.469 -12.055 1 86.44 22 GLY B O 1
ATOM 2922 N N . ALA B 1 23 ? 15.867 20.453 -12.297 1 87.19 23 ALA B N 1
ATOM 2923 C CA . ALA B 1 23 ? 17.203 19.859 -12.289 1 87.19 23 ALA B CA 1
ATOM 2924 C C . ALA B 1 23 ? 17.984 20.25 -13.531 1 87.19 23 ALA B C 1
ATOM 2926 O O . ALA B 1 23 ? 19.188 20.5 -13.445 1 87.19 23 ALA B O 1
ATOM 2927 N N . VAL B 1 24 ? 17.297 20.312 -14.672 1 90.06 24 VAL B N 1
ATOM 2928 C CA . VAL B 1 24 ? 17.969 20.656 -15.922 1 90.06 24 VAL B CA 1
ATOM 2929 C C . VAL B 1 24 ? 18.062 22.172 -16.062 1 90.06 24 VAL B C 1
ATOM 2931 O O . VAL B 1 24 ? 18.938 22.688 -16.734 1 90.06 24 VAL B O 1
ATOM 2934 N N . GLY B 1 25 ? 17.109 22.906 -15.445 1 89.88 25 GLY B N 1
ATOM 2935 C CA . GLY B 1 25 ? 17.094 24.359 -15.547 1 89.88 25 GLY B CA 1
ATOM 2936 C C . GLY B 1 25 ? 16.344 24.859 -16.766 1 89.88 25 GLY B C 1
ATOM 2937 O O . GLY B 1 25 ? 16.812 25.75 -17.469 1 89.88 25 GLY B O 1
ATOM 2938 N N . ILE B 1 26 ? 15.297 24.188 -17.141 1 91.69 26 ILE B N 1
ATOM 2939 C CA . ILE B 1 26 ? 14.484 24.609 -18.281 1 91.69 26 ILE B CA 1
ATOM 2940 C C . ILE B 1 26 ? 13.016 24.703 -17.859 1 91.69 26 ILE B C 1
ATOM 2942 O O . ILE B 1 26 ? 12.625 24.156 -16.828 1 91.69 26 ILE B O 1
ATOM 2946 N N . PRO B 1 27 ? 12.18 25.391 -18.609 1 92.88 27 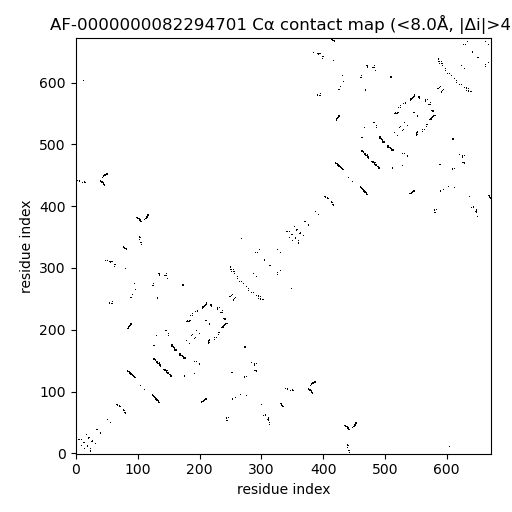PRO B N 1
ATOM 2947 C CA . PRO B 1 27 ? 10.766 25.5 -18.266 1 92.88 27 PRO B CA 1
ATOM 2948 C C . PRO B 1 27 ? 10.031 24.172 -18.328 1 92.88 27 PRO B C 1
ATOM 2950 O O . PRO B 1 27 ? 10.328 23.344 -19.188 1 92.88 27 PRO B O 1
ATOM 2953 N N . VAL B 1 28 ? 9.086 24 -17.484 1 92.62 28 VAL B N 1
ATOM 2954 C CA . VAL B 1 28 ? 8.273 22.797 -17.359 1 92.62 28 VAL B CA 1
ATOM 2955 C C . VAL B 1 28 ? 7.602 22.484 -18.703 1 92.62 28 VAL B C 1
ATOM 2957 O O . VAL B 1 28 ? 7.531 21.328 -19.109 1 92.62 28 VAL B O 1
ATOM 2960 N N . MET B 1 29 ? 7.211 23.469 -19.391 1 93.62 29 MET B N 1
ATOM 2961 C CA . MET B 1 29 ? 6.477 23.312 -20.641 1 93.62 29 MET B CA 1
ATOM 2962 C C . MET B 1 29 ? 7.348 22.641 -21.703 1 93.62 29 MET B C 1
ATOM 2964 O O . MET B 1 29 ? 6.84 21.906 -22.547 1 93.62 29 MET B O 1
ATOM 2968 N N . THR B 1 30 ? 8.594 22.969 -21.656 1 92.31 30 THR B N 1
ATOM 2969 C CA . THR B 1 30 ? 9.523 22.344 -22.609 1 92.31 30 THR B CA 1
ATOM 2970 C C . THR B 1 30 ? 9.594 20.844 -22.391 1 92.31 30 THR B C 1
ATOM 2972 O O . THR B 1 30 ? 9.562 20.062 -23.344 1 92.31 30 THR B O 1
ATOM 2975 N N . ILE B 1 31 ? 9.688 20.422 -21.141 1 91.69 31 ILE B N 1
ATOM 2976 C CA . ILE B 1 31 ? 9.727 19 -20.812 1 91.69 31 ILE B CA 1
ATOM 2977 C C . ILE B 1 31 ? 8.414 18.344 -21.203 1 91.69 31 ILE B C 1
ATOM 2979 O O . ILE B 1 31 ? 8.406 17.219 -21.75 1 91.69 31 ILE B O 1
ATOM 2983 N N . TRP B 1 32 ? 7.422 19.047 -20.922 1 92.19 32 TRP B N 1
ATOM 2984 C CA . TRP B 1 32 ? 6.098 18.547 -21.266 1 92.19 32 TRP B CA 1
ATOM 2985 C C . TRP B 1 32 ? 5.992 18.312 -22.766 1 92.19 32 TRP B C 1
ATOM 2987 O O . TRP B 1 32 ? 5.48 17.266 -23.203 1 92.19 32 TRP B O 1
ATOM 2997 N N . ARG B 1 33 ? 6.461 19.234 -23.594 1 91.94 33 ARG B N 1
ATOM 2998 C CA . ARG B 1 33 ? 6.445 19.094 -25.047 1 91.94 33 ARG B CA 1
ATOM 2999 C C . ARG B 1 33 ? 7.297 17.922 -25.5 1 91.94 33 ARG B C 1
ATOM 3001 O O . ARG B 1 33 ? 6.93 17.203 -26.438 1 91.94 33 ARG B O 1
ATOM 3008 N N . MET B 1 34 ? 8.367 17.766 -24.859 1 91.88 34 MET B N 1
ATOM 3009 C CA . MET B 1 34 ? 9.25 16.641 -25.172 1 91.88 34 MET B CA 1
ATOM 3010 C C . MET B 1 34 ? 8.562 15.305 -24.875 1 91.88 34 MET B C 1
ATOM 3012 O O . MET B 1 34 ? 8.719 14.344 -25.625 1 91.88 34 MET B O 1
ATOM 3016 N N . LYS B 1 35 ? 7.863 15.211 -23.781 1 90.56 35 LYS B N 1
ATOM 3017 C CA . LYS B 1 35 ? 7.113 14.016 -23.422 1 90.56 35 LYS B CA 1
ATOM 3018 C C . LYS B 1 35 ? 6.008 13.734 -24.438 1 90.56 35 LYS B C 1
ATOM 3020 O O . LYS B 1 35 ? 5.82 12.594 -24.859 1 90.56 35 LYS B O 1
ATOM 3025 N N . GLN B 1 36 ? 5.406 14.828 -24.875 1 88.69 36 GLN B N 1
ATOM 3026 C CA . GLN B 1 36 ? 4.32 14.703 -25.844 1 88.69 36 GLN B CA 1
ATOM 3027 C C . GLN B 1 36 ? 4.844 14.242 -27.203 1 88.69 36 GLN B C 1
ATOM 3029 O O . GLN B 1 36 ? 4.152 13.523 -27.922 1 88.69 36 GLN B O 1
ATOM 3034 N N . SER B 1 37 ? 6.023 14.711 -27.5 1 90.31 37 SER B N 1
ATOM 3035 C CA . SER B 1 37 ? 6.645 14.336 -28.766 1 90.31 37 SER B CA 1
ATOM 3036 C C . SER B 1 37 ? 7.301 12.961 -28.672 1 90.31 37 SER B C 1
ATOM 3038 O O . SER B 1 37 ? 8.07 12.57 -29.547 1 90.31 37 SER B O 1
ATOM 3040 N N . LYS B 1 38 ? 7.199 12.242 -27.531 1 88.31 38 LYS B N 1
ATOM 3041 C CA . LYS B 1 38 ? 7.645 10.875 -27.312 1 88.31 38 LYS B CA 1
ATOM 3042 C C . LYS B 1 38 ? 9.164 10.797 -27.234 1 88.31 38 LYS B C 1
ATOM 3044 O O . LYS B 1 38 ? 9.758 9.781 -27.594 1 88.31 38 LYS B O 1
ATOM 3049 N N . LYS B 1 39 ? 9.711 11.883 -26.922 1 90.69 39 LYS B N 1
ATOM 3050 C CA . LYS B 1 39 ? 11.148 11.867 -26.672 1 90.69 39 LYS B CA 1
ATOM 3051 C C . LYS B 1 39 ? 11.461 11.398 -25.25 1 90.69 39 LYS B C 1
ATOM 3053 O O . LYS B 1 39 ? 12.57 10.93 -24.984 1 90.69 39 LYS B O 1
ATOM 3058 N N . LEU B 1 40 ? 10.492 11.625 -24.406 1 92.5 40 LEU B N 1
ATOM 3059 C CA . LEU B 1 40 ? 10.594 11.203 -23 1 92.5 40 LEU B CA 1
ATOM 3060 C C . LEU B 1 40 ? 9.477 10.234 -22.641 1 92.5 40 LEU B C 1
ATOM 3062 O O . LEU B 1 40 ? 8.383 10.297 -23.219 1 92.5 40 LEU B O 1
ATOM 3066 N N . LYS B 1 41 ? 9.797 9.328 -21.797 1 89.94 41 LYS B N 1
ATOM 3067 C CA . LYS B 1 41 ? 8.789 8.406 -21.281 1 89.94 41 LYS B CA 1
ATOM 3068 C C . LYS B 1 41 ? 8.922 8.242 -19.766 1 89.94 41 LYS B C 1
ATOM 3070 O O . LYS B 1 41 ? 9.961 8.555 -19.188 1 89.94 41 LYS B O 1
ATOM 3075 N N . VAL B 1 42 ? 7.859 7.895 -19.219 1 88.69 42 VAL B N 1
ATOM 3076 C CA . VAL B 1 42 ? 7.84 7.676 -17.781 1 88.69 42 VAL B CA 1
ATOM 3077 C C . VAL B 1 42 ? 8.047 6.195 -17.484 1 88.69 42 VAL B C 1
ATOM 3079 O O . VAL B 1 42 ? 7.43 5.336 -18.109 1 88.69 42 VAL B O 1
ATOM 3082 N N . HIS B 1 43 ? 9.016 5.953 -16.672 1 86.81 43 HIS B N 1
ATOM 3083 C CA . HIS B 1 43 ? 9.281 4.594 -16.219 1 86.81 43 HIS B CA 1
ATOM 3084 C C . HIS B 1 43 ? 8.969 4.438 -14.734 1 86.81 43 HIS B C 1
ATOM 3086 O O . HIS B 1 43 ? 9.352 5.281 -13.922 1 86.81 43 HIS B O 1
ATOM 3092 N N . THR B 1 44 ? 8.188 3.422 -14.398 1 84.19 44 THR B N 1
ATOM 3093 C CA . THR B 1 44 ? 7.891 3.131 -13 1 84.19 44 THR B CA 1
ATOM 3094 C C . THR B 1 44 ? 8.906 2.146 -12.43 1 84.19 44 THR B C 1
ATOM 3096 O O . THR B 1 44 ? 9.141 1.081 -13 1 84.19 44 THR B O 1
ATOM 3099 N N . MET B 1 45 ? 9.508 2.566 -11.445 1 79.38 45 MET B N 1
ATOM 3100 C CA . MET B 1 45 ? 10.516 1.725 -10.805 1 79.38 45 MET B CA 1
ATOM 3101 C C . MET B 1 45 ? 9.883 0.83 -9.742 1 79.38 45 MET B C 1
ATOM 3103 O O . MET B 1 45 ? 9.336 1.322 -8.758 1 79.38 45 MET B O 1
ATOM 3107 N N . ALA B 1 46 ? 9.914 -0.509 -9.992 1 78.31 46 ALA B N 1
ATOM 3108 C CA . ALA B 1 46 ? 9.398 -1.477 -9.031 1 78.31 46 ALA B CA 1
ATOM 3109 C C . ALA B 1 46 ? 10.477 -1.882 -8.031 1 78.31 46 ALA B C 1
ATOM 3111 O O . ALA B 1 46 ? 11.656 -1.922 -8.359 1 78.31 46 ALA B O 1
ATOM 3112 N N . LEU B 1 47 ? 10.086 -2.18 -6.863 1 86.5 47 LEU B N 1
ATOM 3113 C CA . LEU B 1 47 ? 10.984 -2.783 -5.883 1 86.5 47 LEU B CA 1
ATOM 3114 C C . LEU B 1 47 ? 11.234 -4.254 -6.211 1 86.5 47 LEU B C 1
ATOM 3116 O O . LEU B 1 47 ? 10.312 -4.973 -6.602 1 86.5 47 LEU B O 1
ATOM 3120 N N . LYS B 1 48 ? 12.469 -4.621 -6.188 1 88.88 48 LYS B N 1
ATOM 3121 C CA . LYS B 1 48 ? 12.836 -6.02 -6.41 1 88.88 48 LYS B CA 1
ATOM 3122 C C . LYS B 1 48 ? 13.594 -6.59 -5.219 1 88.88 48 LYS B C 1
ATOM 3124 O O . LYS B 1 48 ? 14.25 -5.848 -4.48 1 88.88 48 LYS B O 1
ATOM 3129 N N . PRO B 1 49 ? 13.516 -7.902 -5.094 1 91.5 49 PRO B N 1
ATOM 3130 C CA . PRO B 1 49 ? 14.281 -8.508 -4 1 91.5 49 PRO B CA 1
ATOM 3131 C C . PRO B 1 49 ? 15.789 -8.312 -4.156 1 91.5 49 PRO B C 1
ATOM 3133 O O . PRO B 1 49 ? 16.312 -8.422 -5.266 1 91.5 49 PRO B O 1
ATOM 3136 N N . LYS B 1 50 ? 16.438 -7.992 -3.098 1 91.88 50 LYS B N 1
ATOM 3137 C CA . LYS B 1 50 ? 17.891 -7.902 -3.082 1 91.88 50 LYS B CA 1
ATOM 3138 C C . LYS B 1 50 ? 18.531 -9.289 -3.139 1 91.88 50 LYS B C 1
ATOM 3140 O O . LYS B 1 50 ? 18.188 -10.172 -2.35 1 91.88 50 LYS B O 1
ATOM 3145 N N . LEU B 1 51 ? 19.469 -9.422 -4.039 1 94.44 51 LEU B N 1
ATOM 3146 C CA . LEU B 1 51 ? 20.094 -10.727 -4.242 1 94.44 51 LEU B CA 1
ATOM 3147 C C . LEU B 1 51 ? 21.562 -10.703 -3.846 1 94.44 51 LEU B C 1
ATOM 3149 O O . LEU B 1 51 ? 22.297 -9.781 -4.227 1 94.44 51 LEU B O 1
ATOM 3153 N N . ASN B 1 52 ? 21.938 -11.602 -3.018 1 93.88 52 ASN B N 1
ATOM 3154 C CA . ASN B 1 52 ? 23.359 -11.828 -2.791 1 93.88 52 ASN B CA 1
ATOM 3155 C C . ASN B 1 52 ? 23.922 -12.852 -3.766 1 93.88 52 ASN B C 1
ATOM 3157 O O . ASN B 1 52 ? 23.219 -13.328 -4.656 1 93.88 52 ASN B O 1
ATOM 3161 N N . ASP B 1 53 ? 25.094 -13.164 -3.666 1 94.94 53 ASP B N 1
ATOM 3162 C CA . ASP B 1 53 ? 25.75 -14.07 -4.613 1 94.94 53 ASP B CA 1
ATOM 3163 C C . ASP B 1 53 ? 25.141 -15.469 -4.535 1 94.94 53 ASP B C 1
ATOM 3165 O O . ASP B 1 53 ? 24.938 -16.125 -5.562 1 94.94 53 ASP B O 1
ATOM 3169 N N . ASP B 1 54 ? 24.844 -15.867 -3.355 1 96.81 54 ASP B N 1
ATOM 3170 C CA . ASP B 1 54 ? 24.234 -17.188 -3.191 1 96.81 54 ASP B CA 1
ATOM 3171 C C . ASP B 1 54 ? 22.844 -17.234 -3.836 1 96.81 54 ASP B C 1
ATOM 3173 O O . ASP B 1 54 ? 22.484 -18.219 -4.465 1 96.81 54 ASP B O 1
ATOM 3177 N N . HIS B 1 55 ? 22.141 -16.188 -3.658 1 96.5 55 HIS B N 1
ATOM 3178 C CA . HIS B 1 55 ? 20.828 -16.109 -4.297 1 96.5 55 HIS B CA 1
ATOM 3179 C C . HIS B 1 55 ? 20.938 -16.234 -5.812 1 96.5 55 HIS B C 1
ATOM 3181 O O . HIS B 1 55 ? 20.203 -17.016 -6.434 1 96.5 55 HIS B O 1
ATOM 3187 N N . ARG B 1 56 ? 21.844 -15.547 -6.344 1 97 56 ARG B N 1
ATOM 3188 C CA . ARG B 1 56 ? 22.031 -15.531 -7.789 1 97 56 ARG B CA 1
ATOM 3189 C C . ARG B 1 56 ? 22.422 -16.906 -8.312 1 97 56 ARG B C 1
ATOM 3191 O O . ARG B 1 56 ? 21.891 -17.375 -9.312 1 97 56 ARG B O 1
ATOM 3198 N N . LEU B 1 57 ? 23.281 -17.5 -7.621 1 97.5 57 LEU B N 1
ATOM 3199 C CA . LEU B 1 57 ? 23.734 -18.828 -8.016 1 97.5 57 LEU B CA 1
ATOM 3200 C C . LEU B 1 57 ? 22.594 -19.828 -7.961 1 97.5 57 LEU B C 1
ATOM 3202 O O . LEU B 1 57 ? 22.406 -20.625 -8.883 1 97.5 57 LEU B O 1
ATOM 3206 N N . ASN B 1 58 ? 21.922 -19.828 -6.879 1 97.94 58 ASN B N 1
ATOM 3207 C CA . ASN B 1 58 ? 20.797 -20.75 -6.723 1 97.94 58 ASN B CA 1
ATOM 3208 C C . ASN B 1 58 ? 19.734 -20.531 -7.801 1 97.94 58 ASN B C 1
ATOM 3210 O O . ASN B 1 58 ? 19.141 -21.484 -8.289 1 97.94 58 ASN B O 1
ATOM 3214 N N . ARG B 1 59 ? 19.531 -19.297 -8.109 1 97.56 59 ARG B N 1
ATOM 3215 C CA . ARG B 1 59 ? 18.594 -18.969 -9.18 1 97.56 59 ARG B CA 1
ATOM 3216 C C . ARG B 1 59 ? 19.078 -19.531 -10.516 1 97.56 59 ARG B C 1
ATOM 3218 O O . ARG B 1 59 ? 18.297 -20.094 -11.281 1 97.56 59 ARG B O 1
ATOM 3225 N N . LEU B 1 60 ? 20.312 -19.375 -10.758 1 95.88 60 LEU B N 1
ATOM 3226 C CA . LEU B 1 60 ? 20.906 -19.875 -11.992 1 95.88 60 LEU B CA 1
ATOM 3227 C C . LEU B 1 60 ? 20.766 -21.391 -12.078 1 95.88 60 LEU B C 1
ATOM 3229 O O . LEU B 1 60 ? 20.297 -21.922 -13.094 1 95.88 60 LEU B O 1
ATOM 3233 N N . PHE B 1 61 ? 21.078 -22.062 -11.039 1 95.88 61 PHE B N 1
ATOM 3234 C CA . PHE B 1 61 ? 21 -23.516 -11.016 1 95.88 61 PHE B CA 1
ATOM 3235 C C . PHE B 1 61 ? 19.562 -23.984 -11.195 1 95.88 61 PHE B C 1
ATOM 3237 O O . PHE B 1 61 ? 19.312 -24.953 -11.914 1 95.88 61 PHE B O 1
ATOM 3244 N N . HIS B 1 62 ? 18.703 -23.297 -10.5 1 96.56 62 HIS B N 1
ATOM 3245 C CA . HIS B 1 62 ? 17.281 -23.609 -10.617 1 96.56 62 HIS B CA 1
ATOM 3246 C C . HIS B 1 62 ? 16.828 -23.562 -12.07 1 96.56 62 HIS B C 1
ATOM 3248 O O . HIS B 1 62 ? 16.172 -24.484 -12.555 1 96.56 62 HIS B O 1
ATOM 3254 N N . CYS B 1 63 ? 17.203 -22.531 -12.773 1 94.31 63 CYS B N 1
ATOM 3255 C CA . CYS B 1 63 ? 16.75 -22.312 -14.141 1 94.31 63 CYS B CA 1
ATOM 3256 C C . CYS B 1 63 ? 17.453 -23.266 -15.102 1 94.31 63 CYS B C 1
ATOM 3258 O O . CYS B 1 63 ? 16.828 -23.812 -16.016 1 94.31 63 CYS B O 1
ATOM 3260 N N . ILE B 1 64 ? 18.672 -23.531 -14.883 1 91.31 64 ILE B N 1
ATOM 3261 C CA . ILE B 1 64 ? 19.422 -24.438 -15.742 1 91.31 64 ILE B CA 1
ATOM 3262 C C . ILE B 1 64 ? 18.875 -25.859 -15.617 1 91.31 64 ILE B C 1
ATOM 3264 O O . ILE B 1 64 ? 18.781 -26.578 -16.609 1 91.31 64 ILE B O 1
ATOM 3268 N N . ALA B 1 65 ? 18.516 -26.188 -14.422 1 91.62 65 ALA B N 1
ATOM 3269 C CA . ALA B 1 65 ? 18 -27.516 -14.172 1 91.62 65 ALA B CA 1
ATOM 3270 C C . ALA B 1 65 ? 16.688 -27.75 -14.922 1 91.62 65 ALA B C 1
ATOM 3272 O O . ALA B 1 65 ? 16.297 -28.891 -15.188 1 91.62 65 ALA B O 1
ATOM 3273 N N . LYS B 1 66 ? 16.062 -26.766 -15.258 1 90.62 66 LYS B N 1
ATOM 3274 C CA . LYS B 1 66 ? 14.766 -26.891 -15.922 1 90.62 66 LYS B CA 1
ATOM 3275 C C . LYS B 1 66 ? 14.914 -26.812 -17.438 1 90.62 66 LYS B C 1
ATOM 3277 O O . LYS B 1 66 ? 13.938 -26.938 -18.172 1 90.62 66 LYS B O 1
ATOM 3282 N N . ASN B 1 67 ? 16.062 -26.547 -17.828 1 83.19 67 ASN B N 1
ATOM 3283 C CA . ASN B 1 67 ? 16.344 -26.531 -19.266 1 83.19 67 ASN B CA 1
ATOM 3284 C C . ASN B 1 67 ? 16.266 -27.922 -19.875 1 83.19 67 ASN B C 1
ATOM 3286 O O . ASN B 1 67 ? 16.594 -28.922 -19.203 1 83.19 67 ASN B O 1
ATOM 3290 N N . ASP B 1 68 ? 15.688 -27.984 -21.094 1 76.12 68 ASP B N 1
ATOM 3291 C CA . ASP B 1 68 ? 15.688 -29.25 -21.828 1 76.12 68 ASP B CA 1
ATOM 3292 C C . ASP B 1 68 ? 17.078 -29.578 -22.359 1 76.12 68 ASP B C 1
ATOM 3294 O O . ASP B 1 68 ? 17.594 -28.875 -23.234 1 76.12 68 ASP B O 1
ATOM 3298 N N . LYS B 1 69 ? 17.781 -30.516 -21.797 1 65.12 69 LYS B N 1
ATOM 3299 C CA . LYS B 1 69 ? 19.156 -30.891 -22.125 1 65.12 69 LYS B CA 1
ATOM 3300 C C . LYS B 1 69 ? 19.281 -31.328 -23.578 1 65.12 69 LYS B C 1
ATOM 3302 O O . LYS B 1 69 ? 20.359 -31.297 -24.156 1 65.12 69 LYS B O 1
ATOM 3307 N N . ASN B 1 70 ? 18.078 -31.859 -23.984 1 61.66 70 ASN B N 1
ATOM 3308 C CA . ASN B 1 70 ? 18.156 -32.375 -25.344 1 61.66 70 ASN B CA 1
ATOM 3309 C C . ASN B 1 70 ? 18.297 -31.234 -26.359 1 61.66 70 ASN B C 1
ATOM 3311 O O . ASN B 1 70 ? 18.578 -31.484 -27.531 1 61.66 70 ASN B O 1
ATOM 3315 N N . THR B 1 71 ? 17.906 -30 -25.875 1 57.97 71 THR B N 1
ATOM 3316 C CA . THR B 1 71 ? 18.031 -28.891 -26.828 1 57.97 71 THR B CA 1
ATOM 3317 C C . THR B 1 71 ? 19.359 -28.172 -26.641 1 57.97 71 THR B C 1
ATOM 3319 O O . THR B 1 71 ? 19.562 -27.484 -25.641 1 57.97 71 THR B O 1
ATOM 3322 N N . ILE B 1 72 ? 20.453 -28.906 -26.531 1 47.16 72 ILE B N 1
ATOM 3323 C CA . ILE B 1 72 ? 21.797 -28.422 -26.188 1 47.16 72 ILE B CA 1
ATOM 3324 C C . ILE B 1 72 ? 22.094 -27.156 -26.953 1 47.16 72 ILE B C 1
ATOM 3326 O O . ILE B 1 72 ? 23.109 -26.484 -26.703 1 47.16 72 ILE B O 1
ATOM 3330 N N . ASN B 1 73 ? 22 -27.016 -28.25 1 48.22 73 ASN B N 1
ATOM 3331 C CA . ASN B 1 73 ? 23.125 -26.344 -28.891 1 48.22 73 ASN B CA 1
ATOM 3332 C C . ASN B 1 73 ? 23.234 -24.891 -28.453 1 48.22 73 ASN B C 1
ATOM 3334 O O . ASN B 1 73 ? 24.297 -24.438 -28.016 1 48.22 73 ASN B O 1
ATOM 3338 N N . SER B 1 74 ? 22.766 -23.781 -29.156 1 47.09 74 SER B N 1
ATOM 3339 C CA . SER B 1 74 ? 23.172 -22.391 -28.922 1 47.09 74 SER B CA 1
ATOM 3340 C C . SER B 1 74 ? 22.328 -21.75 -27.812 1 47.09 74 SER B C 1
ATOM 3342 O O . SER B 1 74 ? 21.172 -22.141 -27.594 1 47.09 74 SER B O 1
ATOM 3344 N N . VAL B 1 75 ? 22.969 -21.219 -26.703 1 48.88 75 VAL B N 1
ATOM 3345 C CA . VAL B 1 75 ? 22.422 -20.453 -25.594 1 48.88 75 VAL B CA 1
ATOM 3346 C C . VAL B 1 75 ? 21.094 -19.797 -26.016 1 48.88 75 VAL B C 1
ATOM 3348 O O . VAL B 1 75 ? 20.188 -19.656 -25.203 1 48.88 75 VAL B O 1
ATOM 3351 N N . ALA B 1 76 ? 21.141 -19.438 -27.297 1 48.03 76 ALA B N 1
ATOM 3352 C CA . ALA B 1 76 ? 20.031 -18.656 -27.844 1 48.03 76 ALA B CA 1
ATOM 3353 C C . ALA B 1 76 ? 18.766 -19.516 -27.969 1 48.03 76 ALA B C 1
ATOM 3355 O O . ALA B 1 76 ? 17.672 -18.984 -28.141 1 48.03 76 ALA B O 1
ATOM 3356 N N . GLU B 1 77 ? 19.031 -20.844 -27.891 1 53.03 77 GLU B N 1
ATOM 3357 C CA . GLU B 1 77 ? 17.938 -21.734 -28.234 1 53.03 77 GLU B CA 1
ATOM 3358 C C . GLU B 1 77 ? 17.516 -22.578 -27.031 1 53.03 77 GLU B C 1
ATOM 3360 O O . GLU B 1 77 ? 16.938 -23.656 -27.188 1 53.03 77 GLU B O 1
ATOM 3365 N N . MET B 1 78 ? 17.891 -22.156 -25.906 1 58.22 78 MET B N 1
ATOM 3366 C CA . MET B 1 78 ? 17.562 -23 -24.766 1 58.22 78 MET B CA 1
ATOM 3367 C C . MET B 1 78 ? 16.062 -23.125 -24.594 1 58.22 78 MET B C 1
ATOM 3369 O O . MET B 1 78 ? 15.344 -22.125 -24.625 1 58.22 78 MET B O 1
ATOM 3373 N N . THR B 1 79 ? 15.539 -24.344 -24.844 1 71.19 79 THR B N 1
ATOM 3374 C CA . THR B 1 79 ? 14.141 -24.656 -24.594 1 71.19 79 THR B CA 1
ATOM 3375 C C . THR B 1 79 ? 13.969 -25.281 -23.203 1 71.19 79 THR B C 1
ATOM 3377 O O . THR B 1 79 ? 14.906 -25.875 -22.672 1 71.19 79 THR B O 1
ATOM 3380 N N . PHE B 1 80 ? 13.008 -24.891 -22.562 1 78.62 80 PHE B N 1
ATOM 3381 C CA . PHE B 1 80 ? 12.742 -25.422 -21.234 1 78.62 80 PHE B CA 1
ATOM 3382 C C . PHE B 1 80 ? 11.844 -26.641 -21.312 1 78.62 80 PHE B C 1
ATOM 3384 O O . PHE B 1 80 ? 11.133 -26.844 -22.297 1 78.62 80 PHE B O 1
ATOM 3391 N N . LYS B 1 81 ? 12.031 -27.469 -20.25 1 81.38 81 LYS B N 1
ATOM 3392 C CA . LYS B 1 81 ? 11.109 -28.578 -20.094 1 81.38 81 LYS B CA 1
ATOM 3393 C C . LYS B 1 81 ? 9.664 -28.094 -20.062 1 81.38 81 LYS B C 1
ATOM 3395 O O . LYS B 1 81 ? 9.398 -26.922 -19.828 1 81.38 81 LYS B O 1
ATOM 3400 N N . SER B 1 82 ? 8.734 -28.938 -20.453 1 84.25 82 SER B N 1
ATOM 3401 C CA . SER B 1 82 ? 7.328 -28.562 -20.531 1 84.25 82 SER B CA 1
ATOM 3402 C C . SER B 1 82 ? 6.805 -28.125 -19.172 1 84.25 82 SER B C 1
ATOM 3404 O O . SER B 1 82 ? 5.906 -27.281 -19.094 1 84.25 82 SER B O 1
ATOM 3406 N N . MET B 1 83 ? 7.398 -28.703 -18.094 1 91.38 83 MET B N 1
ATOM 3407 C CA . MET B 1 83 ? 7.027 -28.391 -16.703 1 91.38 83 MET B CA 1
ATOM 3408 C C . MET B 1 83 ? 5.617 -28.891 -16.406 1 91.38 83 MET B C 1
ATOM 3410 O O . MET B 1 83 ? 4.938 -28.328 -15.531 1 91.38 83 MET B O 1
ATOM 3414 N N . TYR B 1 84 ? 5.176 -29.875 -17.156 1 92.38 84 TYR B N 1
ATOM 3415 C CA . TYR B 1 84 ? 3.83 -30.422 -16.969 1 92.38 84 TYR B CA 1
ATOM 3416 C C . TYR B 1 84 ? 3.709 -31.172 -15.656 1 92.38 84 TYR B C 1
ATOM 3418 O O . TYR B 1 84 ? 2.604 -31.359 -15.148 1 92.38 84 TYR B O 1
ATOM 3426 N N . ASN B 1 85 ? 4.816 -31.562 -15.109 1 93.75 85 ASN B N 1
ATOM 3427 C CA . ASN B 1 85 ? 4.781 -32.281 -13.852 1 93.75 85 ASN B CA 1
ATOM 3428 C C . ASN B 1 85 ? 5.027 -31.375 -12.656 1 93.75 85 ASN B C 1
ATOM 3430 O O . ASN B 1 85 ? 5.324 -31.844 -11.562 1 93.75 85 ASN B O 1
ATOM 3434 N N . GLU B 1 86 ? 4.949 -30.078 -12.852 1 95.88 86 GLU B N 1
ATOM 3435 C CA . GLU B 1 86 ? 5.223 -29.125 -11.773 1 95.88 86 GLU B CA 1
ATOM 3436 C C . GLU B 1 86 ? 3.941 -28.469 -11.281 1 95.88 86 GLU B C 1
ATOM 3438 O O . GLU B 1 86 ? 3.053 -28.156 -12.078 1 95.88 86 GLU B O 1
ATOM 3443 N N . ILE B 1 87 ? 3.844 -28.312 -10.016 1 98 87 ILE B N 1
ATOM 3444 C CA . ILE B 1 87 ? 2.795 -27.547 -9.352 1 98 87 ILE B CA 1
ATOM 3445 C C . ILE B 1 87 ? 3.418 -26.453 -8.484 1 98 87 ILE B C 1
ATOM 3447 O O . ILE B 1 87 ? 4.305 -26.719 -7.672 1 98 87 ILE B O 1
ATOM 3451 N N . HIS B 1 88 ? 3.057 -25.219 -8.695 1 98.75 88 HIS B N 1
ATOM 3452 C CA . HIS B 1 88 ? 3.521 -24.109 -7.875 1 98.75 88 HIS B CA 1
ATOM 3453 C C . HIS B 1 88 ? 2.5 -23.75 -6.801 1 98.75 88 HIS B C 1
ATOM 3455 O O . HIS B 1 88 ? 1.318 -23.562 -7.098 1 98.75 88 HIS B O 1
ATOM 3461 N N . ILE B 1 89 ? 2.971 -23.688 -5.57 1 98.62 89 ILE B N 1
ATOM 3462 C CA . ILE B 1 89 ? 2.092 -23.375 -4.449 1 98.62 89 ILE B CA 1
ATOM 3463 C C . ILE B 1 89 ? 2.537 -22.062 -3.799 1 98.62 89 ILE B C 1
ATOM 3465 O O . ILE B 1 89 ? 3.734 -21.781 -3.723 1 98.62 89 ILE B O 1
ATOM 3469 N N . ASP B 1 90 ? 1.636 -21.25 -3.383 1 98 90 ASP B N 1
ATOM 3470 C CA . ASP B 1 90 ? 1.912 -20 -2.66 1 98 90 ASP B CA 1
ATOM 3471 C C . ASP B 1 90 ? 0.654 -19.484 -1.974 1 98 90 ASP B C 1
ATOM 3473 O O . ASP B 1 90 ? -0.456 -19.922 -2.271 1 98 90 ASP B O 1
ATOM 3477 N N . GLU B 1 91 ? 0.826 -18.641 -1.03 1 97.31 91 GLU B N 1
ATOM 3478 C CA . GLU B 1 91 ? -0.292 -18.031 -0.317 1 97.31 91 GLU B CA 1
ATOM 3479 C C . GLU B 1 91 ? -0.433 -16.562 -0.673 1 97.31 91 GLU B C 1
ATOM 3481 O O . GLU B 1 91 ? 0.547 -15.906 -1.042 1 97.31 91 GLU B O 1
ATOM 3486 N N . LYS B 1 92 ? -1.62 -16.062 -0.579 1 96.56 92 LYS B N 1
ATOM 3487 C CA . LYS B 1 92 ? -1.892 -14.648 -0.856 1 96.56 92 LYS B CA 1
ATOM 3488 C C . LYS B 1 92 ? -3.092 -14.156 -0.057 1 96.56 92 LYS B C 1
ATOM 3490 O O . LYS B 1 92 ? -4.086 -14.867 0.088 1 96.56 92 LYS B O 1
ATOM 3495 N N . TRP B 1 93 ? -2.984 -12.938 0.47 1 95.19 93 TRP B N 1
ATOM 3496 C CA . TRP B 1 93 ? -4.121 -12.258 1.077 1 95.19 93 TRP B CA 1
ATOM 3497 C C . TRP B 1 93 ? -4.977 -11.578 0.015 1 95.19 93 TRP B C 1
ATOM 3499 O O . TRP B 1 93 ? -4.457 -10.875 -0.856 1 95.19 93 TRP B O 1
ATOM 3509 N N . PHE B 1 94 ? -6.223 -11.852 0.059 1 94.31 94 PHE B N 1
ATOM 3510 C CA . PHE B 1 94 ? -7.203 -11.133 -0.748 1 94.31 94 PHE B CA 1
ATOM 3511 C C . PHE B 1 94 ? -8.055 -10.219 0.123 1 94.31 94 PHE B C 1
ATOM 3513 O O . PHE B 1 94 ? -8.516 -10.617 1.191 1 94.31 94 PHE B O 1
ATOM 3520 N N . PHE B 1 95 ? -8.258 -9.039 -0.313 1 91.81 95 PHE B N 1
ATOM 3521 C CA . PHE B 1 95 ? -8.945 -8.031 0.483 1 91.81 95 PHE B CA 1
ATOM 3522 C C . PHE B 1 95 ? -10.336 -7.754 -0.08 1 91.81 95 PHE B C 1
ATOM 3524 O O . PHE B 1 95 ? -10.547 -7.824 -1.293 1 91.81 95 PHE B O 1
ATOM 3531 N N . LEU B 1 96 ? -11.219 -7.445 0.83 1 89.56 96 LEU B N 1
ATOM 3532 C CA . LEU B 1 96 ? -12.594 -7.129 0.453 1 89.56 96 LEU B CA 1
ATOM 3533 C C . LEU B 1 96 ? -12.641 -5.91 -0.457 1 89.56 96 LEU B C 1
ATOM 3535 O O . LEU B 1 96 ? -13.406 -5.875 -1.42 1 89.56 96 LEU B O 1
ATOM 3539 N N . VAL B 1 97 ? -11.867 -4.918 -0.068 1 84.94 97 VAL B N 1
ATOM 3540 C CA . VAL B 1 97 ? -11.805 -3.684 -0.845 1 84.94 97 VAL B CA 1
ATOM 3541 C C . VAL B 1 97 ? -10.359 -3.232 -0.99 1 84.94 97 VAL B C 1
ATOM 3543 O O . VAL B 1 97 ? -9.492 -3.621 -0.198 1 84.94 97 VAL B O 1
ATOM 3546 N N . ARG B 1 98 ? -10.125 -2.58 -2.045 1 82.88 98 ARG B N 1
ATOM 3547 C CA . ARG B 1 98 ? -8.805 -2.01 -2.291 1 82.88 98 ARG B CA 1
ATOM 3548 C C . ARG B 1 98 ? -8.898 -0.51 -2.545 1 82.88 98 ARG B C 1
ATOM 3550 O O . ARG B 1 98 ? -9.867 -0.031 -3.133 1 82.88 98 ARG B O 1
ATOM 3557 N N . ASP B 1 99 ? -7.895 0.133 -2.045 1 81.5 99 ASP B N 1
ATOM 3558 C CA . ASP B 1 99 ? -7.824 1.571 -2.283 1 81.5 99 ASP B CA 1
ATOM 3559 C C . ASP B 1 99 ? -7.434 1.869 -3.729 1 81.5 99 ASP B C 1
ATOM 3561 O O . ASP B 1 99 ? -6.605 1.165 -4.309 1 81.5 99 ASP B O 1
ATOM 3565 N N . GLY B 1 100 ? -8.086 2.875 -4.293 1 78.19 100 GLY B N 1
ATOM 3566 C CA . GLY B 1 100 ? -7.676 3.365 -5.598 1 78.19 100 GLY B CA 1
ATOM 3567 C C . GLY B 1 100 ? -8.281 2.58 -6.746 1 78.19 100 GLY B C 1
ATOM 3568 O O . GLY B 1 100 ? -7.711 2.531 -7.84 1 78.19 100 GLY B O 1
ATOM 3569 N N . LEU B 1 101 ? -9.359 1.851 -6.414 1 81.94 101 LEU B N 1
ATOM 3570 C CA . LEU B 1 101 ? -10.023 1.147 -7.504 1 81.94 101 LEU B CA 1
ATOM 3571 C C . LEU B 1 101 ? -10.547 2.131 -8.547 1 81.94 101 LEU B C 1
ATOM 3573 O O . LEU B 1 101 ? -11.062 3.197 -8.195 1 81.94 101 LEU B O 1
ATOM 3577 N N . ARG B 1 102 ? -10.352 1.783 -9.797 1 84.69 102 ARG B N 1
ATOM 3578 C CA . ARG B 1 102 ? -10.773 2.643 -10.891 1 84.69 102 ARG B CA 1
ATOM 3579 C C . ARG B 1 102 ? -12.18 2.281 -11.359 1 84.69 102 ARG B C 1
ATOM 3581 O O . ARG B 1 102 ? -12.625 1.141 -11.188 1 84.69 102 ARG B O 1
ATOM 3588 N N . CYS B 1 103 ? -12.93 3.234 -11.812 1 88.38 103 CYS B N 1
ATOM 3589 C CA . CYS B 1 103 ? -14.258 3.062 -12.391 1 88.38 103 CYS B CA 1
ATOM 3590 C C . CYS B 1 103 ? -14.453 3.979 -13.594 1 88.38 103 CYS B C 1
ATOM 3592 O O . CYS B 1 103 ? -14.125 5.164 -13.531 1 88.38 103 CYS B O 1
ATOM 3594 N N . ILE B 1 104 ? -14.883 3.396 -14.633 1 90.81 104 ILE B N 1
ATOM 3595 C CA . ILE B 1 104 ? -15.164 4.184 -15.828 1 90.81 104 ILE B CA 1
ATOM 3596 C C . ILE B 1 104 ? -16.562 4.781 -15.734 1 90.81 104 ILE B C 1
ATOM 3598 O O . ILE B 1 104 ? -17.547 4.066 -15.492 1 90.81 104 ILE B O 1
ATOM 3602 N N . VAL B 1 105 ? -16.625 6.078 -15.82 1 91.25 105 VAL B N 1
ATOM 3603 C CA . VAL B 1 105 ? -17.906 6.77 -15.711 1 91.25 105 VAL B CA 1
ATOM 3604 C C . VAL B 1 105 ? -18.109 7.68 -16.922 1 91.25 105 VAL B C 1
ATOM 3606 O O . VAL B 1 105 ? -17.156 7.996 -17.641 1 91.25 105 VAL B O 1
ATOM 3609 N N . THR B 1 106 ? -19.328 8 -17.156 1 90.88 106 THR B N 1
ATOM 3610 C CA . THR B 1 106 ? -19.625 8.961 -18.203 1 90.88 106 THR B CA 1
ATOM 3611 C C . THR B 1 106 ? -19.25 10.375 -17.781 1 90.88 106 THR B C 1
ATOM 3613 O O . THR B 1 106 ? -19.125 10.648 -16.578 1 90.88 106 THR B O 1
ATOM 3616 N N . GLN B 1 107 ? -19.062 11.273 -18.656 1 86 107 GLN B N 1
ATOM 3617 C CA . GLN B 1 107 ? -18.594 12.633 -18.375 1 86 107 GLN B CA 1
ATOM 3618 C C . GLN B 1 107 ? -19.609 13.391 -17.516 1 86 107 GLN B C 1
ATOM 3620 O O . GLN B 1 107 ? -19.219 14.211 -16.688 1 86 107 GLN B O 1
ATOM 3625 N N . ASP B 1 108 ? -20.828 13.07 -17.594 1 83.44 108 ASP B N 1
ATOM 3626 C CA . ASP B 1 108 ? -21.875 13.836 -16.922 1 83.44 108 ASP B CA 1
ATOM 3627 C C . ASP B 1 108 ? -22.359 13.102 -15.672 1 83.44 108 ASP B C 1
ATOM 3629 O O . ASP B 1 108 ? -23.219 13.609 -14.945 1 83.44 108 ASP B O 1
ATOM 3633 N N . GLU B 1 109 ? -21.797 11.969 -15.461 1 86.25 109 GLU B N 1
ATOM 3634 C CA . GLU B 1 109 ? -22.234 11.203 -14.297 1 86.25 109 GLU B CA 1
ATOM 3635 C C . GLU B 1 109 ? -21.531 11.672 -13.031 1 86.25 109 GLU B C 1
ATOM 3637 O O . GLU B 1 109 ? -20.344 12.008 -13.055 1 86.25 109 GLU B O 1
ATOM 3642 N N . PRO B 1 110 ? -22.297 11.812 -11.992 1 80.62 110 PRO B N 1
ATOM 3643 C CA . PRO B 1 110 ? -21.609 12.094 -10.727 1 80.62 110 PRO B CA 1
ATOM 3644 C C . PRO B 1 110 ? -20.641 10.984 -10.32 1 80.62 110 PRO B C 1
ATOM 3646 O O . PRO B 1 110 ? -20.859 9.812 -10.664 1 80.62 110 PRO B O 1
ATOM 3649 N N . PRO B 1 111 ? -19.609 11.391 -9.703 1 79.38 111 PRO B N 1
ATOM 3650 C CA . PRO B 1 111 ? -18.656 10.367 -9.25 1 79.38 111 PRO B CA 1
ATOM 3651 C C . PRO B 1 111 ? -19.312 9.32 -8.344 1 79.38 111 PRO B C 1
ATOM 3653 O O . PRO B 1 111 ? -20.219 9.648 -7.574 1 79.38 111 PRO B O 1
ATOM 3656 N N . PRO B 1 112 ? -18.891 8.094 -8.602 1 79.62 112 PRO B N 1
ATOM 3657 C CA . PRO B 1 112 ? -19.422 7.062 -7.707 1 79.62 112 PRO B CA 1
ATOM 3658 C C . PRO B 1 112 ? -19.094 7.324 -6.242 1 79.62 112 PRO B C 1
ATOM 3660 O O . PRO B 1 112 ? -18.109 8.008 -5.938 1 79.62 112 PRO B O 1
ATOM 3663 N N . LYS B 1 113 ? -19.922 6.824 -5.398 1 78.12 113 LYS B N 1
ATOM 3664 C CA . LYS B 1 113 ? -19.703 6.98 -3.963 1 78.12 113 LYS B CA 1
ATOM 3665 C C . LYS B 1 113 ? -18.406 6.312 -3.529 1 78.12 113 LYS B C 1
ATOM 3667 O O . LYS B 1 113 ? -18.078 5.219 -3.996 1 78.12 113 LYS B O 1
ATOM 3672 N N . ALA B 1 114 ? -17.703 7.027 -2.689 1 78.88 114 ALA B N 1
ATOM 3673 C CA . ALA B 1 114 ? -16.453 6.48 -2.164 1 78.88 114 ALA B CA 1
ATOM 3674 C C . ALA B 1 114 ? -16.719 5.262 -1.284 1 78.88 114 ALA B C 1
ATOM 3676 O O . ALA B 1 114 ? -17.797 5.125 -0.708 1 78.88 114 ALA B O 1
ATOM 3677 N N . ILE B 1 115 ? -15.828 4.434 -1.297 1 81 115 ILE B N 1
ATOM 3678 C CA . ILE B 1 115 ? -15.922 3.271 -0.417 1 81 115 ILE B CA 1
ATOM 3679 C C . ILE B 1 115 ? -15.508 3.666 1 1 81 115 ILE B C 1
ATOM 3681 O O . ILE B 1 115 ? -14.453 4.266 1.202 1 81 115 ILE B O 1
ATOM 3685 N N . SER B 1 116 ? -16.344 3.412 1.938 1 85.88 116 SER B N 1
ATOM 3686 C CA . SER B 1 116 ? -16.094 3.797 3.322 1 85.88 116 SER B CA 1
ATOM 3687 C C . SER B 1 116 ? -15.578 2.613 4.141 1 85.88 116 SER B C 1
ATOM 3689 O O . SER B 1 116 ? -16.062 1.492 3.99 1 85.88 116 SER B O 1
ATOM 3691 N N . VAL B 1 117 ? -14.547 2.838 4.828 1 86.62 117 VAL B N 1
ATOM 3692 C CA . VAL B 1 117 ? -14.008 1.822 5.73 1 86.62 117 VAL B CA 1
ATOM 3693 C C . VAL B 1 117 ? -13.727 2.441 7.098 1 86.62 117 VAL B C 1
ATOM 3695 O O . VAL B 1 117 ? -13.375 3.621 7.191 1 86.62 117 VAL B O 1
ATOM 3698 N N . SER B 1 118 ? -13.945 1.715 8.156 1 80.88 118 SER B N 1
ATOM 3699 C CA . SER B 1 118 ? -13.703 2.227 9.5 1 80.88 118 SER B CA 1
ATOM 3700 C C . SER B 1 118 ? -12.227 2.5 9.734 1 80.88 118 SER B C 1
ATOM 3702 O O . SER B 1 118 ? -11.859 3.537 10.289 1 80.88 118 SER B O 1
ATOM 3704 N N . HIS B 1 119 ? -11.445 1.521 9.398 1 81.62 119 HIS B N 1
ATOM 3705 C CA . HIS B 1 119 ? -10 1.652 9.5 1 81.62 119 HIS B CA 1
ATOM 3706 C C . HIS B 1 119 ? -9.297 0.98 8.32 1 81.62 119 HIS B C 1
ATOM 3708 O O . HIS B 1 119 ? -9.609 -0.165 7.988 1 81.62 119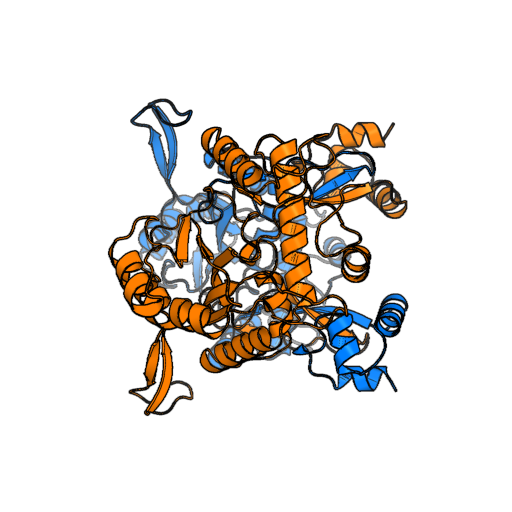 HIS B O 1
ATOM 3714 N N . LYS B 1 120 ? -8.422 1.742 7.727 1 76.38 120 LYS B N 1
ATOM 3715 C CA . LYS B 1 120 ? -7.738 1.239 6.539 1 76.38 120 LYS B CA 1
ATOM 3716 C C . LYS B 1 120 ? -6.926 -0.011 6.859 1 76.38 120 LYS B C 1
ATOM 3718 O O . LYS B 1 120 ? -6.715 -0.863 5.996 1 76.38 120 LYS B O 1
ATOM 3723 N N . SER B 1 121 ? -6.492 -0.075 8.18 1 75.81 121 SER B N 1
ATOM 3724 C CA . SER B 1 121 ? -5.637 -1.198 8.539 1 75.81 121 SER B CA 1
ATOM 3725 C C . SER B 1 121 ? -6.465 -2.432 8.898 1 75.81 121 SER B C 1
ATOM 3727 O O . SER B 1 121 ? -5.914 -3.518 9.086 1 75.81 121 SER B O 1
ATOM 3729 N N . HIS B 1 122 ? -7.777 -2.295 8.898 1 81.5 122 HIS B N 1
ATOM 3730 C CA . HIS B 1 122 ? -8.617 -3.412 9.32 1 81.5 122 HIS B CA 1
ATOM 3731 C C . HIS B 1 122 ? -9.594 -3.814 8.227 1 81.5 122 HIS B C 1
ATOM 3733 O O . HIS B 1 122 ? -10.734 -4.176 8.508 1 81.5 122 HIS B O 1
ATOM 3739 N N . ILE B 1 123 ? -9.156 -3.682 7.004 1 86.88 123 ILE B N 1
ATOM 3740 C CA . ILE B 1 123 ? -9.984 -4.145 5.895 1 86.88 123 ILE B CA 1
ATOM 3741 C C . ILE B 1 123 ? -10.086 -5.668 5.926 1 86.88 123 ILE B C 1
ATOM 3743 O O . ILE B 1 123 ? -9.086 -6.363 6.109 1 86.88 123 ILE B O 1
ATOM 3747 N N . THR B 1 124 ? -11.297 -6.133 5.801 1 90.5 124 THR B N 1
ATOM 3748 C CA . THR B 1 124 ? -11.531 -7.574 5.789 1 90.5 124 THR B CA 1
ATOM 3749 C C . THR B 1 124 ? -10.664 -8.25 4.727 1 90.5 124 THR B C 1
ATOM 3751 O O . THR B 1 124 ? -10.562 -7.758 3.6 1 90.5 124 THR B O 1
ATOM 3754 N N . LYS B 1 125 ? -10 -9.273 5.117 1 93.5 125 LYS B N 1
ATOM 3755 C CA . LYS B 1 125 ? -9.125 -10.008 4.207 1 93.5 125 LYS B CA 1
ATOM 3756 C C . LYS B 1 125 ? -9.195 -11.516 4.473 1 93.5 125 LYS B C 1
ATOM 3758 O O . LYS B 1 125 ? -9.562 -11.938 5.57 1 93.5 125 LYS B O 1
ATOM 3763 N N . VAL B 1 126 ? -8.93 -12.266 3.502 1 96.25 126 VAL B N 1
ATOM 3764 C CA . VAL B 1 126 ? -8.867 -13.719 3.598 1 96.25 126 VAL B CA 1
ATOM 3765 C C . VAL B 1 126 ? -7.629 -14.234 2.869 1 96.25 126 VAL B C 1
ATOM 3767 O O . VAL B 1 126 ? -7.336 -13.805 1.751 1 96.25 126 VAL B O 1
ATOM 3770 N N . MET B 1 127 ? -6.863 -15.062 3.557 1 97.69 127 MET B N 1
ATOM 3771 C CA . MET B 1 127 ? -5.711 -15.695 2.92 1 97.69 127 MET B CA 1
ATOM 3772 C C . MET B 1 127 ? -6.129 -16.953 2.166 1 97.69 127 MET B C 1
ATOM 3774 O O . MET B 1 127 ? -6.973 -17.719 2.639 1 97.69 127 MET B O 1
ATOM 3778 N N . PHE B 1 128 ? -5.543 -17.156 1.024 1 98.12 128 PHE B N 1
ATOM 3779 C CA . PHE B 1 128 ? -5.766 -18.375 0.253 1 98.12 128 PHE B CA 1
ATOM 3780 C C . PHE B 1 128 ? -4.445 -19.062 -0.056 1 98.12 128 PHE B C 1
ATOM 3782 O O . PHE B 1 128 ? -3.441 -18.406 -0.336 1 98.12 128 PHE B O 1
ATOM 3789 N N . LEU B 1 129 ? -4.414 -20.359 0.031 1 98.44 129 LEU B N 1
ATOM 3790 C CA . LEU B 1 129 ? -3.369 -21.203 -0.529 1 98.44 129 LEU B CA 1
ATOM 3791 C C . LEU B 1 129 ? -3.723 -21.641 -1.949 1 98.44 129 LEU B C 1
ATOM 3793 O O . LEU B 1 129 ? -4.812 -22.156 -2.189 1 98.44 129 LEU B O 1
ATOM 3797 N N . SER B 1 130 ? -2.834 -21.328 -2.859 1 98.62 130 SER B N 1
ATOM 3798 C CA . SER B 1 130 ? -3.082 -21.625 -4.266 1 98.62 130 SER B CA 1
ATOM 3799 C C . SER B 1 130 ? -2.098 -22.672 -4.789 1 98.62 130 SER B C 1
ATOM 3801 O O . SER B 1 130 ? -0.913 -22.641 -4.457 1 98.62 130 SER B O 1
ATOM 3803 N N . ALA B 1 131 ? -2.576 -23.641 -5.539 1 98.56 131 ALA B N 1
ATOM 3804 C CA . ALA B 1 131 ? -1.772 -24.641 -6.23 1 98.56 131 ALA B CA 1
ATOM 3805 C C . ALA B 1 131 ? -2.096 -24.672 -7.723 1 98.56 131 ALA B C 1
ATOM 3807 O O . ALA B 1 131 ? -3.236 -24.938 -8.109 1 98.56 131 ALA B O 1
ATOM 3808 N N . LEU B 1 132 ? -1.062 -24.453 -8.539 1 98.62 132 LEU B N 1
ATOM 3809 C CA . LEU B 1 132 ? -1.274 -24.328 -9.977 1 98.62 132 LEU B CA 1
ATOM 3810 C C . LEU B 1 132 ? -0.329 -25.25 -10.742 1 98.62 132 LEU B C 1
ATOM 3812 O O . LEU B 1 132 ? 0.871 -25.281 -10.461 1 98.62 132 LEU B O 1
ATOM 3816 N N . ALA B 1 133 ? -0.866 -25.984 -11.625 1 97.88 133 ALA B N 1
ATOM 3817 C CA . ALA B 1 133 ? -0.101 -26.75 -12.602 1 97.88 133 ALA B CA 1
ATOM 3818 C C . ALA B 1 133 ? -0.194 -26.125 -13.984 1 97.88 133 ALA B C 1
ATOM 3820 O O . ALA B 1 133 ? -0.89 -25.125 -14.172 1 97.88 133 ALA B O 1
ATOM 3821 N N . ARG B 1 134 ? 0.517 -26.641 -14.875 1 95.94 134 ARG B N 1
ATOM 3822 C CA . ARG B 1 134 ? 0.481 -26.109 -16.234 1 95.94 134 ARG B CA 1
ATOM 3823 C C . ARG B 1 134 ? -0.648 -26.734 -17.031 1 95.94 134 ARG B C 1
ATOM 3825 O O . ARG B 1 134 ? -0.78 -27.953 -17.078 1 95.94 134 ARG B O 1
ATOM 3832 N N . PRO B 1 135 ? -1.425 -25.891 -17.672 1 95.94 135 PRO B N 1
ATOM 3833 C CA . PRO B 1 135 ? -2.484 -26.438 -18.516 1 95.94 135 PRO B CA 1
ATOM 3834 C C . PRO B 1 135 ? -1.94 -27.266 -19.672 1 95.94 135 PRO B C 1
ATOM 3836 O O . PRO B 1 135 ? -0.808 -27.047 -20.109 1 95.94 135 PRO B O 1
ATOM 3839 N N . ARG B 1 136 ? -2.697 -28.219 -20.078 1 92.25 136 ARG B N 1
ATOM 3840 C CA . ARG B 1 136 ? -2.355 -29.078 -21.203 1 92.25 136 ARG B CA 1
ATOM 3841 C C . ARG B 1 136 ? -3.426 -29.016 -22.281 1 92.25 136 ARG B C 1
ATOM 3843 O O . ARG B 1 136 ? -4.621 -29 -21.984 1 92.25 136 ARG B O 1
ATOM 3850 N N . PHE B 1 137 ? -2.953 -28.922 -23.438 1 89.62 137 PHE B N 1
ATOM 3851 C CA . PHE B 1 137 ? -3.832 -28.875 -24.609 1 89.62 137 PHE B CA 1
ATOM 3852 C C . PHE B 1 137 ? -3.471 -29.969 -25.594 1 89.62 137 PHE B C 1
ATOM 3854 O O . PHE B 1 137 ? -2.301 -30.344 -25.719 1 89.62 137 PHE B O 1
ATOM 3861 N N . ASN B 1 138 ? -4.457 -30.594 -26.203 1 83.31 138 ASN B N 1
ATOM 3862 C CA . ASN B 1 138 ? -4.18 -31.609 -27.234 1 83.31 138 ASN B CA 1
ATOM 3863 C C . ASN B 1 138 ? -3.855 -30.969 -28.578 1 83.31 138 ASN B C 1
ATOM 3865 O O . ASN B 1 138 ? -3.785 -29.734 -28.688 1 83.31 138 ASN B O 1
ATOM 3869 N N . HIS B 1 139 ? -3.609 -31.781 -29.547 1 75.56 139 HIS B N 1
ATOM 3870 C CA . HIS B 1 139 ? -3.15 -31.359 -30.859 1 75.56 139 HIS B CA 1
ATOM 3871 C C . HIS B 1 139 ? -4.188 -30.469 -31.547 1 75.56 139 HIS B C 1
ATOM 3873 O O . HIS B 1 139 ? -3.846 -29.656 -32.406 1 75.56 139 HIS B O 1
ATOM 3879 N N . THR B 1 140 ? -5.461 -30.578 -31.141 1 72.25 140 THR B N 1
ATOM 3880 C CA . THR B 1 140 ? -6.516 -29.766 -31.719 1 72.25 140 THR B CA 1
ATOM 3881 C C . THR B 1 140 ? -6.785 -28.531 -30.859 1 72.25 140 THR B C 1
ATOM 3883 O O . THR B 1 140 ? -7.809 -27.875 -31.016 1 72.25 140 THR B O 1
ATOM 3886 N N . THR B 1 141 ? -5.977 -28.344 -29.922 1 70.94 141 THR B N 1
ATOM 3887 C CA . THR B 1 141 ? -6.039 -27.188 -29.031 1 70.94 141 THR B CA 1
ATOM 3888 C C . THR B 1 141 ? -7.211 -27.297 -28.062 1 70.94 141 THR B C 1
ATOM 3890 O O . THR B 1 141 ? -7.688 -26.297 -27.531 1 70.94 141 THR B O 1
ATOM 3893 N N . ARG B 1 142 ? -7.664 -28.562 -28.094 1 79.81 142 ARG B N 1
ATOM 3894 C CA . ARG B 1 142 ? -8.703 -28.797 -27.109 1 79.81 142 ARG B CA 1
ATOM 3895 C C . ARG B 1 142 ? -8.109 -28.969 -25.719 1 79.81 142 ARG B C 1
ATOM 3897 O O . ARG B 1 142 ? -7.113 -29.688 -25.531 1 79.81 142 ARG B O 1
ATOM 3904 N N . GLN B 1 143 ? -8.562 -28.281 -24.781 1 85.25 143 GLN B N 1
ATOM 3905 C CA . GLN B 1 143 ? -8.086 -28.328 -23.391 1 85.25 143 GLN B CA 1
ATOM 3906 C C . GLN B 1 143 ? -8.266 -29.719 -22.797 1 85.25 143 GLN B C 1
ATOM 3908 O O . GLN B 1 143 ? -9.359 -30.281 -22.828 1 85.25 143 GLN B O 1
ATOM 3913 N N . GLU B 1 144 ? -7.145 -30.328 -22.281 1 88.06 144 GLU B N 1
ATOM 3914 C CA . GLU B 1 144 ? -7.18 -31.625 -21.594 1 88.06 144 GLU B CA 1
ATOM 3915 C C . GLU B 1 144 ? -7.133 -31.453 -20.078 1 88.06 144 GLU B C 1
ATOM 3917 O O . GLU B 1 144 ? -7.727 -32.25 -19.344 1 88.06 144 GLU B O 1
ATOM 3922 N N . PHE B 1 145 ? -6.43 -30.5 -19.719 1 94.25 145 PHE B N 1
ATOM 3923 C CA . PHE B 1 145 ? -6.223 -30.188 -18.312 1 94.25 145 PHE B CA 1
ATOM 3924 C C . PHE B 1 145 ? -6.113 -28.672 -18.109 1 94.25 145 PHE B C 1
ATOM 3926 O O . PHE B 1 145 ? -5.371 -28 -18.828 1 94.25 145 PHE B O 1
ATOM 3933 N N . ASP B 1 146 ? -6.824 -28.094 -17.172 1 95.62 146 ASP B N 1
ATOM 3934 C CA . ASP B 1 146 ? -6.902 -26.641 -17.047 1 95.62 146 ASP B CA 1
ATOM 3935 C C . ASP B 1 146 ? -5.777 -26.094 -16.172 1 95.62 146 ASP B C 1
ATOM 3937 O O . ASP B 1 146 ? -5.527 -24.891 -16.141 1 95.62 146 ASP B O 1
ATOM 3941 N N . GLY B 1 147 ? -5.109 -26.984 -15.445 1 97.19 147 GLY B N 1
ATOM 3942 C CA . GLY B 1 147 ? -3.967 -26.578 -14.648 1 97.19 147 GLY B CA 1
ATOM 3943 C C . GLY B 1 147 ? -4.352 -26.078 -13.266 1 97.19 147 GLY B C 1
ATOM 3944 O O . GLY B 1 147 ? -3.484 -25.719 -12.469 1 97.19 147 GLY B O 1
ATOM 3945 N N . LEU B 1 148 ? -5.691 -26.078 -12.961 1 98.19 148 LEU B N 1
ATOM 3946 C CA . LEU B 1 148 ? -6.18 -25.594 -11.68 1 98.19 148 LEU B CA 1
ATOM 3947 C C . LEU B 1 148 ? -6.293 -26.734 -10.672 1 98.19 148 LEU B C 1
ATOM 3949 O O . LEU B 1 148 ? -7.254 -27.5 -10.703 1 98.19 148 LEU B O 1
ATOM 3953 N N . ILE B 1 149 ? -5.355 -26.844 -9.812 1 97.94 149 ILE B N 1
ATOM 3954 C CA . ILE B 1 149 ? -5.395 -27.891 -8.789 1 97.94 149 ILE B CA 1
ATOM 3955 C C . ILE B 1 149 ? -6.367 -27.5 -7.684 1 97.94 149 ILE B C 1
ATOM 3957 O O . ILE B 1 149 ? -7.277 -28.25 -7.348 1 97.94 149 ILE B O 1
ATOM 3961 N N . GLY B 1 150 ? -6.066 -26.234 -7.168 1 98.12 150 GLY B N 1
ATOM 3962 C CA . GLY B 1 150 ? -6.992 -25.797 -6.137 1 98.12 150 GLY B CA 1
ATOM 3963 C C . GLY B 1 150 ? -6.617 -24.453 -5.543 1 98.12 150 GLY B C 1
ATOM 3964 O O . GLY B 1 150 ? -5.477 -24 -5.668 1 98.12 150 GLY B O 1
ATOM 3965 N N . ILE B 1 151 ? -7.574 -23.781 -4.961 1 98.38 151 ILE B N 1
ATOM 3966 C CA . ILE B 1 151 ? -7.426 -22.594 -4.137 1 98.38 151 ILE B CA 1
ATOM 3967 C C . ILE B 1 151 ? -8.18 -22.766 -2.822 1 98.38 151 ILE B C 1
ATOM 3969 O O . ILE B 1 151 ? -9.359 -23.156 -2.822 1 98.38 151 ILE B O 1
ATOM 3973 N N . TYR B 1 152 ? -7.512 -22.609 -1.735 1 98.38 152 TYR B N 1
ATOM 3974 C CA . TYR B 1 152 ? -8.039 -23.016 -0.438 1 98.38 152 TYR B CA 1
ATOM 3975 C C . TYR B 1 152 ? -7.969 -21.875 0.562 1 98.38 152 TYR B C 1
ATOM 3977 O O . TYR B 1 152 ? -6.887 -21.359 0.865 1 98.38 152 TYR B O 1
ATOM 3985 N N . PRO B 1 153 ? -9.148 -21.406 1.031 1 97.81 153 PRO B N 1
ATOM 3986 C CA . PRO B 1 153 ? -9.086 -20.359 2.055 1 97.81 153 PRO B CA 1
ATOM 3987 C C . PRO B 1 153 ? -8.414 -20.828 3.342 1 97.81 153 PRO B C 1
ATOM 3989 O O . PRO B 1 153 ? -8.586 -21.969 3.75 1 97.81 153 PRO B O 1
ATOM 3992 N N . VAL B 1 154 ? -7.609 -20.016 3.889 1 97.81 154 VAL B N 1
ATOM 3993 C CA . VAL B 1 154 ? -6.898 -20.312 5.129 1 97.81 154 VAL B CA 1
ATOM 3994 C C . VAL B 1 154 ? -7.633 -19.688 6.309 1 97.81 154 VAL B C 1
ATOM 3996 O O . VAL B 1 154 ? -7.633 -18.469 6.469 1 97.81 154 VAL B O 1
ATOM 3999 N N . GLY B 1 155 ? -8.234 -20.438 7.07 1 95.88 155 GLY B N 1
ATOM 4000 C CA . GLY B 1 155 ? -8.984 -19.969 8.219 1 95.88 155 GLY B CA 1
ATOM 4001 C C . GLY B 1 155 ? -10.047 -20.938 8.688 1 95.88 155 GLY B C 1
ATOM 4002 O O . GLY B 1 155 ? -9.961 -22.141 8.398 1 95.88 155 GLY B O 1
ATOM 4003 N N . GLU B 1 156 ? -10.906 -20.484 9.531 1 94.44 156 GLU B N 1
ATOM 4004 C CA . GLU B 1 156 ? -11.945 -21.328 10.102 1 94.44 156 GLU B CA 1
ATOM 4005 C C . GLU B 1 156 ? -13.281 -20.594 10.164 1 94.44 156 GLU B C 1
ATOM 4007 O O . GLU B 1 156 ? -13.32 -19.375 10.227 1 94.44 156 GLU B O 1
ATOM 4012 N N . ILE B 1 157 ? -14.266 -21.391 10.062 1 93.12 157 ILE B N 1
ATOM 4013 C CA . ILE B 1 157 ? -15.617 -20.844 10.203 1 93.12 157 ILE B CA 1
ATOM 4014 C C . ILE B 1 157 ? -16.078 -20.969 11.656 1 93.12 157 ILE B C 1
ATOM 4016 O O . ILE B 1 157 ? -15.883 -22.016 12.289 1 93.12 157 ILE B O 1
ATOM 4020 N N . ASP B 1 158 ? -16.5 -19.891 12.148 1 91.88 158 ASP B N 1
ATOM 4021 C CA . ASP B 1 158 ? -17.078 -19.844 13.484 1 91.88 158 ASP B CA 1
ATOM 4022 C C . ASP B 1 158 ? -18.484 -19.25 13.453 1 91.88 158 ASP B C 1
ATOM 4024 O O . ASP B 1 158 ? -19.016 -18.984 12.383 1 91.88 158 ASP B O 1
ATOM 4028 N N . MET B 1 159 ? -19.172 -19.281 14.617 1 89.12 159 MET B N 1
ATOM 4029 C CA . MET B 1 159 ? -20.516 -18.734 14.719 1 89.12 159 MET B CA 1
ATOM 4030 C C . MET B 1 159 ? -20.547 -17.578 15.711 1 89.12 159 MET B C 1
ATOM 4032 O O . MET B 1 159 ? -19.828 -17.594 16.719 1 89.12 159 MET B O 1
ATOM 4036 N N . TYR B 1 160 ? -21.391 -16.578 15.398 1 87.19 160 TYR B N 1
ATOM 4037 C CA . TYR B 1 160 ? -21.609 -15.5 16.344 1 87.19 160 TYR B CA 1
ATOM 4038 C C . TYR B 1 160 ? -22.344 -15.992 17.594 1 87.19 160 TYR B C 1
ATOM 4040 O O . TYR B 1 160 ? -23.328 -16.719 17.484 1 87.19 160 TYR B O 1
ATOM 4048 N N . VAL B 1 161 ? -21.766 -15.68 18.688 1 85.69 161 VAL B N 1
ATOM 4049 C CA . VAL B 1 161 ? -22.359 -16.125 19.938 1 85.69 161 VAL B CA 1
ATOM 4050 C C . VAL B 1 161 ? -23.359 -15.086 20.438 1 85.69 161 VAL B C 1
ATOM 4052 O O . VAL B 1 161 ? -24.344 -15.43 21.094 1 85.69 161 VAL B O 1
ATOM 4055 N N . ARG B 1 162 ? -23.094 -13.789 20.25 1 85.31 162 ARG B N 1
ATOM 4056 C CA . ARG B 1 162 ? -23.953 -12.68 20.641 1 85.31 162 ARG B CA 1
ATOM 4057 C C . ARG B 1 162 ? -24.344 -11.828 19.438 1 85.31 162 ARG B C 1
ATOM 4059 O O . ARG B 1 162 ? -23.703 -11.898 18.391 1 85.31 162 ARG B O 1
ATOM 4066 N N . ALA B 1 163 ? -25.688 -11.25 19.578 1 77.56 163 ALA B N 1
ATOM 4067 C CA . ALA B 1 163 ? -26.109 -10.336 18.516 1 77.56 163 ALA B CA 1
ATOM 4068 C C . ALA B 1 163 ? -25.125 -9.172 18.391 1 77.56 163 ALA B C 1
ATOM 4070 O O . ALA B 1 163 ? -24.594 -8.68 19.391 1 77.56 163 ALA B O 1
ATOM 4071 N N . SER B 1 164 ? -24.562 -9.031 17.297 1 68.81 164 SER B N 1
ATOM 4072 C CA . SER B 1 164 ? -23.672 -7.902 17.047 1 68.81 164 SER B CA 1
ATOM 4073 C C . SER B 1 164 ? -24.047 -7.18 15.766 1 68.81 164 SER B C 1
ATOM 4075 O O . SER B 1 164 ? -24.797 -7.711 14.945 1 68.81 164 SER B O 1
ATOM 4077 N N . HIS B 1 165 ? -23.516 -5.98 15.422 1 64.62 165 HIS B N 1
ATOM 4078 C CA . HIS B 1 165 ? -23.672 -5.023 14.336 1 64.62 165 HIS B CA 1
ATOM 4079 C C . HIS B 1 165 ? -24.172 -5.711 13.07 1 64.62 165 HIS B C 1
ATOM 4081 O O . HIS B 1 165 ? -23.484 -5.742 12.055 1 64.62 165 HIS B O 1
ATOM 4087 N N . GLY B 1 166 ? -25.359 -6.363 13.078 1 67.31 166 GLY B N 1
ATOM 4088 C CA . GLY B 1 166 ? -26.047 -6.891 11.914 1 67.31 166 GLY B CA 1
ATOM 4089 C C . GLY B 1 166 ? -26.016 -8.406 11.836 1 67.31 166 GLY B C 1
ATOM 4090 O O . GLY B 1 166 ? -26.469 -8.992 10.852 1 67.31 166 GLY B O 1
ATOM 4091 N N . HIS B 1 167 ? -25.328 -9.023 12.867 1 80.56 167 HIS B N 1
ATOM 4092 C CA . HIS B 1 167 ? -25.281 -10.484 12.859 1 80.56 167 HIS B CA 1
ATOM 4093 C C . HIS B 1 167 ? -26.062 -11.07 14.023 1 80.56 167 HIS B C 1
ATOM 4095 O O . HIS B 1 167 ? -26.094 -10.492 15.117 1 80.56 167 HIS B O 1
ATOM 4101 N N . GLN B 1 168 ? -26.75 -12.117 13.75 1 86.19 168 GLN B N 1
ATOM 4102 C CA . GLN B 1 168 ? -27.5 -12.844 14.773 1 86.19 168 GLN B CA 1
ATOM 4103 C C . GLN B 1 168 ? -26.703 -14.031 15.305 1 86.19 168 GLN B C 1
ATOM 4105 O O . GLN B 1 168 ? -25.828 -14.547 14.625 1 86.19 168 GLN B O 1
ATOM 4110 N N . PRO B 1 169 ? -27 -14.227 16.625 1 88.44 169 PRO B N 1
ATOM 4111 C CA . PRO B 1 169 ? -26.391 -15.453 17.125 1 88.44 169 PRO B CA 1
ATOM 4112 C C . PRO B 1 169 ? -26.656 -16.656 16.219 1 88.44 169 PRO B C 1
ATOM 4114 O O . PRO B 1 169 ? -27.766 -16.828 15.711 1 88.44 169 PRO B O 1
ATOM 4117 N N . GLY B 1 170 ? -25.578 -17.344 15.867 1 87.25 170 GLY B N 1
ATOM 4118 C CA . GLY B 1 170 ? -25.734 -18.5 15 1 87.25 170 GLY B CA 1
ATOM 4119 C C . GLY B 1 170 ? -25.266 -18.234 13.578 1 87.25 170 GLY B C 1
ATOM 4120 O O . GLY B 1 170 ? -25.016 -19.172 12.82 1 87.25 170 GLY B O 1
ATOM 4121 N N . ASP B 1 171 ? -25.141 -16.906 13.266 1 88.69 171 ASP B N 1
ATOM 4122 C CA . ASP B 1 171 ? -24.625 -16.578 11.938 1 88.69 171 ASP B CA 1
ATOM 4123 C C . ASP B 1 171 ? -23.156 -16.984 11.797 1 88.69 171 ASP B C 1
ATOM 4125 O O . ASP B 1 171 ? -22.391 -16.953 12.773 1 88.69 171 ASP B O 1
ATOM 4129 N N . LEU B 1 172 ? -22.859 -17.422 10.602 1 90.88 172 LEU B N 1
ATOM 4130 C CA . LEU B 1 172 ? -21.516 -17.891 10.344 1 90.88 172 LEU B CA 1
ATOM 4131 C C . LEU B 1 172 ? -20.547 -16.719 10.172 1 90.88 172 LEU B C 1
ATOM 4133 O O . LEU B 1 172 ? -20.922 -15.672 9.648 1 90.88 172 LEU B O 1
ATOM 4137 N N . LYS B 1 173 ? -19.406 -16.906 10.758 1 89.62 173 LYS B N 1
ATOM 4138 C CA . LYS B 1 173 ? -18.344 -15.914 10.609 1 89.62 173 LYS B CA 1
ATOM 4139 C C . LYS B 1 173 ? -17.016 -16.578 10.242 1 89.62 173 LYS B C 1
ATOM 4141 O O . LYS B 1 173 ? -16.719 -17.672 10.703 1 89.62 173 LYS B O 1
ATOM 4146 N N . TRP B 1 174 ? -16.281 -15.914 9.344 1 94.06 174 TRP B N 1
ATOM 4147 C CA . TRP B 1 174 ? -14.953 -16.391 8.984 1 94.06 174 TRP B CA 1
ATOM 4148 C C . TRP B 1 174 ? -13.898 -15.852 9.945 1 94.06 174 TRP B C 1
ATOM 4150 O O . TRP B 1 174 ? -13.891 -14.656 10.258 1 94.06 174 TRP B O 1
ATOM 4160 N N . CYS B 1 175 ? -12.977 -16.672 10.406 1 94.44 175 CYS B N 1
ATOM 4161 C CA . CYS B 1 175 ? -11.875 -16.281 11.273 1 94.44 175 CYS B CA 1
ATOM 4162 C C . CYS B 1 175 ? -10.531 -16.578 10.617 1 94.44 175 CYS B C 1
ATOM 4164 O O . CYS B 1 175 ? -10.219 -17.734 10.336 1 94.44 175 CYS B O 1
ATOM 4166 N N . ASN B 1 176 ? -9.789 -15.508 10.406 1 94.38 176 ASN B N 1
ATOM 4167 C CA . ASN B 1 176 ? -8.453 -15.695 9.859 1 94.38 176 ASN B CA 1
ATOM 4168 C C . ASN B 1 176 ? -7.535 -16.406 10.844 1 94.38 176 ASN B C 1
ATOM 4170 O O . ASN B 1 176 ? -7.633 -16.203 12.055 1 94.38 176 ASN B O 1
ATOM 4174 N N . VAL B 1 177 ? -6.723 -17.266 10.289 1 93.62 177 VAL B N 1
ATOM 4175 C CA . VAL B 1 177 ? -5.699 -17.922 11.086 1 93.62 177 VAL B CA 1
ATOM 4176 C C . VAL B 1 177 ? -4.324 -17.703 10.461 1 93.62 177 VAL B C 1
ATOM 4178 O O . VAL B 1 177 ? -4.211 -17.5 9.25 1 93.62 177 VAL B O 1
ATOM 4181 N N . ASN B 1 178 ? -3.34 -17.656 11.297 1 91.25 178 ASN B N 1
ATOM 4182 C CA . ASN B 1 178 ? -1.976 -17.531 10.789 1 91.25 178 ASN B CA 1
ATOM 4183 C C . ASN B 1 178 ? -1.465 -18.859 10.242 1 91.25 178 ASN B C 1
ATOM 4185 O O . ASN B 1 178 ? -1.699 -19.922 10.844 1 91.25 178 ASN B O 1
ATOM 4189 N N . MET B 1 179 ? -0.858 -18.797 9.133 1 94.31 179 MET B N 1
ATOM 4190 C CA . MET B 1 179 ? -0.277 -20 8.531 1 94.31 179 MET B CA 1
ATOM 4191 C C . MET B 1 179 ? 0.979 -20.422 9.281 1 94.31 179 MET B C 1
ATOM 4193 O O . MET B 1 179 ? 1.967 -19.688 9.32 1 94.31 179 MET B O 1
ATOM 4197 N N . ASP B 1 180 ? 0.938 -21.5 9.961 1 95.5 180 ASP B N 1
ATOM 4198 C CA . ASP B 1 180 ? 2.135 -22.109 10.531 1 95.5 180 ASP B CA 1
ATOM 4199 C C . ASP B 1 180 ? 2.424 -23.469 9.875 1 95.5 180 ASP B C 1
ATOM 4201 O O . ASP B 1 180 ? 1.716 -23.875 8.953 1 95.5 180 ASP B O 1
ATOM 4205 N N . ARG B 1 181 ? 3.477 -24.062 10.281 1 96 181 ARG B N 1
ATOM 4206 C CA . ARG B 1 181 ? 3.932 -25.281 9.633 1 96 181 ARG B CA 1
ATOM 4207 C C . ARG B 1 181 ? 2.896 -26.391 9.773 1 96 181 ARG B C 1
ATOM 4209 O O . ARG B 1 181 ? 2.662 -27.156 8.836 1 96 181 ARG B O 1
ATOM 4216 N N . ASP B 1 182 ? 2.273 -26.469 10.891 1 96.12 182 ASP B N 1
ATOM 4217 C CA . ASP B 1 182 ? 1.277 -27.5 11.125 1 96.12 182 ASP B CA 1
ATOM 4218 C C . ASP B 1 182 ? 0.049 -27.297 10.242 1 96.12 182 ASP B C 1
ATOM 4220 O O . ASP B 1 182 ? -0.457 -28.25 9.648 1 96.12 182 ASP B O 1
ATOM 4224 N N . LEU B 1 183 ? -0.41 -26.125 10.242 1 96.75 183 LEU B N 1
ATOM 4225 C CA . LEU B 1 183 ? -1.553 -25.828 9.391 1 96.75 183 LEU B CA 1
ATOM 4226 C C . LEU B 1 183 ? -1.204 -26.047 7.922 1 96.75 183 LEU B C 1
ATOM 4228 O O . LEU B 1 183 ? -2.008 -26.609 7.168 1 96.75 183 LEU B O 1
ATOM 4232 N N . TYR B 1 184 ? -0.023 -25.594 7.57 1 98.06 184 TYR B N 1
ATOM 4233 C CA . TYR B 1 184 ? 0.441 -25.797 6.203 1 98.06 184 TYR B CA 1
ATOM 4234 C C . TYR B 1 184 ? 0.449 -27.281 5.852 1 98.06 184 TYR B C 1
ATOM 4236 O O . TYR B 1 184 ? -0.06 -27.688 4.801 1 98.06 184 TYR B O 1
ATOM 4244 N N . ARG B 1 185 ? 0.979 -28.094 6.684 1 97.62 185 ARG B N 1
ATOM 4245 C CA . ARG B 1 185 ? 1.013 -29.547 6.488 1 97.62 185 ARG B CA 1
ATOM 4246 C C . ARG B 1 185 ? -0.396 -30.109 6.352 1 97.62 185 ARG B C 1
ATOM 4248 O O . ARG B 1 185 ? -0.667 -30.891 5.441 1 97.62 185 ARG B O 1
ATOM 4255 N N . ASP B 1 186 ? -1.183 -29.688 7.254 1 97.38 186 ASP B N 1
ATOM 4256 C CA . ASP B 1 186 ? -2.564 -30.156 7.242 1 97.38 186 ASP B CA 1
ATOM 4257 C C . ASP B 1 186 ? -3.24 -29.844 5.91 1 97.38 186 ASP B C 1
ATOM 4259 O O . ASP B 1 186 ? -3.971 -30.672 5.367 1 97.38 186 ASP B O 1
ATOM 4263 N N . MET B 1 187 ? -3.043 -28.703 5.402 1 97.94 187 MET B N 1
ATOM 4264 C CA . MET B 1 187 ? -3.662 -28.281 4.145 1 97.94 187 MET B CA 1
ATOM 4265 C C . MET B 1 187 ? -3.094 -29.078 2.973 1 97.94 187 MET B C 1
ATOM 4267 O O . MET B 1 187 ? -3.828 -29.469 2.061 1 97.94 187 MET B O 1
ATOM 4271 N N . LEU B 1 188 ? -1.768 -29.312 2.951 1 98.38 188 LEU B N 1
ATOM 4272 C CA . LEU B 1 188 ? -1.174 -30.141 1.908 1 98.38 188 LEU B CA 1
ATOM 4273 C C . LEU B 1 188 ? -1.763 -31.562 1.932 1 98.38 188 LEU B C 1
ATOM 4275 O O . LEU B 1 188 ? -2.121 -32.094 0.885 1 98.38 188 LEU B O 1
ATOM 4279 N N . PHE B 1 189 ? -1.936 -32.094 3.121 1 98.19 189 PHE B N 1
ATOM 4280 C CA . PHE B 1 189 ? -2.33 -33.5 3.303 1 98.19 189 PHE B CA 1
ATOM 4281 C C . PHE B 1 189 ? -3.805 -33.688 2.969 1 98.19 189 PHE B C 1
ATOM 4283 O O . PHE B 1 189 ? -4.184 -34.688 2.363 1 98.19 189 PHE B O 1
ATOM 4290 N N . ASN B 1 190 ? -4.566 -32.688 3.318 1 97.75 190 ASN B N 1
ATOM 4291 C CA . ASN B 1 190 ? -6.004 -32.938 3.305 1 97.75 190 ASN B CA 1
ATOM 4292 C C . ASN B 1 190 ? -6.68 -32.25 2.125 1 97.75 190 ASN B C 1
ATOM 4294 O O . ASN B 1 190 ? -7.824 -32.562 1.791 1 97.75 190 ASN B O 1
ATOM 4298 N N . PHE B 1 191 ? -5.984 -31.312 1.513 1 98 191 PHE B N 1
ATOM 4299 C CA . PHE B 1 191 ? -6.617 -30.594 0.408 1 98 191 PHE B CA 1
ATOM 4300 C C . PHE B 1 191 ? -5.77 -30.688 -0.853 1 98 191 PHE B C 1
ATOM 4302 O O . PHE B 1 191 ? -6.203 -31.234 -1.865 1 98 191 PHE B O 1
ATOM 4309 N N . VAL B 1 192 ? -4.523 -30.297 -0.811 1 98.19 192 VAL B N 1
ATOM 4310 C CA . VAL B 1 192 ? -3.703 -30.172 -2.01 1 98.19 192 VAL B CA 1
ATOM 4311 C C . VAL B 1 192 ? -3.428 -31.547 -2.6 1 98.19 192 VAL B C 1
ATOM 4313 O O . VAL B 1 192 ? -3.727 -31.812 -3.77 1 98.19 192 VAL B O 1
ATOM 4316 N N . LEU B 1 193 ? -2.879 -32.469 -1.827 1 97.81 193 LEU B N 1
ATOM 4317 C CA . LEU B 1 193 ? -2.473 -33.781 -2.336 1 97.81 193 LEU B CA 1
ATOM 4318 C C . LEU B 1 193 ? -3.676 -34.562 -2.857 1 97.81 193 LEU B C 1
ATOM 4320 O O . LEU B 1 193 ? -3.625 -35.125 -3.947 1 97.81 193 LEU B O 1
ATOM 4324 N N . PRO B 1 194 ? -4.805 -34.594 -2.104 1 97.75 194 PRO B N 1
ATOM 4325 C CA . PRO B 1 194 ? -5.988 -35.281 -2.648 1 97.75 194 PRO B CA 1
ATOM 4326 C C . PRO B 1 194 ? -6.438 -34.688 -3.982 1 97.75 194 PRO B C 1
ATOM 4328 O O . PRO B 1 194 ? -6.824 -35.438 -4.891 1 97.75 194 PRO B O 1
ATOM 4331 N N . ASP B 1 195 ? -6.379 -33.344 -4.109 1 97.69 195 ASP B N 1
ATOM 4332 C CA . ASP B 1 195 ? -6.777 -32.719 -5.359 1 97.69 195 ASP B CA 1
ATOM 4333 C C . ASP B 1 195 ? -5.777 -33 -6.473 1 97.69 195 ASP B C 1
ATOM 4335 O O . ASP B 1 195 ? -6.16 -33.156 -7.637 1 97.69 195 ASP B O 1
ATOM 4339 N N . VAL B 1 196 ? -4.512 -33.094 -6.129 1 96.94 196 VAL B N 1
ATOM 4340 C CA . VAL B 1 196 ? -3.498 -33.469 -7.105 1 96.94 196 VAL B CA 1
ATOM 4341 C C . VAL B 1 196 ? -3.809 -34.875 -7.648 1 96.94 196 VAL B C 1
ATOM 4343 O O . VAL B 1 196 ? -3.795 -35.094 -8.859 1 96.94 196 VAL B O 1
ATOM 4346 N N . LYS B 1 197 ? -4.062 -35.812 -6.789 1 95.31 197 LYS B N 1
ATOM 4347 C CA . LYS B 1 197 ? -4.359 -37.188 -7.184 1 95.31 197 LYS B CA 1
ATOM 4348 C C . LYS B 1 197 ? -5.598 -37.25 -8.078 1 95.31 197 LYS B C 1
ATOM 4350 O O . LYS B 1 197 ? -5.613 -37.938 -9.078 1 95.31 197 LYS B O 1
ATOM 4355 N N . LYS B 1 198 ? -6.543 -36.469 -7.73 1 95.19 198 LYS B N 1
ATOM 4356 C CA . LYS B 1 198 ? -7.828 -36.469 -8.414 1 95.19 198 LYS B CA 1
ATOM 4357 C C . LYS B 1 198 ? -7.738 -35.812 -9.789 1 95.19 198 LYS B C 1
ATOM 4359 O O . LYS B 1 198 ? -8.344 -36.281 -10.75 1 95.19 198 LYS B O 1
ATOM 4364 N N . LYS B 1 199 ? -7.004 -34.719 -9.898 1 94.75 199 LYS B N 1
ATOM 4365 C CA . LYS B 1 199 ? -7.141 -33.844 -11.062 1 94.75 199 LYS B CA 1
ATOM 4366 C C . LYS B 1 199 ? -5.953 -34 -12.008 1 94.75 199 LYS B C 1
ATOM 4368 O O . LYS B 1 199 ? -6.105 -33.906 -13.227 1 94.75 199 LYS B O 1
ATOM 4373 N N . MET B 1 200 ? -4.777 -34.125 -11.484 1 92.12 200 MET B N 1
ATOM 4374 C CA . MET B 1 200 ? -3.562 -34.125 -12.289 1 92.12 200 MET B CA 1
ATOM 4375 C C . MET B 1 200 ? -3.529 -35.312 -13.258 1 92.12 200 MET B C 1
ATOM 4377 O O . MET B 1 200 ? -3.768 -36.438 -12.852 1 92.12 200 MET B O 1
ATOM 4381 N N . PRO B 1 201 ? -3.332 -34.969 -14.547 1 83.94 201 PRO B N 1
ATOM 4382 C CA . PRO B 1 201 ? -3.148 -36.094 -15.469 1 83.94 201 PRO B CA 1
ATOM 4383 C C . PRO B 1 201 ? -1.959 -36.969 -15.094 1 83.94 201 PRO B C 1
ATOM 4385 O O . PRO B 1 201 ? -0.994 -36.5 -14.492 1 83.94 201 PRO B O 1
ATOM 4388 N N . ILE B 1 202 ? -2.172 -38.25 -15.273 1 63.53 202 ILE B N 1
ATOM 4389 C CA . ILE B 1 202 ? -1.232 -39.281 -14.844 1 63.53 202 ILE B CA 1
ATOM 4390 C C . ILE B 1 202 ? 0.186 -38.875 -15.25 1 63.53 202 ILE B C 1
ATOM 4392 O O . ILE B 1 202 ? 0.462 -38.688 -16.438 1 63.53 202 ILE B O 1
ATOM 4396 N N . ASP B 1 203 ? 0.893 -38.156 -14.5 1 63.25 203 ASP B N 1
ATOM 4397 C CA . ASP B 1 203 ? 2.332 -37.938 -14.602 1 63.25 203 ASP B CA 1
ATOM 4398 C C . ASP B 1 203 ? 3.07 -38.531 -13.406 1 63.25 203 ASP B C 1
ATOM 4400 O O . ASP B 1 203 ? 2.533 -38.594 -12.305 1 63.25 203 ASP B O 1
ATOM 4404 N N . ASN B 1 204 ? 4.059 -39.375 -13.688 1 72 204 ASN B N 1
ATOM 4405 C CA . ASN B 1 204 ? 4.945 -39.844 -12.625 1 72 204 ASN B CA 1
ATOM 4406 C C . ASN B 1 204 ? 5.945 -38.781 -12.219 1 72 204 ASN B C 1
ATOM 4408 O O . ASN B 1 204 ? 6.312 -37.906 -13.023 1 72 204 ASN B O 1
ATOM 4412 N N . ASN B 1 205 ? 6.184 -38.406 -10.852 1 90.19 205 ASN B N 1
ATOM 4413 C CA . ASN B 1 205 ? 7.234 -37.562 -10.289 1 90.19 205 ASN B CA 1
ATOM 4414 C C . ASN B 1 205 ? 6.82 -36.094 -10.281 1 90.19 205 ASN B C 1
ATOM 4416 O O . ASN B 1 205 ? 7.547 -35.219 -10.789 1 90.19 205 ASN B O 1
ATOM 4420 N N . ILE B 1 206 ? 5.684 -35.844 -9.789 1 95.94 206 ILE B N 1
ATOM 4421 C CA . ILE B 1 206 ? 5.168 -34.5 -9.672 1 95.94 206 ILE B CA 1
ATOM 4422 C C . ILE B 1 206 ? 6.035 -33.688 -8.703 1 95.94 206 ILE B C 1
ATOM 4424 O O . ILE B 1 206 ? 6.43 -34.219 -7.648 1 95.94 206 ILE B O 1
ATOM 4428 N N . ILE B 1 207 ? 6.371 -32.531 -9.078 1 96.62 207 ILE B N 1
ATOM 4429 C CA . ILE B 1 207 ? 7.145 -31.625 -8.227 1 96.62 207 ILE B CA 1
ATOM 4430 C C . ILE B 1 207 ? 6.238 -30.531 -7.672 1 96.62 207 ILE B C 1
ATOM 4432 O O . ILE B 1 207 ? 5.621 -29.781 -8.438 1 96.62 207 ILE B O 1
ATOM 4436 N N . LEU B 1 208 ? 6.105 -30.484 -6.426 1 97.75 208 LEU B N 1
ATOM 4437 C CA . LEU B 1 208 ? 5.383 -29.422 -5.738 1 97.75 208 LEU B CA 1
ATOM 4438 C C . LEU B 1 208 ? 6.336 -28.328 -5.273 1 97.75 208 LEU B C 1
ATOM 4440 O O . LEU B 1 208 ? 7.031 -28.5 -4.27 1 97.75 208 LEU B O 1
ATOM 4444 N N . GLN B 1 209 ? 6.352 -27.234 -5.984 1 98.38 209 GLN B N 1
ATOM 4445 C CA . GLN B 1 209 ? 7.285 -26.141 -5.727 1 98.38 209 GLN B CA 1
ATOM 4446 C C . GLN B 1 209 ? 6.699 -25.156 -4.73 1 98.38 209 GLN B C 1
ATOM 4448 O O . GLN B 1 209 ? 5.574 -24.672 -4.902 1 98.38 209 GLN B O 1
ATOM 4453 N N . GLN B 1 210 ? 7.41 -24.844 -3.676 1 98.44 210 GLN B N 1
ATOM 4454 C CA . GLN B 1 210 ? 7.047 -23.906 -2.629 1 98.44 210 GLN B CA 1
ATOM 4455 C C . GLN B 1 210 ? 8.172 -22.891 -2.381 1 98.44 210 GLN B C 1
ATOM 4457 O O . GLN B 1 210 ? 9.297 -23.094 -2.836 1 98.44 210 GLN B O 1
ATOM 4462 N N . ASP B 1 211 ? 7.855 -21.75 -1.788 1 96.38 211 ASP B N 1
ATOM 4463 C CA . ASP B 1 211 ? 8.938 -20.844 -1.393 1 96.38 211 ASP B CA 1
ATOM 4464 C C . ASP B 1 211 ? 9.5 -21.234 -0.027 1 96.38 211 ASP B C 1
ATOM 4466 O O . ASP B 1 211 ? 9.047 -22.203 0.586 1 96.38 211 ASP B O 1
ATOM 4470 N N . GLY B 1 212 ? 10.484 -20.594 0.401 1 94.44 212 GLY B N 1
ATOM 4471 C CA . GLY B 1 212 ? 11.219 -20.969 1.595 1 94.44 212 GLY B CA 1
ATOM 4472 C C . GLY B 1 212 ? 10.664 -20.344 2.863 1 94.44 212 GLY B C 1
ATOM 4473 O O . GLY B 1 212 ? 11.391 -20.172 3.844 1 94.44 212 GLY B O 1
ATOM 4474 N N . ALA B 1 213 ? 9.422 -19.984 2.918 1 93.75 213 ALA B N 1
ATOM 4475 C CA . ALA B 1 213 ? 8.82 -19.406 4.117 1 93.75 213 ALA B CA 1
ATOM 4476 C C . ALA B 1 213 ? 8.906 -20.375 5.293 1 93.75 213 ALA B C 1
ATOM 4478 O O . ALA B 1 213 ? 8.828 -21.594 5.109 1 93.75 213 ALA B O 1
ATOM 4479 N N . LYS B 1 214 ? 8.984 -19.891 6.516 1 93.19 214 LYS B N 1
ATOM 4480 C CA . LYS B 1 214 ? 9.148 -20.672 7.738 1 93.19 214 LYS B CA 1
ATOM 4481 C C . LYS B 1 214 ? 7.98 -21.641 7.922 1 93.19 214 LYS B C 1
ATOM 4483 O O . LYS B 1 214 ? 8.156 -22.734 8.453 1 93.19 214 LYS B O 1
ATOM 4488 N N . ALA B 1 215 ? 6.824 -21.25 7.469 1 95.69 215 ALA B N 1
ATOM 4489 C CA . ALA B 1 215 ? 5.621 -22.047 7.641 1 95.69 215 ALA B CA 1
ATOM 4490 C C . ALA B 1 215 ? 5.633 -23.266 6.711 1 95.69 215 ALA B C 1
ATOM 4492 O O . ALA B 1 215 ? 4.848 -24.203 6.887 1 95.69 215 ALA B O 1
ATOM 4493 N N . HIS B 1 216 ? 6.477 -23.297 5.66 1 97.25 216 HIS B N 1
ATOM 4494 C CA . HIS B 1 216 ? 6.473 -24.359 4.672 1 97.25 216 HIS B CA 1
ATOM 4495 C C . HIS B 1 216 ? 7.305 -25.547 5.148 1 97.25 216 HIS B C 1
ATOM 4497 O O . HIS B 1 216 ? 8.039 -25.453 6.133 1 97.25 216 HIS B O 1
ATOM 4503 N N . LEU B 1 217 ? 7.176 -26.672 4.5 1 97.75 217 LEU B N 1
ATOM 4504 C CA . LEU B 1 217 ? 7.812 -27.922 4.906 1 97.75 217 LEU B CA 1
ATOM 4505 C C . LEU B 1 217 ? 9.18 -28.062 4.25 1 97.75 217 LEU B C 1
ATOM 4507 O O . LEU B 1 217 ? 9.391 -27.609 3.121 1 97.75 217 LEU B O 1
ATOM 4511 N N . PRO B 1 218 ? 10.078 -28.703 5.023 1 96.94 218 PRO B N 1
ATOM 4512 C CA . PRO B 1 218 ? 11.312 -29.078 4.34 1 96.94 218 PRO B CA 1
ATOM 4513 C C . PRO B 1 218 ? 11.086 -30.078 3.199 1 96.94 218 PRO B C 1
ATOM 4515 O O . PRO B 1 218 ? 10.148 -30.875 3.254 1 96.94 218 PRO B O 1
ATOM 4518 N N . ASP B 1 219 ? 11.961 -30.031 2.225 1 96.38 219 ASP B N 1
ATOM 4519 C CA . ASP B 1 219 ? 11.805 -30.859 1.034 1 96.38 219 ASP B CA 1
ATOM 4520 C C . ASP B 1 219 ? 11.781 -32.344 1.396 1 96.38 219 ASP B C 1
ATOM 4522 O O . ASP B 1 219 ? 11.141 -33.156 0.709 1 96.38 219 ASP B O 1
ATOM 4526 N N . ASP B 1 220 ? 12.484 -32.719 2.475 1 95.31 220 ASP B N 1
ATOM 4527 C CA . ASP B 1 220 ? 12.602 -34.125 2.857 1 95.31 220 ASP B CA 1
ATOM 4528 C C . ASP B 1 220 ? 11.711 -34.438 4.055 1 95.31 220 ASP B C 1
ATOM 4530 O O . ASP B 1 220 ? 12.047 -35.312 4.871 1 95.31 220 ASP B O 1
ATOM 4534 N N . ASP B 1 221 ? 10.641 -33.781 4.211 1 95.38 221 ASP B N 1
ATOM 4535 C CA . ASP B 1 221 ? 9.734 -34.031 5.32 1 95.38 221 ASP B CA 1
ATOM 4536 C C . ASP B 1 221 ? 9.211 -35.469 5.289 1 95.38 221 ASP B C 1
ATOM 4538 O O . ASP B 1 221 ? 8.531 -35.875 4.344 1 95.38 221 ASP B O 1
ATOM 4542 N N . PRO B 1 222 ? 9.508 -36.219 6.293 1 95.12 222 PRO B N 1
ATOM 4543 C CA . PRO B 1 222 ? 9.117 -37.625 6.281 1 95.12 222 PRO B CA 1
ATOM 4544 C C . PRO B 1 222 ? 7.605 -37.812 6.336 1 95.12 222 PRO B C 1
ATOM 4546 O O . PRO B 1 222 ? 7.082 -38.781 5.762 1 95.12 222 PRO B O 1
ATOM 4549 N N . LEU B 1 223 ? 6.941 -36.969 7.055 1 96.5 223 LEU B N 1
ATOM 4550 C CA . LEU B 1 223 ? 5.492 -37.094 7.141 1 96.5 223 LEU B CA 1
ATOM 4551 C C . LEU B 1 223 ? 4.844 -36.844 5.781 1 96.5 223 LEU B C 1
ATOM 4553 O O . LEU B 1 223 ? 3.838 -37.469 5.445 1 96.5 223 LEU B O 1
ATOM 4557 N N . PHE B 1 224 ? 5.41 -35.969 5.066 1 97.12 224 PHE B N 1
ATOM 4558 C CA . PHE B 1 224 ? 4.914 -35.688 3.719 1 97.12 224 PHE B CA 1
ATOM 4559 C C . PHE B 1 224 ? 5.09 -36.938 2.836 1 97.12 224 PHE B C 1
ATOM 4561 O O . PHE B 1 224 ? 4.156 -37.344 2.145 1 97.12 224 PHE B O 1
ATOM 4568 N N . ALA B 1 225 ? 6.277 -37.5 2.861 1 95.62 225 ALA B N 1
ATOM 4569 C CA . ALA B 1 225 ? 6.559 -38.719 2.08 1 95.62 225 ALA B CA 1
ATOM 4570 C C . ALA B 1 225 ? 5.602 -39.844 2.447 1 95.62 225 ALA B C 1
ATOM 4572 O O . ALA B 1 225 ? 5.156 -40.594 1.578 1 95.62 225 ALA B O 1
ATOM 4573 N N . ALA B 1 226 ? 5.367 -39.906 3.715 1 97.31 226 ALA B N 1
ATOM 4574 C CA . ALA B 1 226 ? 4.453 -40.938 4.188 1 97.31 226 ALA B CA 1
ATOM 4575 C C . ALA B 1 226 ? 3.047 -40.719 3.635 1 97.31 226 ALA B C 1
ATOM 4577 O O . ALA B 1 226 ? 2.381 -41.688 3.221 1 97.31 226 ALA B O 1
ATOM 4578 N N . LYS B 1 227 ? 2.619 -39.531 3.662 1 97.62 227 LYS B N 1
ATOM 4579 C CA . LYS B 1 227 ? 1.289 -39.219 3.146 1 97.62 227 LYS B CA 1
ATOM 4580 C C . LYS B 1 227 ? 1.208 -39.5 1.645 1 97.62 227 LYS B C 1
ATOM 4582 O O . LYS B 1 227 ? 0.198 -40 1.148 1 97.62 227 LYS B O 1
ATOM 4587 N N . VAL B 1 228 ? 2.227 -39.125 0.909 1 96.62 228 VAL B N 1
ATOM 4588 C CA . VAL B 1 228 ? 2.285 -39.406 -0.526 1 96.62 228 VAL B CA 1
ATOM 4589 C C . VAL B 1 228 ? 2.213 -40.906 -0.787 1 96.62 228 VAL B C 1
ATOM 4591 O O . VAL B 1 228 ? 1.5 -41.344 -1.689 1 96.62 228 VAL B O 1
ATOM 4594 N N . THR B 1 229 ? 2.992 -41.656 0.021 1 96.31 229 THR B N 1
ATOM 4595 C CA . THR B 1 229 ? 2.961 -43.125 -0.111 1 96.31 229 THR B CA 1
ATOM 4596 C C . THR B 1 229 ? 1.547 -43.656 0.108 1 96.31 229 THR B C 1
ATOM 4598 O O . THR B 1 229 ? 1.079 -44.5 -0.639 1 96.31 229 THR B O 1
ATOM 4601 N N . GLU B 1 230 ? 0.956 -43.125 1.113 1 96.88 230 GLU B N 1
ATOM 4602 C CA . GLU B 1 230 ? -0.405 -43.531 1.443 1 96.88 230 GLU B CA 1
ATOM 4603 C C . GLU B 1 230 ? -1.361 -43.25 0.287 1 96.88 230 GLU B C 1
ATOM 4605 O O . GLU B 1 230 ? -2.182 -44.094 -0.065 1 96.88 230 GLU B O 1
ATOM 4610 N N . LEU B 1 231 ? -1.262 -42.156 -0.364 1 95.12 231 LEU B N 1
ATOM 4611 C CA . LEU B 1 231 ? -2.236 -41.719 -1.353 1 95.12 231 LEU B CA 1
ATOM 4612 C C . LEU B 1 231 ? -1.891 -42.25 -2.738 1 95.12 231 LEU B C 1
ATOM 4614 O O . LEU B 1 231 ? -2.783 -42.594 -3.512 1 95.12 231 LEU B O 1
ATOM 4618 N N . PHE B 1 232 ? -0.619 -42.312 -3.014 1 94.38 232 PHE B N 1
ATOM 4619 C CA . PHE B 1 232 ? -0.213 -42.594 -4.387 1 94.38 232 PHE B CA 1
ATOM 4620 C C . PHE B 1 232 ? 0.45 -43.969 -4.492 1 94.38 232 PHE B C 1
ATOM 4622 O O . PHE B 1 232 ? 0.685 -44.469 -5.594 1 94.38 232 PHE B O 1
ATOM 4629 N N . GLY B 1 233 ? 0.817 -44.594 -3.424 1 92.75 233 GLY B N 1
ATOM 4630 C CA . GLY B 1 233 ? 1.448 -45.906 -3.422 1 92.75 233 GLY B CA 1
ATOM 4631 C C . GLY B 1 233 ? 2.951 -45.844 -3.609 1 92.75 233 GLY B C 1
ATOM 4632 O O . GLY B 1 233 ? 3.641 -46.844 -3.482 1 92.75 233 GLY B O 1
ATOM 4633 N N . ASP B 1 234 ? 3.463 -44.656 -3.939 1 91.5 234 ASP B N 1
ATOM 4634 C CA . ASP B 1 234 ? 4.875 -44.406 -4.203 1 91.5 234 ASP B CA 1
ATOM 4635 C C . ASP B 1 234 ? 5.324 -43.094 -3.57 1 91.5 234 ASP B C 1
ATOM 4637 O O . ASP B 1 234 ? 4.789 -42.031 -3.891 1 91.5 234 ASP B O 1
ATOM 4641 N N . PRO B 1 235 ? 6.301 -43.156 -2.682 1 88.88 235 PRO B N 1
ATOM 4642 C CA . PRO B 1 235 ? 6.742 -41.938 -2.002 1 88.88 235 PRO B CA 1
ATOM 4643 C C . PRO B 1 235 ? 7.352 -40.906 -2.959 1 88.88 235 PRO B C 1
ATOM 4645 O O . PRO B 1 235 ? 7.504 -39.75 -2.604 1 88.88 235 PRO B O 1
ATOM 4648 N N . THR B 1 236 ? 7.668 -41.344 -4.141 1 90.31 236 THR B N 1
ATOM 4649 C CA . THR B 1 236 ? 8.32 -40.438 -5.086 1 90.31 236 THR B CA 1
ATOM 4650 C C . THR B 1 236 ? 7.301 -39.875 -6.07 1 90.31 236 THR B C 1
ATOM 4652 O O . THR B 1 236 ? 7.664 -39.094 -6.965 1 90.31 236 THR B O 1
ATOM 4655 N N . ALA B 1 237 ? 6.117 -40.219 -5.883 1 94.44 237 ALA B N 1
ATOM 4656 C CA . ALA B 1 237 ? 5.074 -39.781 -6.797 1 94.44 237 ALA B CA 1
ATOM 4657 C C . ALA B 1 237 ? 4.969 -38.25 -6.801 1 94.44 237 ALA B C 1
ATOM 4659 O O . ALA B 1 237 ? 4.762 -37.625 -7.852 1 94.44 237 ALA B O 1
ATOM 4660 N N . VAL B 1 238 ? 5.047 -37.656 -5.641 1 96.19 238 VAL B N 1
ATOM 4661 C CA . VAL B 1 238 ? 5.055 -36.219 -5.461 1 96.19 238 VAL B CA 1
ATOM 4662 C C . VAL B 1 238 ? 6.223 -35.812 -4.562 1 96.19 238 VAL B C 1
ATOM 4664 O O . VAL B 1 238 ? 6.402 -36.375 -3.482 1 96.19 238 VAL B O 1
ATOM 4667 N N . LYS B 1 239 ? 6.98 -34.906 -4.992 1 96.38 239 LYS B N 1
ATOM 4668 C CA . LYS B 1 239 ? 8.117 -34.406 -4.219 1 96.38 239 LYS B CA 1
ATOM 4669 C C . LYS B 1 239 ? 8.008 -32.906 -3.965 1 96.38 239 LYS B C 1
ATOM 4671 O O . LYS B 1 239 ? 7.605 -32.156 -4.852 1 96.38 239 LYS B O 1
ATOM 4676 N N . LEU B 1 240 ? 8.32 -32.531 -2.719 1 97.19 240 LEU B N 1
ATOM 4677 C CA . LEU B 1 240 ? 8.398 -31.094 -2.398 1 97.19 240 LEU B CA 1
ATOM 4678 C C . LEU B 1 240 ? 9.703 -30.5 -2.918 1 97.19 240 LEU B C 1
ATOM 4680 O O . LEU B 1 240 ? 10.742 -31.156 -2.902 1 97.19 240 LEU B O 1
ATOM 4684 N N . TYR B 1 241 ? 9.648 -29.312 -3.383 1 97.75 241 TYR B N 1
ATOM 4685 C CA . TYR B 1 241 ? 10.82 -28.594 -3.852 1 97.75 241 TYR B CA 1
ATOM 4686 C C . TYR B 1 241 ? 10.75 -27.125 -3.451 1 97.75 241 TYR B C 1
ATOM 4688 O O . TYR B 1 241 ? 9.797 -26.422 -3.793 1 97.75 241 TYR B O 1
ATOM 4696 N N . THR B 1 242 ? 11.727 -26.672 -2.713 1 98.19 242 THR B N 1
ATOM 4697 C CA . THR B 1 242 ? 11.781 -25.266 -2.299 1 98.19 242 THR B CA 1
ATOM 4698 C C . THR B 1 242 ? 12.5 -24.422 -3.348 1 98.19 242 THR B C 1
ATOM 4700 O O . THR B 1 242 ? 13.672 -24.656 -3.645 1 98.19 242 THR B O 1
ATOM 4703 N N . GLN B 1 243 ? 11.852 -23.469 -3.924 1 98.06 243 GLN B N 1
ATOM 4704 C CA . GLN B 1 243 ? 12.445 -22.594 -4.926 1 98.06 243 GLN B CA 1
ATOM 4705 C C . GLN B 1 243 ? 13.523 -21.703 -4.312 1 98.06 243 GLN B C 1
ATOM 4707 O O . GLN B 1 243 ? 13.594 -21.562 -3.092 1 98.06 243 GLN B O 1
ATOM 4712 N N . PRO B 1 244 ? 14.336 -21.094 -5.172 1 97.56 244 PRO B N 1
ATOM 4713 C CA . PRO B 1 244 ? 15.375 -20.203 -4.645 1 97.56 244 PRO B CA 1
ATOM 4714 C C . PRO B 1 244 ? 14.789 -19.031 -3.85 1 97.56 244 PRO B C 1
ATOM 4716 O O . PRO B 1 244 ? 13.75 -18.484 -4.215 1 97.56 244 PRO B O 1
ATOM 4719 N N . ALA B 1 245 ? 15.508 -18.688 -2.752 1 95.69 245 ALA B N 1
ATOM 4720 C CA . ALA B 1 245 ? 15.086 -17.562 -1.934 1 95.69 245 ALA B CA 1
ATOM 4721 C C . ALA B 1 245 ? 15.039 -16.281 -2.756 1 95.69 245 ALA B C 1
ATOM 4723 O O . ALA B 1 245 ? 15.75 -16.141 -3.754 1 95.69 245 ALA B O 1
ATOM 4724 N N . GLN B 1 246 ? 14.203 -15.328 -2.352 1 94.56 246 GLN B N 1
ATOM 4725 C CA . GLN B 1 246 ? 14.094 -14.008 -2.967 1 94.56 246 GLN B CA 1
ATOM 4726 C C . GLN B 1 246 ? 13.781 -14.117 -4.457 1 94.56 246 GLN B C 1
ATOM 4728 O O . GLN B 1 246 ? 14.367 -13.414 -5.273 1 94.56 246 GLN B O 1
ATOM 4733 N N . SER B 1 247 ? 12.891 -15.109 -4.801 1 96.19 247 SER B N 1
ATOM 4734 C CA . SER B 1 247 ? 12.609 -15.344 -6.215 1 96.19 247 SER B CA 1
ATOM 4735 C C . SER B 1 247 ? 11.109 -15.477 -6.469 1 96.19 247 SER B C 1
ATOM 4737 O O . SER B 1 247 ? 10.664 -16.484 -7.035 1 96.19 247 SER B O 1
ATOM 4739 N N . PRO B 1 248 ? 10.422 -14.438 -6.117 1 94.81 248 PRO B N 1
ATOM 4740 C CA . PRO B 1 248 ? 8.992 -14.508 -6.406 1 94.81 248 PRO B CA 1
ATOM 4741 C C . PRO B 1 248 ? 8.695 -14.602 -7.898 1 94.81 248 PRO B C 1
ATOM 4743 O O . PRO B 1 248 ? 7.629 -15.094 -8.289 1 94.81 248 PRO B O 1
ATOM 4746 N N . ASP B 1 249 ? 9.586 -14.148 -8.75 1 94.75 249 ASP B N 1
ATOM 4747 C CA . ASP B 1 249 ? 9.398 -14.164 -10.195 1 94.75 249 ASP B CA 1
ATOM 4748 C C . ASP B 1 249 ? 9.531 -15.578 -10.75 1 94.75 249 ASP B C 1
ATOM 4750 O O . ASP B 1 249 ? 9.266 -15.82 -11.93 1 94.75 249 ASP B O 1
ATOM 4754 N N . LEU B 1 250 ? 9.852 -16.516 -9.945 1 97.25 250 LEU B N 1
ATOM 4755 C CA . LEU B 1 250 ? 10 -17.891 -10.398 1 97.25 250 LEU B CA 1
ATOM 4756 C C . LEU B 1 250 ? 8.852 -18.75 -9.898 1 97.25 250 LEU B C 1
ATOM 4758 O O . LEU B 1 250 ? 8.945 -19.984 -9.891 1 97.25 250 LEU B O 1
ATOM 4762 N N . ASN B 1 251 ? 7.801 -18.188 -9.406 1 98.19 251 ASN B N 1
ATOM 4763 C CA . ASN B 1 251 ? 6.547 -18.812 -9 1 98.19 251 ASN B CA 1
ATOM 4764 C C . ASN B 1 251 ? 5.359 -18.234 -9.773 1 98.19 251 ASN B C 1
ATOM 4766 O O . ASN B 1 251 ? 5.082 -17.031 -9.688 1 98.19 251 ASN B O 1
ATOM 4770 N N . VAL B 1 252 ? 4.656 -19.047 -10.477 1 98.25 252 VAL B N 1
ATOM 4771 C CA . VAL B 1 252 ? 3.623 -18.594 -11.406 1 98.25 252 VAL B CA 1
ATOM 4772 C C . VAL B 1 252 ? 2.531 -17.844 -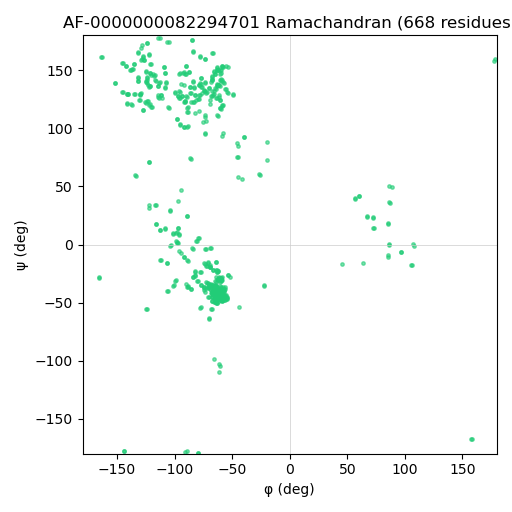10.641 1 98.25 252 VAL B C 1
ATOM 4774 O O . VAL B 1 252 ? 1.865 -16.969 -11.188 1 98.25 252 VAL B O 1
ATOM 4777 N N . ASN B 1 253 ? 2.305 -18.234 -9.312 1 98.62 253 ASN B N 1
ATOM 4778 C CA . ASN B 1 253 ? 1.33 -17.531 -8.492 1 98.62 253 ASN B CA 1
ATOM 4779 C C . ASN B 1 253 ? 1.682 -16.047 -8.367 1 98.62 253 ASN B C 1
ATOM 4781 O O . ASN B 1 253 ? 0.851 -15.18 -8.648 1 98.62 253 ASN B O 1
ATOM 4785 N N . ASP B 1 254 ? 2.975 -15.797 -8.055 1 96.5 254 ASP B N 1
ATOM 4786 C CA . ASP B 1 254 ? 3.459 -14.438 -7.828 1 96.5 254 ASP B CA 1
ATOM 4787 C C . ASP B 1 254 ? 3.744 -13.727 -9.148 1 96.5 254 ASP B C 1
ATOM 4789 O O . ASP B 1 254 ? 3.615 -12.5 -9.242 1 96.5 254 ASP B O 1
ATOM 4793 N N . LEU B 1 255 ? 4.117 -14.469 -10.078 1 95.56 255 LEU B N 1
ATOM 4794 C CA . LEU B 1 255 ? 4.551 -13.906 -11.352 1 95.56 255 LEU B CA 1
ATOM 4795 C C . LEU B 1 255 ? 3.393 -13.211 -12.062 1 95.56 255 LEU B C 1
ATOM 4797 O O . LEU B 1 255 ? 3.58 -12.172 -12.695 1 95.56 255 LEU B O 1
ATOM 4801 N N . GLY B 1 256 ? 2.17 -13.836 -11.883 1 95.25 256 GLY B N 1
ATOM 4802 C CA . GLY B 1 256 ? 1.093 -13.203 -12.625 1 95.25 256 GLY B CA 1
ATOM 4803 C C . GLY B 1 256 ? -0.286 -13.648 -12.18 1 95.25 256 GLY B C 1
ATOM 4804 O O . GLY B 1 256 ? -1.264 -12.914 -12.336 1 95.25 256 GLY B O 1
ATOM 4805 N N . PHE B 1 257 ? -0.399 -14.836 -11.672 1 97.56 257 PHE B N 1
ATOM 4806 C CA . PHE B 1 257 ? -1.712 -15.422 -11.422 1 97.56 257 PHE B CA 1
ATOM 4807 C C . PHE B 1 257 ? -2.484 -14.609 -10.391 1 97.56 257 PHE B C 1
ATOM 4809 O O . PHE B 1 257 ? -3.633 -14.227 -10.633 1 97.56 257 PHE B O 1
ATOM 4816 N N . PHE B 1 258 ? -1.866 -14.297 -9.242 1 97.12 258 PHE B N 1
ATOM 4817 C CA . PHE B 1 258 ? -2.559 -13.586 -8.172 1 97.12 258 PHE B CA 1
ATOM 4818 C C . PHE B 1 258 ? -3.062 -12.234 -8.648 1 97.12 258 PHE B C 1
ATOM 4820 O O . PHE B 1 258 ? -4.203 -11.859 -8.375 1 97.12 258 PHE B O 1
ATOM 4827 N N . ASN B 1 259 ? -2.201 -11.531 -9.32 1 92.75 259 ASN B N 1
ATOM 4828 C CA . ASN B 1 259 ? -2.627 -10.234 -9.844 1 92.75 259 ASN B CA 1
ATOM 4829 C C . ASN B 1 259 ? -3.791 -10.383 -10.82 1 92.75 259 ASN B C 1
ATOM 4831 O O . ASN B 1 259 ? -4.738 -9.594 -10.789 1 92.75 259 ASN B O 1
ATOM 4835 N N . SER B 1 260 ? -3.697 -11.312 -11.688 1 93.06 260 SER B N 1
ATOM 4836 C CA . SER B 1 260 ? -4.746 -11.57 -12.672 1 93.06 260 SER B CA 1
ATOM 4837 C C . SER B 1 260 ? -6.055 -11.953 -11.984 1 93.06 260 SER B C 1
ATOM 4839 O O . SER B 1 260 ? -7.121 -11.461 -12.352 1 93.06 260 SER B O 1
ATOM 4841 N N . LEU B 1 261 ? -5.926 -12.812 -11.023 1 93.81 261 LEU B N 1
ATOM 4842 C CA . LEU B 1 261 ? -7.102 -13.258 -10.289 1 93.81 261 LEU B CA 1
ATOM 4843 C C . LEU B 1 261 ? -7.766 -12.094 -9.562 1 93.81 261 LEU B C 1
ATOM 4845 O O . LEU B 1 261 ? -8.992 -11.961 -9.578 1 93.81 261 LEU B O 1
ATOM 4849 N N . GLN B 1 262 ? -6.984 -11.266 -8.914 1 89.62 262 GLN B N 1
ATOM 4850 C CA . GLN B 1 262 ? -7.488 -10.109 -8.172 1 89.62 262 GLN B CA 1
ATOM 4851 C C . GLN B 1 262 ? -8.219 -9.141 -9.102 1 89.62 262 GLN B C 1
ATOM 4853 O O . GLN B 1 262 ? -9.266 -8.602 -8.734 1 89.62 262 GLN B O 1
ATOM 4858 N N . SER B 1 263 ? -7.664 -8.914 -10.234 1 83.81 263 SER B N 1
ATOM 4859 C CA . SER B 1 263 ? -8.289 -8.008 -11.188 1 83.81 263 SER B CA 1
ATOM 4860 C C . SER B 1 263 ? -9.68 -8.492 -11.586 1 83.81 263 SER B C 1
ATOM 4862 O O . SER B 1 263 ? -10.57 -7.688 -11.867 1 83.81 263 SER B O 1
ATOM 4864 N N . ARG B 1 264 ? -9.867 -9.719 -11.547 1 81.75 264 ARG B N 1
ATOM 4865 C CA . ARG B 1 264 ? -11.125 -10.312 -11.984 1 81.75 264 ARG B CA 1
ATOM 4866 C C . ARG B 1 264 ? -12.156 -10.312 -10.859 1 81.75 264 ARG B C 1
ATOM 4868 O O . ARG B 1 264 ? -13.328 -10.039 -11.086 1 81.75 264 ARG B O 1
ATOM 4875 N N . TYR B 1 265 ? -11.742 -10.555 -9.664 1 76.12 265 TYR B N 1
ATOM 4876 C CA . TYR B 1 265 ? -12.773 -10.664 -8.633 1 76.12 265 TYR B CA 1
ATOM 4877 C C . TYR B 1 265 ? -13.195 -9.281 -8.141 1 76.12 265 TYR B C 1
ATOM 4879 O O . TYR B 1 265 ? -14.297 -9.117 -7.609 1 76.12 265 TYR B O 1
ATOM 4887 N N . TYR B 1 266 ? -12.391 -8.266 -8.266 1 70.19 266 TYR B N 1
ATOM 4888 C CA . TYR B 1 266 ? -12.781 -6.926 -7.844 1 70.19 266 TYR B CA 1
ATOM 4889 C C . TYR B 1 266 ? -13.875 -6.363 -8.742 1 70.19 266 TYR B C 1
ATOM 4891 O O . TYR B 1 266 ? -14.445 -5.309 -8.453 1 70.19 266 TYR B O 1
ATOM 4899 N N . GLN B 1 267 ? -14.18 -7.117 -9.695 1 69.94 267 GLN B N 1
ATOM 4900 C CA . GLN B 1 267 ? -15.32 -6.734 -10.523 1 69.94 267 GLN B CA 1
ATOM 4901 C C . GLN B 1 267 ? -16.641 -7.098 -9.844 1 69.94 267 GLN B C 1
ATOM 4903 O O . GLN B 1 267 ? -17.719 -6.852 -10.391 1 69.94 267 GLN B O 1
ATOM 4908 N N . THR B 1 268 ? -16.422 -7.586 -8.562 1 69.44 268 THR B N 1
ATOM 4909 C CA . THR B 1 268 ? -17.578 -7.926 -7.723 1 69.44 268 THR B CA 1
ATOM 4910 C C . THR B 1 268 ? -17.547 -7.125 -6.426 1 69.44 268 THR B C 1
ATOM 4912 O O . THR B 1 268 ? -16.594 -6.398 -6.156 1 69.44 268 THR B O 1
ATOM 4915 N N . ALA B 1 269 ? -18.625 -7.059 -5.715 1 74.81 269 ALA B N 1
ATOM 4916 C CA . ALA B 1 269 ? -18.719 -6.285 -4.48 1 74.81 269 ALA B CA 1
ATOM 4917 C C . ALA B 1 269 ? -19.125 -7.168 -3.309 1 74.81 269 ALA B C 1
ATOM 4919 O O . ALA B 1 269 ? -20.266 -7.094 -2.838 1 74.81 269 ALA B O 1
ATOM 4920 N N . PRO B 1 270 ? -18.078 -8.039 -2.945 1 83.69 270 PRO B N 1
ATOM 4921 C CA . PRO B 1 270 ? -18.438 -8.844 -1.774 1 83.69 270 PRO B CA 1
ATOM 4922 C C . PRO B 1 270 ? -18.672 -7.996 -0.528 1 83.69 270 PRO B C 1
ATOM 4924 O O . PRO B 1 270 ? -18.062 -6.941 -0.362 1 83.69 270 PRO B O 1
ATOM 4927 N N . LYS B 1 271 ? -19.562 -8.484 0.358 1 82.94 271 LYS B N 1
ATOM 4928 C CA . LYS B 1 271 ? -19.969 -7.699 1.515 1 82.94 271 LYS B CA 1
ATOM 4929 C C . LYS B 1 271 ? -19.219 -8.117 2.768 1 82.94 271 LYS B C 1
ATOM 4931 O O . LYS B 1 271 ? -19.094 -7.348 3.723 1 82.94 271 LYS B O 1
ATOM 4936 N N . ASP B 1 272 ? -18.875 -9.422 2.787 1 88.94 272 ASP B N 1
ATOM 4937 C CA . ASP B 1 272 ? -18.172 -9.938 3.955 1 88.94 272 ASP B CA 1
ATOM 4938 C C . ASP B 1 272 ? -17.141 -11 3.555 1 88.94 272 ASP B C 1
ATOM 4940 O O . ASP B 1 272 ? -16.938 -11.242 2.367 1 88.94 272 ASP B O 1
ATOM 4944 N N . ALA B 1 273 ? -16.5 -11.547 4.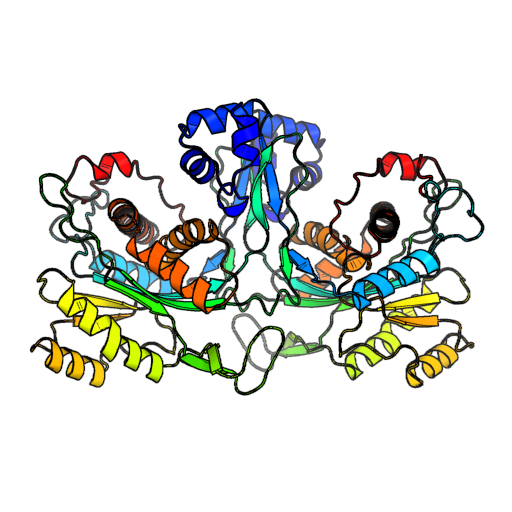52 1 93.44 273 ALA B N 1
ATOM 4945 C CA . ALA B 1 273 ? -15.406 -12.492 4.273 1 93.44 273 ALA B CA 1
ATOM 4946 C C . ALA B 1 273 ? -15.914 -13.75 3.566 1 93.44 273 ALA B C 1
ATOM 4948 O O . ALA B 1 273 ? -15.242 -14.281 2.68 1 93.44 273 ALA B O 1
ATOM 4949 N N . LEU B 1 274 ? -17.047 -14.242 3.922 1 94.25 274 LEU B N 1
ATOM 4950 C CA . LEU B 1 274 ? -17.594 -15.453 3.328 1 94.25 274 LEU B CA 1
ATOM 4951 C C . LEU B 1 274 ? -17.922 -15.242 1.857 1 94.25 274 LEU B C 1
ATOM 4953 O O . LEU B 1 274 ? -17.656 -16.094 1.019 1 94.25 274 LEU B O 1
ATOM 4957 N N . GLU B 1 275 ? -18.5 -14.102 1.566 1 92.19 275 GLU B N 1
ATOM 4958 C CA . GLU B 1 275 ? -18.781 -13.766 0.171 1 92.19 275 GLU B CA 1
ATOM 4959 C C . GLU B 1 275 ? -17.484 -13.594 -0.616 1 92.19 275 GLU B C 1
ATOM 4961 O O . GLU B 1 275 ? -17.406 -13.945 -1.797 1 92.19 275 GLU B O 1
ATOM 4966 N N . LEU B 1 276 ? -16.5 -12.992 0.045 1 93.56 276 LEU B N 1
ATOM 4967 C CA . LEU B 1 276 ? -15.188 -12.859 -0.591 1 93.56 276 LEU B CA 1
ATOM 4968 C C . LEU B 1 276 ? -14.625 -14.227 -0.97 1 93.56 276 LEU B C 1
ATOM 4970 O O . LEU B 1 276 ? -14.117 -14.406 -2.076 1 93.56 276 LEU B O 1
ATOM 4974 N N . ILE B 1 277 ? -14.742 -15.141 -0.087 1 96.19 277 ILE B N 1
ATOM 4975 C CA . ILE B 1 277 ? -14.258 -16.5 -0.331 1 96.19 277 ILE B CA 1
ATOM 4976 C C . ILE B 1 277 ? -14.977 -17.094 -1.538 1 96.19 277 ILE B C 1
ATOM 4978 O O . ILE B 1 277 ? -14.344 -17.641 -2.443 1 96.19 277 ILE B O 1
ATOM 4982 N N . GLU B 1 278 ? -16.234 -16.953 -1.533 1 94.44 278 GLU B N 1
ATOM 4983 C CA . GLU B 1 278 ? -17.031 -17.484 -2.631 1 94.44 278 GLU B CA 1
ATOM 4984 C C . GLU B 1 278 ? -16.641 -16.859 -3.963 1 94.44 278 GLU B C 1
ATOM 4986 O O . GLU B 1 278 ? -16.516 -17.562 -4.973 1 94.44 278 GLU B O 1
ATOM 4991 N N . MET B 1 279 ? -16.453 -15.633 -3.91 1 92.31 279 MET B N 1
ATOM 4992 C CA . MET B 1 279 ? -16.125 -14.914 -5.137 1 92.31 279 MET B CA 1
ATOM 4993 C C . MET B 1 279 ? -14.734 -15.32 -5.645 1 92.31 279 MET B C 1
ATOM 4995 O O . MET B 1 279 ? -14.539 -15.492 -6.848 1 92.31 279 MET B O 1
ATOM 4999 N N . VAL B 1 280 ? -13.766 -15.383 -4.785 1 95 280 VAL B N 1
ATOM 5000 C CA . VAL B 1 280 ? -12.414 -15.781 -5.164 1 95 280 VAL B CA 1
ATOM 5001 C C . VAL B 1 280 ? -12.438 -17.203 -5.738 1 95 280 VAL B C 1
ATOM 5003 O O . VAL B 1 280 ? -11.844 -17.469 -6.785 1 95 280 VAL B O 1
ATOM 5006 N N . GLU B 1 281 ? -13.133 -18.062 -5.094 1 96 281 GLU B N 1
ATOM 5007 C CA . GLU B 1 281 ? -13.227 -19.453 -5.547 1 96 281 GLU B CA 1
ATOM 5008 C C . GLU B 1 281 ? -13.914 -19.547 -6.902 1 96 281 GLU B C 1
ATOM 5010 O O . GLU B 1 281 ? -13.492 -20.312 -7.77 1 96 281 GLU B O 1
ATOM 5015 N N . GLU B 1 282 ? -14.961 -18.766 -7.035 1 94.25 282 GLU B N 1
ATOM 5016 C CA . GLU B 1 282 ? -15.664 -18.75 -8.32 1 94.25 282 GLU B CA 1
ATOM 5017 C C . GLU B 1 282 ? -14.766 -18.219 -9.43 1 94.25 282 GLU B C 1
ATOM 5019 O O . GLU B 1 282 ? -14.727 -18.766 -10.531 1 94.25 282 GLU B O 1
ATOM 5024 N N . THR B 1 283 ? -14.117 -17.109 -9.109 1 92.94 283 THR B N 1
ATOM 5025 C CA . THR B 1 283 ? -13.203 -16.531 -10.078 1 92.94 283 THR B CA 1
ATOM 5026 C C . THR B 1 283 ? -12.102 -17.531 -10.445 1 92.94 283 THR B C 1
ATOM 5028 O O . THR B 1 283 ? -11.719 -17.641 -11.609 1 92.94 283 THR B O 1
ATOM 5031 N N . TYR B 1 284 ? -11.609 -18.234 -9.469 1 96.38 284 TYR B N 1
ATOM 5032 C CA . TYR B 1 284 ? -10.586 -19.25 -9.672 1 96.38 284 TYR B CA 1
ATOM 5033 C C . TYR B 1 284 ? -11.102 -20.375 -10.562 1 96.38 284 TYR B C 1
ATOM 5035 O O . TYR B 1 284 ? -10.438 -20.781 -11.516 1 96.38 284 TYR B O 1
ATOM 5043 N N . LYS B 1 285 ? -12.289 -20.844 -10.289 1 95.56 285 LYS B N 1
ATOM 5044 C CA . LYS B 1 285 ? -12.883 -21.953 -11.023 1 95.56 285 LYS B CA 1
ATOM 5045 C C . LYS B 1 285 ? -13.078 -21.594 -12.5 1 95.56 285 LYS B C 1
ATOM 5047 O O . LYS B 1 285 ? -12.961 -22.453 -13.367 1 95.56 285 LYS B O 1
ATOM 5052 N N . ASN B 1 286 ? -13.289 -20.359 -12.711 1 93.44 286 ASN B N 1
ATOM 5053 C CA . ASN B 1 286 ? -13.586 -19.922 -14.07 1 93.44 286 ASN B CA 1
ATOM 5054 C C . ASN B 1 286 ? -12.367 -19.297 -14.742 1 93.44 286 ASN B C 1
ATOM 5056 O O . ASN B 1 286 ? -12.484 -18.688 -15.812 1 93.44 286 ASN B O 1
ATOM 5060 N N . TYR B 1 287 ? -11.258 -19.406 -14.148 1 95.75 287 TYR B N 1
ATOM 5061 C CA . TYR B 1 287 ? -10.047 -18.828 -14.711 1 95.75 287 TYR B CA 1
ATOM 5062 C C . TYR B 1 287 ? -9.648 -19.531 -16 1 95.75 287 TYR B C 1
ATOM 5064 O O . TYR B 1 287 ? -9.516 -20.75 -16.031 1 95.75 287 TYR B O 1
ATOM 5072 N N . PRO B 1 288 ? -9.406 -18.844 -17.078 1 94.31 288 PRO B N 1
ATOM 5073 C CA . PRO B 1 288 ? -9.141 -19.484 -18.375 1 94.31 288 PRO B CA 1
ATOM 5074 C C . PRO B 1 288 ? -7.785 -20.203 -18.406 1 94.31 288 PRO B C 1
ATOM 5076 O O . PRO B 1 288 ? -6.762 -19.594 -18.078 1 94.31 288 PRO B O 1
ATOM 5079 N N . ALA B 1 289 ? -7.793 -21.406 -18.938 1 95.81 289 ALA B N 1
ATOM 5080 C CA . ALA B 1 289 ? -6.586 -22.234 -19.031 1 95.81 289 ALA B CA 1
ATOM 5081 C C . ALA B 1 289 ? -5.551 -21.562 -19.938 1 95.81 289 ALA B C 1
ATOM 5083 O O . ALA B 1 289 ? -4.352 -21.609 -19.656 1 95.81 289 ALA B O 1
ATOM 5084 N N . LYS B 1 290 ? -5.992 -20.938 -20.953 1 92.69 290 LYS B N 1
ATOM 5085 C CA . LYS B 1 290 ? -5.074 -20.297 -21.875 1 92.69 290 LYS B CA 1
ATOM 5086 C C . LYS B 1 290 ? -4.32 -19.156 -21.203 1 92.69 290 LYS B C 1
ATOM 5088 O O . LYS B 1 290 ? -3.129 -18.953 -21.453 1 92.69 290 LYS B O 1
ATOM 5093 N N . LYS B 1 291 ? -4.973 -18.422 -20.344 1 93.19 291 LYS B N 1
ATOM 5094 C CA . LYS B 1 291 ? -4.32 -17.344 -19.609 1 93.19 291 LYS B CA 1
ATOM 5095 C C . LYS B 1 291 ? -3.293 -17.891 -18.625 1 93.19 291 LYS B C 1
ATOM 5097 O O . LYS B 1 291 ? -2.205 -17.328 -18.469 1 93.19 291 LYS B O 1
ATOM 5102 N N . LEU B 1 292 ? -3.697 -18.938 -17.969 1 96.94 292 LEU B N 1
ATOM 5103 C CA . LEU B 1 292 ? -2.756 -19.562 -17.047 1 96.94 292 LEU B CA 1
ATOM 5104 C C . LEU B 1 292 ? -1.522 -20.062 -17.797 1 96.94 292 LEU B C 1
ATOM 5106 O O . LEU B 1 292 ? -0.396 -19.891 -17.328 1 96.94 292 LEU B O 1
ATOM 5110 N N . ASN B 1 293 ? -1.741 -20.672 -18.953 1 94.69 293 ASN B N 1
ATOM 5111 C CA . ASN B 1 293 ? -0.615 -21.156 -19.75 1 94.69 293 ASN B CA 1
ATOM 5112 C C . ASN B 1 293 ? 0.313 -20.016 -20.156 1 94.69 293 ASN B C 1
ATOM 5114 O O . ASN B 1 293 ? 1.529 -20.203 -20.234 1 94.69 293 ASN B O 1
ATOM 5118 N N . ARG B 1 294 ? -0.242 -18.875 -20.422 1 92.94 294 ARG B N 1
ATOM 5119 C CA . ARG B 1 294 ? 0.571 -17.703 -20.75 1 92.94 294 ARG B CA 1
ATOM 5120 C C . ARG B 1 294 ? 1.499 -17.344 -19.609 1 92.94 294 ARG B C 1
ATOM 5122 O O . ARG B 1 294 ? 2.631 -16.906 -19.828 1 92.94 294 ARG B O 1
ATOM 5129 N N . ILE B 1 295 ? 1.03 -17.469 -18.422 1 96.06 295 ILE B N 1
ATOM 5130 C CA . ILE B 1 295 ? 1.859 -17.156 -17.266 1 96.06 295 ILE B CA 1
ATOM 5131 C C . ILE B 1 295 ? 3.014 -18.156 -17.188 1 96.06 295 ILE B C 1
ATOM 5133 O O . ILE B 1 295 ? 4.145 -17.781 -16.875 1 96.06 295 ILE B O 1
ATOM 5137 N N . TRP B 1 296 ? 2.73 -19.422 -17.484 1 95.56 296 TRP B N 1
ATOM 5138 C CA . TRP B 1 296 ? 3.785 -20.422 -17.5 1 95.56 296 TRP B CA 1
ATOM 5139 C C . TRP B 1 296 ? 4.805 -20.125 -18.594 1 95.56 296 TRP B C 1
ATOM 5141 O O . TRP B 1 296 ? 6.004 -20.328 -18.406 1 95.56 296 TRP B O 1
ATOM 5151 N N . LEU B 1 297 ? 4.344 -19.641 -19.672 1 91.88 297 LEU B N 1
ATOM 5152 C CA . LEU B 1 297 ? 5.254 -19.25 -20.75 1 91.88 297 LEU B CA 1
ATOM 5153 C C . LEU B 1 297 ? 6.102 -18.047 -20.328 1 91.88 297 LEU B C 1
ATOM 5155 O O . LEU B 1 297 ? 7.293 -17.984 -20.641 1 91.88 297 LEU B O 1
ATOM 5159 N N . THR B 1 298 ? 5.449 -17.156 -19.672 1 92.75 298 THR B N 1
ATOM 5160 C CA . THR B 1 298 ? 6.188 -16.016 -19.125 1 92.75 298 THR B CA 1
ATOM 5161 C C . THR B 1 298 ? 7.27 -16.484 -18.156 1 92.75 298 THR B C 1
ATOM 5163 O O . THR B 1 298 ? 8.367 -15.938 -18.141 1 92.75 298 THR B O 1
ATOM 5166 N N . LEU B 1 299 ? 6.918 -17.469 -17.344 1 95.12 299 LEU B N 1
ATOM 5167 C CA . LEU B 1 299 ? 7.895 -18.047 -16.422 1 95.12 299 LEU B CA 1
ATOM 5168 C C . LEU B 1 299 ? 9.133 -18.516 -17.172 1 95.12 299 LEU B C 1
ATOM 5170 O O . LEU B 1 299 ? 10.258 -18.25 -16.766 1 95.12 299 LEU B O 1
ATOM 5174 N N . GLN B 1 300 ? 8.93 -19.188 -18.25 1 91.44 300 GLN B N 1
ATOM 5175 C CA . GLN B 1 300 ? 10.047 -19.688 -19.047 1 91.44 300 GLN B CA 1
ATOM 5176 C C . GLN B 1 300 ? 10.883 -18.547 -19.594 1 91.44 300 GLN B C 1
ATOM 5178 O O . GLN B 1 300 ? 12.109 -18.625 -19.641 1 91.44 300 GLN B O 1
ATOM 5183 N N . SER B 1 301 ? 10.203 -17.5 -19.984 1 89.88 301 SER B N 1
ATOM 5184 C CA . SER B 1 301 ? 10.914 -16.297 -20.438 1 89.88 301 SER B CA 1
ATOM 5185 C C . SER B 1 301 ? 11.734 -15.688 -19.312 1 89.88 301 SER B C 1
ATOM 5187 O O . SER B 1 301 ? 12.859 -15.227 -19.531 1 89.88 301 SER B O 1
ATOM 5189 N N . VAL B 1 302 ? 11.188 -15.656 -18.188 1 92.75 302 VAL B N 1
ATOM 5190 C CA . VAL B 1 302 ? 11.875 -15.133 -17.016 1 92.75 302 VAL B CA 1
ATOM 5191 C C . VAL B 1 302 ? 13.102 -15.977 -16.703 1 92.75 302 VAL B C 1
ATOM 5193 O O . VAL B 1 302 ? 14.18 -15.445 -16.422 1 92.75 302 VAL B O 1
ATOM 5196 N N . MET B 1 303 ? 12.922 -17.281 -16.797 1 93 303 MET B N 1
ATOM 5197 C CA . MET B 1 303 ? 14.039 -18.188 -16.547 1 93 303 MET B CA 1
ATOM 5198 C C . MET B 1 303 ? 15.18 -17.938 -17.531 1 93 303 MET B C 1
ATOM 5200 O O . MET B 1 303 ? 16.359 -17.969 -17.156 1 93 303 MET B O 1
ATOM 5204 N N . ASN B 1 304 ? 14.828 -17.688 -18.703 1 89.38 304 ASN B N 1
ATOM 5205 C CA . ASN B 1 304 ? 15.844 -17.328 -19.688 1 89.38 304 ASN B CA 1
ATOM 5206 C C . ASN B 1 304 ? 16.594 -16.047 -19.297 1 89.38 304 ASN B C 1
ATOM 5208 O O . ASN B 1 304 ? 17.812 -15.977 -19.438 1 89.38 304 ASN B O 1
ATOM 5212 N N . GLN B 1 305 ? 15.859 -15.109 -18.891 1 90.44 305 GLN B N 1
ATOM 5213 C CA . GLN B 1 305 ? 16.469 -13.852 -18.453 1 90.44 305 GLN B CA 1
ATOM 5214 C C . GLN B 1 305 ? 17.375 -14.062 -17.25 1 90.44 305 GLN B C 1
ATOM 5216 O O . GLN B 1 305 ? 18.438 -13.445 -17.141 1 90.44 305 GLN B O 1
ATOM 5221 N N . VAL B 1 306 ? 16.953 -14.898 -16.359 1 92.81 306 VAL B N 1
ATOM 5222 C CA . VAL B 1 306 ? 17.75 -15.203 -15.18 1 92.81 306 VAL B CA 1
ATOM 5223 C C . VAL B 1 306 ? 19.094 -15.805 -15.594 1 92.81 306 VAL B C 1
ATOM 5225 O O . VAL B 1 306 ? 20.141 -15.438 -15.062 1 92.81 306 VAL B O 1
ATOM 5228 N N . ILE B 1 307 ? 19.047 -16.703 -16.547 1 90.88 307 ILE B N 1
ATOM 5229 C CA . ILE B 1 307 ? 20.266 -17.344 -17.031 1 90.88 307 ILE B CA 1
ATOM 5230 C C . ILE B 1 307 ? 21.156 -16.297 -17.719 1 90.88 307 ILE B C 1
ATOM 5232 O O . ILE B 1 307 ? 22.344 -16.219 -17.438 1 90.88 307 ILE B O 1
ATOM 5236 N N . ASN B 1 308 ? 20.531 -15.477 -18.531 1 88.38 308 ASN B N 1
ATOM 5237 C CA . ASN B 1 308 ? 21.266 -14.461 -19.281 1 88.38 308 ASN B CA 1
ATOM 5238 C C . ASN B 1 308 ? 21.922 -13.438 -18.344 1 88.38 308 ASN B C 1
ATOM 5240 O O . ASN B 1 308 ? 22.984 -12.914 -18.641 1 88.38 308 ASN B O 1
ATOM 5244 N N . GLN B 1 309 ? 21.281 -13.211 -17.297 1 91 309 GLN B N 1
ATOM 5245 C CA . GLN B 1 309 ? 21.781 -12.211 -16.359 1 91 309 GLN B CA 1
ATOM 5246 C C . GLN B 1 309 ? 22.547 -12.852 -15.211 1 91 309 GLN B C 1
ATOM 5248 O O . GLN B 1 309 ? 22.734 -12.242 -14.164 1 91 309 GLN B O 1
ATOM 5253 N N . ARG B 1 310 ? 22.812 -14.078 -15.367 1 93.94 310 ARG B N 1
ATOM 5254 C CA . ARG B 1 310 ? 23.625 -14.812 -14.414 1 93.94 310 ARG B CA 1
ATOM 5255 C C . ARG B 1 310 ? 22.984 -14.797 -13.023 1 93.94 310 ARG B C 1
ATOM 5257 O O . ARG B 1 310 ? 23.672 -14.516 -12.031 1 93.94 310 ARG B O 1
ATOM 5264 N N . GLY B 1 311 ? 21.719 -14.969 -13.023 1 94.88 311 GLY B N 1
ATOM 5265 C CA . GLY B 1 311 ? 20.984 -15.141 -11.773 1 94.88 311 GLY B CA 1
ATOM 5266 C C . GLY B 1 311 ? 20.359 -13.859 -11.266 1 94.88 311 GLY B C 1
ATOM 5267 O O . GLY B 1 311 ? 19.594 -13.875 -10.305 1 94.88 311 GLY B O 1
ATOM 5268 N N . ASP B 1 312 ? 20.625 -12.734 -11.891 1 93.25 312 ASP B N 1
ATOM 5269 C CA . ASP B 1 312 ? 20.125 -11.438 -11.438 1 93.25 312 ASP B CA 1
ATOM 5270 C C . ASP B 1 312 ? 18.656 -11.25 -11.836 1 93.25 312 ASP B C 1
ATOM 5272 O O . ASP B 1 312 ? 18.125 -12.031 -12.617 1 93.25 312 ASP B O 1
ATOM 5276 N N . ASN B 1 313 ? 18.047 -10.305 -11.156 1 91.12 313 ASN B N 1
ATOM 5277 C CA . ASN B 1 313 ? 16.641 -10.062 -11.438 1 91.12 313 ASN B CA 1
ATOM 5278 C C . ASN B 1 313 ? 16.422 -8.703 -12.086 1 91.12 313 ASN B C 1
ATOM 5280 O O . ASN B 1 313 ? 15.297 -8.203 -12.125 1 91.12 313 ASN B O 1
ATOM 5284 N N . ASP B 1 314 ? 17.453 -8.125 -12.492 1 85.81 314 ASP B N 1
ATOM 5285 C CA . ASP B 1 314 ? 17.328 -6.816 -13.133 1 85.81 314 ASP B CA 1
ATOM 5286 C C . ASP B 1 314 ? 17.047 -6.961 -14.625 1 85.81 314 ASP B C 1
ATOM 5288 O O . ASP B 1 314 ? 17.922 -6.746 -15.461 1 85.81 314 ASP B O 1
ATOM 5292 N N . TYR B 1 315 ? 15.836 -7.332 -14.984 1 82.12 315 TYR B N 1
ATOM 5293 C CA . TYR B 1 315 ? 15.391 -7.473 -16.359 1 82.12 315 TYR B CA 1
ATOM 5294 C C . TYR B 1 315 ? 13.922 -7.078 -16.5 1 82.12 315 TYR B C 1
ATOM 5296 O O . TYR B 1 315 ? 13.195 -7 -15.508 1 82.12 315 TYR B O 1
ATOM 5304 N N . THR B 1 316 ? 13.578 -6.711 -17.703 1 76.56 316 THR B N 1
ATOM 5305 C CA . THR B 1 316 ? 12.172 -6.516 -18.047 1 76.56 316 THR B CA 1
ATOM 5306 C C . THR B 1 316 ? 11.602 -7.77 -18.703 1 76.56 316 THR B C 1
ATOM 5308 O O . THR B 1 316 ? 12.266 -8.414 -19.516 1 76.56 316 THR B O 1
ATOM 5311 N N . ILE B 1 317 ? 10.477 -8.125 -18.188 1 76.31 317 ILE B N 1
ATOM 5312 C CA . ILE B 1 317 ? 9.844 -9.305 -18.766 1 76.31 317 ILE B CA 1
ATOM 5313 C C . ILE B 1 317 ? 9.555 -9.055 -20.25 1 76.31 317 ILE B C 1
ATOM 5315 O O . ILE B 1 317 ? 8.906 -8.07 -20.609 1 76.31 317 ILE B O 1
ATOM 5319 N N . PRO B 1 318 ? 10.141 -9.797 -21.094 1 62.94 318 PRO B N 1
ATOM 5320 C CA . PRO B 1 318 ? 9.961 -9.594 -22.531 1 62.94 318 PRO B CA 1
ATOM 5321 C C . PRO B 1 318 ? 8.508 -9.766 -22.969 1 62.94 318 PRO B C 1
ATOM 5323 O O . PRO B 1 318 ? 7.781 -10.594 -22.406 1 62.94 318 PRO B O 1
ATOM 5326 N N . HIS B 1 319 ? 7.93 -8.789 -23.703 1 61.25 319 HIS B N 1
ATOM 5327 C CA . HIS B 1 319 ? 6.613 -8.922 -24.312 1 61.25 319 HIS B CA 1
ATOM 5328 C C . HIS B 1 319 ? 6.57 -10.102 -25.281 1 61.25 319 HIS B C 1
ATOM 5330 O O . HIS B 1 319 ? 7.434 -10.219 -26.156 1 61.25 319 HIS B O 1
ATOM 5336 N N . MET B 1 320 ? 6.211 -11.25 -25 1 56.88 320 MET B N 1
ATOM 5337 C CA . MET B 1 320 ? 6.152 -12.398 -25.891 1 56.88 320 MET B CA 1
ATOM 5338 C C . MET B 1 320 ? 4.898 -12.336 -26.766 1 56.88 320 MET B C 1
ATOM 5340 O O . MET B 1 320 ? 3.861 -11.836 -26.328 1 56.88 320 MET B O 1
ATOM 5344 N N . LYS B 1 321 ? 4.922 -12.195 -28.094 1 53.78 321 LYS B N 1
ATOM 5345 C CA . LYS B 1 321 ? 3.734 -12.391 -28.922 1 53.78 321 LYS B CA 1
ATOM 5346 C C . LYS B 1 321 ? 2.975 -13.648 -28.5 1 53.78 321 LYS B C 1
ATOM 5348 O O . LYS B 1 321 ? 2.865 -14.602 -29.281 1 53.78 321 LYS B O 1
ATOM 5353 N N . LYS B 1 322 ? 2.525 -13.766 -27.25 1 55.34 322 LYS B N 1
ATOM 5354 C CA . LYS B 1 322 ? 2.029 -14.938 -26.547 1 55.34 322 LYS B CA 1
ATOM 5355 C C . LYS B 1 322 ? 0.844 -15.562 -27.281 1 55.34 322 LYS B C 1
ATOM 5357 O O . LYS B 1 322 ? 0.673 -16.781 -27.266 1 55.34 322 LYS B O 1
ATOM 5362 N N . LYS B 1 323 ? 0.033 -14.641 -27.844 1 52.22 323 LYS B N 1
ATOM 5363 C CA . LYS B 1 323 ? -1.111 -15.125 -28.609 1 52.22 323 LYS B CA 1
ATOM 5364 C C . LYS B 1 323 ? -0.659 -15.969 -29.797 1 52.22 323 LYS B C 1
ATOM 5366 O O . LYS B 1 323 ? -1.287 -16.984 -30.109 1 52.22 323 LYS B O 1
ATOM 5371 N N . PHE B 1 324 ? 0.351 -15.359 -30.391 1 40.03 324 PHE B N 1
ATOM 5372 C CA . PHE B 1 324 ? 0.889 -16.094 -31.531 1 40.03 324 PHE B CA 1
ATOM 5373 C C . PHE B 1 324 ? 1.422 -17.453 -31.109 1 40.03 324 PHE B C 1
ATOM 5375 O O . PHE B 1 324 ? 1.189 -18.453 -31.781 1 40.03 324 PHE B O 1
ATOM 5382 N N . TRP B 1 325 ? 2.037 -17.438 -30.062 1 44.38 325 TRP B N 1
ATOM 5383 C CA . TRP B 1 325 ? 2.684 -18.672 -29.625 1 44.38 325 TRP B CA 1
ATOM 5384 C C . TRP B 1 325 ? 1.666 -19.625 -29.016 1 44.38 325 TRP B C 1
ATOM 5386 O O . TRP B 1 325 ? 1.916 -20.828 -28.922 1 44.38 325 TRP B O 1
ATOM 5396 N N . ASN B 1 326 ? 0.589 -19.109 -28.547 1 47.25 326 ASN B N 1
ATOM 5397 C CA . ASN B 1 326 ? -0.459 -20.016 -28.094 1 47.25 326 ASN B CA 1
ATOM 5398 C C . ASN B 1 326 ? -1.021 -20.859 -29.234 1 47.25 326 ASN B C 1
ATOM 5400 O O . ASN B 1 326 ? -1.442 -21.984 -29.016 1 47.25 326 ASN B O 1
ATOM 5404 N N . ASP B 1 327 ? -1.293 -20.203 -30.344 1 42.94 327 ASP B N 1
ATOM 5405 C CA . ASP B 1 327 ? -1.896 -20.891 -31.484 1 42.94 327 ASP B CA 1
ATOM 5406 C C . ASP B 1 327 ? -0.907 -21.844 -32.125 1 42.94 327 ASP B C 1
ATOM 5408 O O . ASP B 1 327 ? -1.304 -22.891 -32.656 1 42.94 327 ASP B O 1
ATOM 5412 N N . LYS B 1 328 ? 0.22 -21.266 -32.688 1 42.75 328 LYS B N 1
ATOM 5413 C CA . LYS B 1 328 ? 1.034 -22.172 -33.5 1 42.75 328 LYS B CA 1
ATOM 5414 C C . LYS B 1 328 ? 1.56 -23.328 -32.656 1 42.75 328 LYS B C 1
ATOM 5416 O O . LYS B 1 328 ? 1.397 -24.484 -33.031 1 42.75 328 LYS B O 1
ATOM 5421 N N . THR B 1 329 ? 2.953 -23.172 -32.281 1 38.53 329 THR B N 1
ATOM 5422 C CA . THR B 1 329 ? 3.803 -24.281 -31.859 1 38.53 329 THR B CA 1
ATOM 5423 C C . THR B 1 329 ? 3.371 -24.797 -30.5 1 38.53 329 THR B C 1
ATOM 5425 O O . THR B 1 329 ? 2.811 -24.047 -29.688 1 38.53 329 THR B O 1
ATOM 5428 N N . ASN B 1 330 ? 3.01 -26.078 -30.391 1 33.81 330 ASN B N 1
ATOM 5429 C CA . ASN B 1 330 ? 3.137 -26.891 -29.172 1 33.81 330 ASN B CA 1
ATOM 5430 C C . ASN B 1 330 ? 4.137 -26.281 -28.203 1 33.81 330 ASN B C 1
ATOM 5432 O O . ASN B 1 330 ? 5.348 -26.438 -28.359 1 33.81 330 ASN B O 1
ATOM 5436 N N . CYS B 1 331 ? 3.539 -25.328 -27.297 1 40.59 331 CYS B N 1
ATOM 5437 C CA . CYS B 1 331 ? 3.779 -24.781 -25.969 1 40.59 331 CYS B CA 1
ATOM 5438 C C . CYS B 1 331 ? 5.246 -24.406 -25.797 1 40.59 331 CYS B C 1
ATOM 5440 O O . CYS B 1 331 ? 5.664 -24.047 -24.688 1 40.59 331 CYS B O 1
ATOM 5442 N N . HIS B 1 332 ? 6.207 -24.906 -26.672 1 41.22 332 HIS B N 1
ATOM 5443 C CA . HIS B 1 332 ? 7.598 -24.656 -26.328 1 41.22 332 HIS B CA 1
ATOM 5444 C C . HIS B 1 332 ? 8.07 -23.328 -26.906 1 41.22 332 HIS B C 1
ATOM 5446 O O . HIS B 1 332 ? 7.777 -23 -28.062 1 41.22 332 HIS B O 1
ATOM 5452 N N . TYR B 1 333 ? 8.18 -22.312 -26.219 1 41.03 333 TYR B N 1
ATOM 5453 C CA . TYR B 1 333 ? 8.789 -21.062 -26.656 1 41.03 333 TYR B CA 1
ATOM 5454 C C . TYR B 1 333 ? 10.031 -21.328 -27.5 1 41.03 333 TYR B C 1
ATOM 5456 O O . TYR B 1 333 ? 10.945 -22.031 -27.078 1 41.03 333 TYR B O 1
ATOM 5464 N N . ARG B 1 334 ? 9.898 -21.406 -28.922 1 35.91 334 ARG B N 1
ATOM 5465 C CA . ARG B 1 334 ? 11.117 -21.359 -29.719 1 35.91 334 ARG B CA 1
ATOM 5466 C C . ARG B 1 334 ? 11.703 -19.953 -29.75 1 35.91 334 ARG B C 1
ATOM 5468 O O . ARG B 1 334 ? 11 -18.984 -30.031 1 35.91 334 ARG B O 1
ATOM 5475 N N . TRP B 1 335 ? 12.609 -19.641 -28.953 1 35.41 335 TRP B N 1
ATOM 5476 C CA . TRP B 1 335 ? 13.367 -18.391 -28.984 1 35.41 335 TRP B CA 1
ATOM 5477 C C . TRP B 1 335 ? 13.82 -18.078 -30.406 1 35.41 335 TRP B C 1
ATOM 5479 O O . TRP B 1 335 ? 14.461 -18.891 -31.062 1 35.41 335 TRP B O 1
ATOM 5489 N N . MET B 1 336 ? 12.969 -17.578 -31.438 1 29.69 336 MET B N 1
ATOM 5490 C CA . MET B 1 336 ? 13.656 -17.031 -32.594 1 29.69 336 MET B CA 1
ATOM 5491 C C . MET B 1 336 ? 14.469 -15.797 -32.219 1 29.69 336 MET B C 1
ATOM 5493 O O . MET B 1 336 ? 14.047 -15 -31.375 1 29.69 336 MET B O 1
#

Radius of gyration: 29.21 Å; Cα contacts (8 Å, |Δi|>4): 1116; chains: 2; bounding box: 60×90×67 Å